Protein AF-A0A495AJ60-F1 (afdb_monomer)

Mean predicted aligned error: 15.11 Å

pLDDT: mean 73.79, std 16.96, range [29.31, 96.94]

Foldseek 3Di:
DLQVCCVVVDPAQFLVDARPWAEEEEEECQQQCDPPSLDDDQQVVQLLLLCFQADPVLSVLQLVLLCLCCVPVVDSHFGQQLLCQLLQPDDPQDPQPFPDRLLLLVCSQPPGAADQSLLLVLVLCVVPVHEYEYQDQHCHNCVSVVVCFWEWFQDQPVRDTDIGSDDPDPLGGYYHQQYYCVSPSSSGNSHCVSQLVEGDPVVLVSVVVNQVRTQEYEYDNDPQPSCRYPLVSLLVLQPPDANYEYEYEAEDQAWDSDDDDCDPSNLDPDNVSNQRNHPGYDYTYYHRSVSS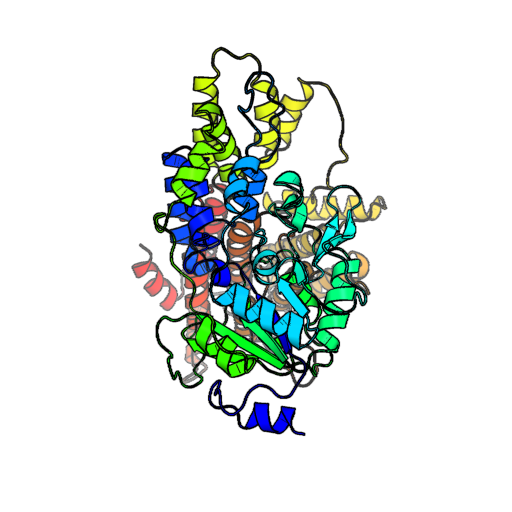CSNSSGDTDDDDGDPADSPNSSVVSCVSGRDDPLSNLSSSLSSCLQQLLLVSNVVSVVVSCVVCVPPPRCLLVQLVSCVSNVVNVRNVVSVVVPDDDDDDDDDDLVLQVCVLVVNLVVSLVVLVVCVVVVNDDDLVNLLSNLVSLLSVLLVVLLDVVCLDLVNLVVSLVVSVCSCVPVHDPPDDPDDLLSVLSVLLSVLLNCLSRPDCVVPNLLNSVVSLVQLLDADDDCDPPDDDDGSCNQSVNDSDGNNVRLVVLLVSLLSSLVSSLSSLCSQCVPAVVSVVVVPVVDPPDDDPVLVSLVSNLVSLVVSCSSCVSSVNVSSVVSSVVSVVSCCVRHVNPPSNVVVVVVVD

Sequence (644 aa):
MEMDDWWFDWRGFAPDRPCPGNVVLMVGAGISIEAPSRLPGGYALTEALLDHLLDGNAACEIKNVFGKCESWMGRSLPRLEHVLDKAFEPSVIEGVERSGAAREVLRIFSRRPPNANHHLIADYLIQRRAWCITTNFDNCIEQAGQHQIPVHVIDPETKTLDILHREYGEDWGIIKVHGTIEHGCVGLGATLADLEHGLPEVFKTLLEQVTQQADLMVVAGYSGTDHFDINHWIRGRWNGKRDTRLAWIDHHHDVVEETWKLSLQANREPRVYWQGAFGGMKVEYGPTSMLLAALLGIPRRTVTDTKEGADWWRAAIAEYYTPTEKEKYLTGTRLAASIGLGQLAEEQLRYLKRLMEKDDLLAPFEAEIYYSRGFIAGALWVQNALKIPREKAKKVNRTGLIRARGKPAKALFFYLTQFFSRRRPSPDEQIDALACVLDIAERWQRWRLWQSKPLRRLGEGISGCFYKYFMRLEGEKQPLYLQGRLTMQAIRRATLFCDDEALSLGEIWNLLYHESSPPSFFTPVGPAIPGFYLIERSTAREEDRIADLVLANVNYVDILLSALRRRWPEGSRSVFKERQRRQGYFDSGEYIVTYIVRLLTESSQIVSALNEPHLQILIARAWLRADSILGGIEYWKQQRLYLA

Structure (mmCIF, N/CA/C/O backbone):
data_AF-A0A495AJ60-F1
#
_entry.id   AF-A0A495AJ60-F1
#
loop_
_atom_site.group_PDB
_atom_site.id
_atom_site.type_symbol
_atom_site.label_atom_id
_atom_site.label_alt_id
_atom_site.label_comp_id
_atom_site.label_asym_id
_atom_site.label_entity_id
_atom_site.label_seq_id
_atom_site.pdbx_PDB_ins_code
_atom_site.Cartn_x
_atom_site.Cartn_y
_atom_site.Cartn_z
_atom_site.occupancy
_atom_site.B_iso_or_equiv
_atom_site.auth_seq_id
_atom_site.auth_comp_id
_atom_site.auth_asym_id
_atom_site.auth_atom_id
_atom_site.pdbx_PDB_model_num
ATOM 1 N N . MET A 1 1 ? 12.480 -2.358 35.835 1.00 59.72 1 MET A N 1
ATOM 2 C CA . MET A 1 1 ? 12.626 -3.597 36.634 1.00 59.72 1 MET A CA 1
ATOM 3 C C . MET A 1 1 ? 11.431 -4.511 36.410 1.00 59.72 1 MET A C 1
ATOM 5 O O . MET A 1 1 ? 11.574 -5.391 35.584 1.00 59.72 1 MET A O 1
ATOM 9 N N . GLU A 1 2 ? 10.234 -4.247 36.951 1.00 80.44 2 GLU A N 1
ATOM 10 C CA . GLU A 1 2 ? 9.077 -5.159 36.777 1.00 80.44 2 GLU A CA 1
ATOM 11 C C . GLU A 1 2 ? 8.671 -5.396 35.305 1.00 80.44 2 GLU A C 1
ATOM 13 O O . GLU A 1 2 ? 8.446 -6.533 34.895 1.00 80.44 2 GLU A O 1
ATOM 18 N N . MET A 1 3 ? 8.664 -4.346 34.474 1.00 83.38 3 MET A N 1
ATOM 19 C CA . MET A 1 3 ? 8.401 -4.473 33.033 1.00 83.38 3 MET A CA 1
ATOM 20 C C . MET A 1 3 ? 9.539 -5.180 32.277 1.00 83.38 3 MET A C 1
ATOM 22 O O . MET A 1 3 ? 9.301 -5.880 31.293 1.00 83.38 3 MET A O 1
ATOM 26 N N . ASP A 1 4 ? 10.792 -5.004 32.704 1.00 82.88 4 ASP A N 1
ATOM 27 C CA . ASP A 1 4 ? 11.944 -5.693 32.110 1.00 82.88 4 ASP A CA 1
ATOM 28 C C . ASP A 1 4 ? 11.869 -7.187 32.383 1.00 82.88 4 ASP A C 1
ATOM 30 O O . ASP A 1 4 ? 11.935 -7.972 31.440 1.00 82.88 4 ASP A O 1
ATOM 34 N N . ASP A 1 5 ? 11.623 -7.549 33.638 1.00 82.44 5 ASP A N 1
ATOM 35 C CA . ASP A 1 5 ? 11.464 -8.930 34.074 1.00 82.44 5 ASP A CA 1
ATOM 36 C C . ASP A 1 5 ? 10.271 -9.579 33.362 1.00 82.44 5 ASP A C 1
ATOM 38 O O . ASP A 1 5 ? 10.408 -10.658 32.792 1.00 82.44 5 ASP A O 1
ATOM 42 N N . TRP A 1 6 ? 9.123 -8.888 33.277 1.00 85.69 6 TRP A N 1
ATOM 43 C CA . TRP A 1 6 ? 7.968 -9.363 32.506 1.00 85.69 6 TRP A CA 1
ATOM 44 C C . TRP A 1 6 ? 8.333 -9.645 31.044 1.00 85.69 6 TRP A C 1
ATOM 46 O O . TRP A 1 6 ? 8.032 -10.717 30.529 1.00 85.69 6 TRP A O 1
ATOM 56 N N . TRP A 1 7 ? 9.029 -8.724 30.375 1.00 83.31 7 TRP A N 1
ATOM 57 C CA . TRP A 1 7 ? 9.386 -8.873 28.964 1.00 83.31 7 TRP A CA 1
ATOM 58 C C . TRP A 1 7 ? 10.417 -9.970 28.702 1.00 83.31 7 TRP A C 1
ATOM 60 O O . TRP A 1 7 ? 10.289 -10.690 27.709 1.00 83.31 7 TRP A O 1
ATOM 70 N N . PHE A 1 8 ? 11.448 -10.098 29.539 1.00 82.00 8 PHE A N 1
ATOM 71 C CA . PHE A 1 8 ? 12.492 -11.107 29.349 1.00 82.00 8 PHE A CA 1
ATOM 72 C C . PHE A 1 8 ? 12.030 -12.508 29.771 1.00 82.00 8 PHE A C 1
ATOM 74 O O . PHE A 1 8 ? 12.412 -13.477 29.116 1.00 82.00 8 PHE A O 1
ATOM 81 N N . ASP A 1 9 ? 11.130 -12.614 30.752 1.00 81.75 9 ASP A N 1
ATOM 82 C CA . ASP A 1 9 ? 10.508 -13.881 31.161 1.00 81.75 9 ASP A CA 1
ATOM 83 C C . ASP A 1 9 ? 9.314 -14.294 30.289 1.00 81.75 9 ASP A C 1
ATOM 85 O O . ASP A 1 9 ? 8.761 -15.381 30.474 1.00 81.75 9 ASP A O 1
ATOM 89 N N . TRP A 1 10 ? 8.860 -13.433 29.376 1.00 76.44 10 TRP A N 1
ATOM 90 C CA . TRP A 1 10 ? 7.630 -13.659 28.621 1.00 76.44 10 TRP A CA 1
ATOM 91 C C . TRP A 1 10 ? 7.732 -14.889 27.696 1.00 76.44 10 TRP A C 1
ATOM 93 O O . TRP A 1 10 ? 8.556 -14.915 26.774 1.00 76.44 10 TRP A O 1
ATOM 103 N N . ARG A 1 11 ? 6.855 -15.878 27.948 1.00 74.50 11 ARG A N 1
ATOM 104 C CA . ARG A 1 11 ? 6.693 -17.162 27.226 1.00 74.50 11 ARG A CA 1
ATOM 105 C C . ARG A 1 11 ? 5.350 -17.312 26.482 1.00 74.50 11 ARG A C 1
ATOM 107 O O . ARG A 1 11 ? 4.995 -18.419 26.103 1.00 74.50 11 ARG A O 1
ATOM 114 N N . GLY A 1 12 ? 4.579 -16.240 26.365 1.00 74.25 12 GLY A N 1
ATOM 115 C CA . GLY A 1 12 ? 3.148 -16.278 26.042 1.00 74.25 12 GLY A CA 1
ATOM 116 C C . GLY A 1 12 ? 2.350 -15.305 26.909 1.00 74.25 12 GLY A C 1
ATOM 117 O O . GLY A 1 12 ? 2.741 -15.025 28.046 1.00 74.25 12 GLY A O 1
ATOM 118 N N . PHE A 1 13 ? 1.242 -14.768 26.394 1.00 79.25 13 PHE A N 1
ATOM 119 C CA . PHE A 1 13 ? 0.315 -14.008 27.238 1.00 79.25 13 PHE A CA 1
ATOM 120 C C . PHE A 1 13 ? -0.430 -14.954 28.175 1.00 79.25 13 PHE A C 1
ATOM 122 O O . PHE A 1 13 ? -1.070 -15.903 27.726 1.00 79.25 13 PHE A O 1
ATOM 129 N N . ALA A 1 14 ? -0.360 -14.676 29.475 1.00 76.38 14 ALA A N 1
ATOM 130 C CA . ALA A 1 14 ? -0.922 -15.532 30.507 1.00 76.38 14 ALA A CA 1
ATOM 131 C C . ALA A 1 14 ? -1.865 -14.714 31.412 1.00 76.38 14 ALA A C 1
ATOM 133 O O . ALA A 1 14 ? -1.460 -13.648 31.884 1.00 76.38 14 ALA A O 1
ATOM 134 N N . PRO A 1 15 ? -3.114 -15.165 31.659 1.00 74.69 15 PRO A N 1
ATOM 135 C CA . PRO A 1 15 ? -4.089 -14.406 32.452 1.00 74.69 15 PRO A CA 1
ATOM 136 C C . PRO A 1 15 ? -3.650 -14.122 33.895 1.00 74.69 15 PRO A C 1
ATOM 138 O O . PRO A 1 15 ? -4.101 -13.155 34.500 1.00 74.69 15 PRO A O 1
ATOM 141 N N . ASP A 1 16 ? -2.791 -14.972 34.454 1.00 78.75 16 ASP A N 1
ATOM 142 C CA . ASP A 1 16 ? -2.223 -14.865 35.798 1.00 78.75 16 ASP A CA 1
ATOM 143 C C . ASP A 1 16 ? -1.075 -13.846 35.896 1.00 78.75 16 ASP A C 1
ATOM 145 O O . ASP A 1 16 ? -0.698 -13.458 37.002 1.00 78.75 16 ASP A O 1
ATOM 149 N N . ARG A 1 17 ? -0.544 -13.370 34.760 1.00 81.44 17 ARG A N 1
ATOM 150 C CA . ARG A 1 17 ? 0.546 -12.384 34.701 1.00 81.44 17 ARG A CA 1
ATOM 151 C C . ARG A 1 17 ? 0.303 -11.332 33.596 1.00 81.44 17 ARG A C 1
ATOM 153 O O . ARG A 1 17 ? 1.044 -11.312 32.605 1.00 81.44 17 ARG A O 1
ATOM 160 N N . PRO A 1 18 ? -0.702 -10.442 33.752 1.00 85.50 18 PRO A N 1
ATOM 161 C CA . PRO A 1 18 ? -0.952 -9.359 32.799 1.00 85.50 18 PRO A CA 1
ATOM 162 C C . PRO A 1 18 ? 0.238 -8.388 32.717 1.00 85.50 18 PRO A C 1
ATOM 164 O O . PRO A 1 18 ? 1.114 -8.379 33.585 1.00 85.50 18 PRO A O 1
ATOM 167 N N . CYS A 1 19 ? 0.279 -7.566 31.667 1.00 86.75 19 CYS A N 1
ATOM 168 C CA . CYS A 1 19 ? 1.343 -6.579 31.485 1.00 86.75 19 CYS A CA 1
ATOM 169 C C . CYS A 1 19 ? 1.301 -5.518 32.609 1.00 86.75 19 CYS A C 1
ATOM 171 O O . CYS A 1 19 ? 0.253 -4.900 32.807 1.00 86.75 19 CYS A O 1
ATOM 173 N N . PRO A 1 20 ? 2.414 -5.273 33.331 1.00 85.38 20 PRO A N 1
ATOM 174 C CA . PRO A 1 20 ? 2.433 -4.357 34.475 1.00 85.38 20 PRO A CA 1
ATOM 175 C C . PRO A 1 20 ? 2.556 -2.872 34.085 1.00 85.38 20 PRO A C 1
ATOM 177 O O . PRO A 1 20 ? 2.272 -2.007 34.910 1.00 85.38 20 PRO A O 1
ATOM 180 N N . GLY A 1 21 ? 2.999 -2.567 32.859 1.00 87.06 21 GLY A N 1
ATOM 181 C CA . GLY A 1 21 ? 3.264 -1.201 32.388 1.00 87.06 21 GLY A CA 1
ATOM 182 C C . GLY A 1 21 ? 2.109 -0.528 31.636 1.00 87.06 21 GLY A C 1
ATOM 183 O O . GLY A 1 21 ? 1.046 -1.113 31.418 1.00 87.06 21 GLY A O 1
ATOM 184 N N . ASN A 1 22 ? 2.354 0.702 31.184 1.00 91.06 22 ASN A N 1
ATOM 185 C CA . ASN A 1 22 ? 1.455 1.471 30.329 1.00 91.06 22 ASN A CA 1
ATOM 186 C C . ASN A 1 22 ? 1.377 0.839 28.934 1.00 91.06 22 ASN A C 1
ATOM 188 O O . ASN A 1 22 ? 2.358 0.844 28.181 1.00 91.06 22 ASN A O 1
ATOM 192 N N . VAL A 1 23 ? 0.199 0.315 28.587 1.00 94.88 23 VAL A N 1
ATOM 193 C CA . VAL A 1 23 ? -0.053 -0.318 27.290 1.00 94.88 23 VAL A CA 1
ATOM 194 C C . VAL A 1 23 ? -0.805 0.640 26.371 1.00 94.88 23 VAL A C 1
ATOM 196 O O . VAL A 1 23 ? -1.855 1.171 26.722 1.00 94.88 23 VAL A O 1
ATOM 199 N N . VAL A 1 24 ? -0.282 0.821 25.162 1.00 96.12 24 VAL A N 1
ATOM 200 C CA . VAL A 1 24 ? -0.969 1.513 24.067 1.00 96.12 24 VAL A CA 1
ATOM 201 C C . VAL A 1 24 ? -1.395 0.489 23.031 1.00 96.12 24 VAL A C 1
ATOM 203 O O . VAL A 1 24 ? -0.597 -0.344 22.598 1.00 96.12 24 VAL A O 1
ATOM 206 N N . LEU A 1 25 ? -2.655 0.550 22.615 1.00 96.88 25 LEU A N 1
ATOM 207 C CA . LEU A 1 25 ? -3.198 -0.351 21.604 1.00 96.88 25 LEU A CA 1
ATOM 208 C C . LEU A 1 25 ? -3.086 0.271 20.208 1.00 96.88 25 LEU A C 1
ATOM 210 O O . LEU A 1 25 ? -3.293 1.467 20.041 1.00 96.88 25 LEU A O 1
ATOM 214 N N . MET A 1 26 ? -2.796 -0.550 19.204 1.00 95.12 26 MET A N 1
ATOM 215 C CA . MET A 1 26 ? -2.923 -0.235 17.783 1.00 95.12 26 MET A CA 1
ATOM 216 C C . MET A 1 26 ? -3.792 -1.302 17.137 1.00 95.12 26 MET A C 1
ATOM 218 O O . MET A 1 26 ? -3.387 -2.463 17.040 1.00 95.12 26 MET A O 1
ATOM 222 N N . VAL A 1 27 ? -4.984 -0.916 16.696 1.00 95.19 27 VAL A N 1
ATOM 223 C CA . VAL A 1 27 ? -5.978 -1.863 16.194 1.00 95.19 27 VAL A CA 1
ATOM 224 C C . VAL A 1 27 ? -6.441 -1.534 14.784 1.00 95.19 27 VAL A C 1
ATOM 226 O O . VAL A 1 27 ? -6.680 -0.376 14.449 1.00 95.19 27 VAL A O 1
ATOM 229 N N . GLY A 1 28 ? -6.565 -2.568 13.954 1.00 92.88 28 GLY A N 1
ATOM 230 C CA . GLY A 1 28 ? -7.036 -2.455 12.571 1.00 92.88 28 GLY A CA 1
ATOM 231 C C . GLY A 1 28 ? -8.294 -3.277 12.304 1.00 92.88 28 GLY A C 1
ATOM 232 O O . GLY A 1 28 ? -8.903 -3.828 13.223 1.00 92.88 28 GLY A O 1
ATOM 233 N N . ALA A 1 29 ? -8.669 -3.397 11.027 1.00 90.62 29 ALA A N 1
ATOM 234 C CA . ALA A 1 29 ? -9.966 -3.946 10.617 1.00 90.62 29 ALA A CA 1
ATOM 235 C C . ALA A 1 29 ? -10.239 -5.369 11.134 1.00 90.62 29 ALA A C 1
ATOM 237 O O . ALA A 1 29 ? -11.392 -5.759 11.295 1.00 90.62 29 ALA A O 1
ATOM 238 N N . GLY A 1 30 ? -9.192 -6.139 11.446 1.00 90.88 30 GLY A N 1
ATOM 239 C CA . GLY A 1 30 ? -9.291 -7.491 11.987 1.00 90.88 30 GLY A CA 1
ATOM 240 C C . GLY A 1 30 ? -10.058 -7.588 13.306 1.00 90.88 30 GLY A C 1
ATOM 241 O O . GLY A 1 30 ? -10.712 -8.603 13.534 1.00 90.88 30 GLY A O 1
ATOM 242 N N . ILE A 1 31 ? -10.065 -6.541 14.144 1.00 94.00 31 ILE A N 1
ATOM 243 C CA . ILE A 1 31 ? -10.877 -6.562 15.374 1.00 94.00 31 ILE A CA 1
ATOM 244 C C . ILE A 1 31 ? -12.381 -6.482 15.081 1.00 94.00 31 ILE A C 1
ATOM 246 O O . ILE A 1 31 ? -13.175 -6.908 15.918 1.00 94.00 31 ILE A O 1
ATOM 250 N N . SER A 1 32 ? -12.767 -6.003 13.893 1.00 93.94 32 SER A N 1
ATOM 251 C CA . SER A 1 32 ? -14.155 -5.769 13.480 1.00 93.94 32 SER A CA 1
ATOM 252 C C . SER A 1 32 ? -14.775 -6.927 12.680 1.00 93.94 32 SER A C 1
ATOM 254 O O . SER A 1 32 ? -15.968 -6.889 12.371 1.00 93.94 32 SER A O 1
ATOM 256 N N . ILE A 1 33 ? -13.998 -7.973 12.368 1.00 91.25 33 ILE A N 1
ATOM 257 C CA . ILE A 1 33 ? -14.438 -9.112 11.538 1.00 91.25 33 ILE A CA 1
ATOM 258 C C . ILE A 1 33 ? -15.364 -10.060 12.309 1.00 91.25 33 ILE A C 1
ATOM 260 O O . ILE A 1 33 ? -16.329 -10.582 11.753 1.00 91.25 33 ILE A O 1
ATOM 264 N N . GLU A 1 34 ? -15.091 -10.298 13.593 1.00 89.44 34 GLU A N 1
ATOM 265 C CA . GLU A 1 34 ? -15.881 -11.239 14.389 1.00 89.44 34 GLU A CA 1
ATOM 266 C C . GLU A 1 34 ? -17.320 -10.744 14.612 1.00 89.44 34 GLU A C 1
ATOM 268 O O . GLU A 1 34 ? -17.612 -9.540 14.651 1.00 89.44 34 GLU A O 1
ATOM 273 N N . ALA A 1 35 ? -18.227 -11.703 14.794 1.00 89.00 35 ALA A N 1
ATOM 274 C CA . ALA A 1 35 ? -19.614 -11.452 15.148 1.00 89.00 35 ALA A CA 1
ATOM 275 C C . ALA A 1 35 ? -19.752 -10.651 16.459 1.00 89.00 35 ALA A C 1
ATOM 277 O O . ALA A 1 35 ? -18.988 -10.889 17.397 1.00 89.00 35 ALA A O 1
ATOM 278 N N . PRO A 1 36 ? -20.736 -9.735 16.564 1.00 92.19 36 PRO A N 1
ATOM 279 C CA . PRO A 1 36 ? -21.791 -9.434 15.594 1.00 92.19 36 PRO A CA 1
ATOM 280 C C . PRO A 1 36 ? -21.441 -8.326 14.581 1.00 92.19 36 PRO A C 1
ATOM 282 O O . PRO A 1 36 ? -22.241 -8.064 13.683 1.00 92.19 36 PRO A O 1
ATOM 285 N N . SER A 1 37 ? -20.276 -7.675 14.697 1.00 91.75 37 SER A N 1
ATOM 286 C CA . SER A 1 37 ? -19.891 -6.553 13.825 1.00 91.75 37 SER A CA 1
ATOM 287 C C . SER A 1 37 ? -19.813 -6.983 12.358 1.00 91.75 37 SER A C 1
ATOM 289 O O . SER A 1 37 ? -20.467 -6.364 11.511 1.00 91.75 37 SER A O 1
ATOM 291 N N . ARG A 1 38 ? -19.093 -8.088 12.093 1.00 91.69 38 ARG A N 1
ATOM 292 C CA . ARG A 1 38 ? -18.957 -8.734 10.773 1.00 91.69 38 ARG A CA 1
ATOM 293 C C . ARG A 1 38 ? -18.622 -7.746 9.659 1.00 91.69 38 ARG A C 1
ATOM 295 O O . ARG A 1 38 ? -19.249 -7.751 8.598 1.00 91.69 38 ARG A O 1
ATOM 302 N N . LEU A 1 39 ? -17.686 -6.845 9.942 1.00 92.56 39 LEU A N 1
ATOM 303 C CA . LEU A 1 39 ? -17.185 -5.890 8.964 1.00 92.56 39 LEU A CA 1
ATOM 304 C C . LEU A 1 39 ? -16.097 -6.536 8.101 1.00 92.56 39 LEU A C 1
ATOM 306 O O . LEU A 1 39 ? -15.387 -7.428 8.575 1.00 92.56 39 LEU A O 1
ATOM 310 N N . PRO A 1 40 ? -15.955 -6.121 6.832 1.00 91.44 40 PRO A N 1
ATOM 311 C CA . PRO A 1 40 ? -14.953 -6.704 5.960 1.00 91.44 40 PRO A CA 1
ATOM 312 C C . PRO A 1 40 ? -13.543 -6.276 6.373 1.00 91.44 40 PRO A C 1
ATOM 314 O O . PRO A 1 40 ? -13.296 -5.120 6.714 1.00 91.44 40 PRO A O 1
ATOM 317 N N . GLY A 1 41 ? -12.586 -7.195 6.244 1.00 87.50 41 GLY A N 1
ATOM 318 C CA . GLY A 1 41 ? -11.175 -6.822 6.174 1.00 87.50 41 GLY A CA 1
ATOM 319 C C . GLY A 1 41 ? -10.857 -6.088 4.864 1.00 87.50 41 GLY A C 1
ATOM 320 O O . GLY A 1 41 ? -11.575 -6.231 3.871 1.00 87.50 41 GLY A O 1
ATOM 321 N N . GLY A 1 42 ? -9.741 -5.352 4.827 1.00 84.56 42 GLY A N 1
ATOM 322 C CA . GLY A 1 42 ? -9.356 -4.544 3.660 1.00 84.56 42 GLY A CA 1
ATOM 323 C C . GLY A 1 42 ? -9.275 -5.332 2.345 1.00 84.56 42 GLY A C 1
ATOM 324 O O . GLY A 1 42 ? -9.720 -4.840 1.310 1.00 84.56 42 GLY A O 1
ATOM 325 N N . TYR A 1 43 ? -8.796 -6.581 2.380 1.00 85.44 43 TYR A N 1
ATOM 326 C CA . TYR A 1 43 ? -8.746 -7.459 1.202 1.00 85.44 43 TYR A CA 1
ATOM 327 C C . TYR A 1 43 ? -10.145 -7.776 0.651 1.00 85.44 43 TYR A C 1
ATOM 329 O O . TYR A 1 43 ? -10.421 -7.524 -0.520 1.00 85.44 43 TYR A O 1
ATOM 337 N N . ALA A 1 44 ? -11.040 -8.278 1.511 1.00 89.94 44 ALA A N 1
ATOM 338 C CA . ALA A 1 44 ? -12.399 -8.660 1.128 1.00 89.94 44 ALA A CA 1
ATOM 339 C C . ALA A 1 44 ? -13.204 -7.456 0.618 1.00 89.94 44 ALA A C 1
ATOM 341 O O . ALA A 1 44 ? -13.941 -7.573 -0.361 1.00 89.94 44 ALA A O 1
ATOM 342 N N . LEU A 1 45 ? -13.023 -6.287 1.244 1.00 91.50 45 LEU A N 1
ATOM 343 C CA . LEU A 1 45 ? -13.647 -5.048 0.792 1.00 91.50 45 LEU A CA 1
ATOM 344 C C . LEU A 1 45 ? -13.121 -4.616 -0.581 1.00 91.50 45 LEU A C 1
ATOM 346 O O . LEU A 1 45 ? -13.913 -4.280 -1.457 1.00 91.50 45 LEU A O 1
ATOM 350 N N . THR A 1 46 ? -11.802 -4.655 -0.788 1.00 90.69 46 THR A N 1
ATOM 351 C CA . THR A 1 46 ? -11.187 -4.298 -2.076 1.00 90.69 46 THR A CA 1
ATOM 352 C C . THR A 1 46 ? -11.719 -5.178 -3.199 1.00 90.69 46 THR A C 1
ATOM 354 O O . THR A 1 46 ? -12.142 -4.666 -4.231 1.00 90.69 46 THR A O 1
ATOM 357 N N . GLU A 1 47 ? -11.739 -6.496 -2.993 1.00 93.56 47 GLU A N 1
ATOM 358 C CA . GLU A 1 47 ? -12.260 -7.448 -3.973 1.00 93.56 47 GLU A CA 1
ATOM 359 C C . GLU A 1 47 ? -13.718 -7.142 -4.337 1.00 93.56 47 GLU A C 1
ATOM 361 O O . GLU A 1 47 ? -14.049 -7.005 -5.515 1.00 93.56 47 GLU A O 1
ATOM 366 N N . ALA A 1 48 ? -14.578 -6.973 -3.330 1.00 93.88 48 ALA A N 1
ATOM 367 C CA . ALA A 1 48 ? -15.990 -6.684 -3.547 1.00 93.88 48 ALA A CA 1
ATOM 368 C C . ALA A 1 48 ? -16.212 -5.362 -4.292 1.00 93.88 48 ALA A C 1
ATOM 370 O O . ALA A 1 48 ? -17.094 -5.275 -5.143 1.00 93.88 48 ALA A O 1
ATOM 371 N N . LEU A 1 49 ? -15.413 -4.335 -3.994 1.00 93.56 49 LEU A N 1
ATOM 372 C CA . LEU A 1 49 ? -15.502 -3.045 -4.671 1.00 93.56 49 LEU A CA 1
ATOM 373 C C . LEU A 1 49 ? -15.017 -3.118 -6.117 1.00 93.56 49 LEU A C 1
ATOM 375 O O . LEU A 1 49 ? -15.631 -2.484 -6.969 1.00 93.56 49 LEU A O 1
ATOM 379 N N . LEU A 1 50 ? -13.975 -3.898 -6.423 1.00 94.75 50 LEU A N 1
ATOM 380 C CA . LEU A 1 50 ? -13.571 -4.142 -7.811 1.00 94.75 50 LEU A CA 1
ATOM 381 C C . LEU A 1 50 ? -14.711 -4.796 -8.596 1.00 94.75 50 LEU A C 1
ATOM 383 O O . LEU A 1 50 ? -15.052 -4.326 -9.677 1.00 94.75 50 LEU A O 1
ATOM 387 N N . ASP A 1 51 ? -15.336 -5.831 -8.036 1.00 94.69 51 ASP A N 1
ATOM 388 C CA . ASP A 1 51 ? -16.429 -6.551 -8.698 1.00 94.69 51 ASP A CA 1
ATOM 389 C C . ASP A 1 51 ? -17.692 -5.693 -8.859 1.00 94.69 51 ASP A C 1
ATOM 391 O O . ASP A 1 51 ? -18.430 -5.818 -9.840 1.00 94.69 51 ASP A O 1
ATOM 395 N N . HIS A 1 52 ? -17.936 -4.787 -7.912 1.00 93.75 52 HIS A N 1
ATOM 396 C CA . HIS A 1 52 ? -19.099 -3.910 -7.932 1.00 93.75 52 HIS A CA 1
ATOM 397 C C . HIS A 1 52 ? -18.926 -2.694 -8.851 1.00 93.75 52 HIS A C 1
ATOM 399 O O . HIS A 1 52 ? -19.820 -2.379 -9.641 1.00 93.75 52 HIS A O 1
ATOM 405 N N . LEU A 1 53 ? -17.778 -2.015 -8.765 1.00 91.69 53 LEU A N 1
ATOM 406 C CA . LEU A 1 53 ? -17.524 -0.713 -9.394 1.00 91.69 53 LEU A CA 1
ATOM 407 C C . LEU A 1 53 ? -16.975 -0.801 -10.821 1.00 91.69 53 LEU A C 1
ATOM 409 O O . LEU A 1 53 ? -16.930 0.215 -11.512 1.00 91.69 53 LEU A O 1
ATOM 413 N N . LEU A 1 54 ? -16.550 -1.981 -11.269 1.00 93.25 54 LEU A N 1
ATOM 414 C CA . LEU A 1 54 ? -15.963 -2.188 -12.591 1.00 93.25 54 LEU A CA 1
ATOM 415 C C . LEU A 1 54 ? -16.849 -3.067 -13.476 1.00 93.25 54 LEU A C 1
ATOM 417 O O . LEU A 1 54 ? -17.771 -3.749 -13.019 1.00 93.25 54 LEU A O 1
ATOM 421 N N . ASP A 1 55 ? -16.543 -3.050 -14.773 1.00 93.12 55 ASP A N 1
ATOM 422 C CA . ASP A 1 55 ? -16.986 -4.091 -15.698 1.00 93.12 55 ASP A CA 1
ATOM 423 C C . ASP A 1 55 ? -16.319 -5.433 -15.347 1.00 93.12 55 ASP A C 1
ATOM 425 O O . ASP A 1 55 ? -15.166 -5.470 -14.907 1.00 93.12 55 ASP A O 1
ATOM 429 N N . GLY A 1 56 ? -17.021 -6.544 -15.586 1.00 91.81 56 GLY A N 1
ATOM 430 C CA . GLY A 1 56 ? -16.561 -7.881 -15.201 1.00 91.81 56 GLY A CA 1
ATOM 431 C C . GLY A 1 56 ? -15.223 -8.265 -15.838 1.00 91.81 56 GLY A C 1
ATOM 432 O O . GLY A 1 56 ? -14.374 -8.864 -15.174 1.00 91.81 56 GLY A O 1
ATOM 433 N N . ASN A 1 57 ? -14.986 -7.858 -17.092 1.00 91.62 57 ASN A N 1
ATOM 434 C CA . ASN A 1 57 ? -13.710 -8.114 -17.761 1.00 91.62 57 ASN A CA 1
ATOM 435 C C . ASN A 1 57 ? -12.572 -7.309 -17.125 1.00 91.62 57 ASN A C 1
ATOM 437 O O . ASN A 1 57 ? -11.493 -7.851 -16.895 1.00 91.62 57 ASN A O 1
ATOM 441 N N . ALA A 1 58 ? -12.814 -6.034 -16.802 1.00 90.38 58 ALA A N 1
ATOM 442 C CA . ALA A 1 58 ? -11.817 -5.192 -16.147 1.00 90.38 58 ALA A CA 1
ATOM 443 C C . ALA A 1 58 ? -11.480 -5.700 -14.742 1.00 90.38 58 ALA A C 1
ATOM 445 O O . ALA A 1 58 ? -10.302 -5.839 -14.420 1.00 90.38 58 ALA A O 1
ATOM 446 N N . ALA A 1 59 ? -12.488 -6.033 -13.930 1.00 94.56 59 ALA A N 1
ATOM 447 C CA . ALA A 1 59 ? -12.276 -6.605 -12.602 1.00 94.56 59 ALA A CA 1
ATOM 448 C C . ALA A 1 59 ? -11.458 -7.902 -12.675 1.00 94.56 59 ALA A C 1
ATOM 450 O O . ALA A 1 59 ? -10.479 -8.063 -11.945 1.00 94.56 59 ALA A O 1
ATOM 451 N N . CYS A 1 60 ? -11.821 -8.817 -13.581 1.00 93.88 60 CYS A N 1
ATOM 452 C CA . CYS A 1 60 ? -11.123 -10.089 -13.743 1.00 93.88 60 CYS A CA 1
ATOM 453 C C . CYS A 1 60 ? -9.666 -9.897 -14.182 1.00 93.88 60 CYS A C 1
ATOM 455 O O . CYS A 1 60 ? -8.771 -10.515 -13.606 1.00 93.88 60 CYS A O 1
ATOM 457 N N . GLU A 1 61 ? -9.412 -9.032 -15.166 1.00 89.19 61 GLU A N 1
ATOM 458 C CA . GLU A 1 61 ? -8.059 -8.807 -15.673 1.00 89.19 61 GLU A CA 1
ATOM 459 C C . GLU A 1 61 ? -7.168 -8.121 -14.629 1.00 89.19 61 GLU A C 1
ATOM 461 O O . GLU A 1 61 ? -6.035 -8.547 -14.412 1.00 89.19 61 GLU A O 1
ATOM 466 N N . ILE A 1 62 ? -7.692 -7.134 -13.895 1.00 87.50 62 ILE A N 1
ATOM 467 C CA . ILE A 1 62 ? -6.961 -6.483 -12.799 1.00 87.50 62 ILE A CA 1
ATOM 468 C C . ILE A 1 62 ? -6.590 -7.501 -11.714 1.00 87.50 62 ILE A C 1
ATOM 470 O O . ILE A 1 62 ? -5.425 -7.576 -11.319 1.00 87.50 62 ILE A O 1
ATOM 474 N N . LYS A 1 63 ? -7.547 -8.326 -11.267 1.00 92.50 63 LYS A N 1
ATOM 475 C CA . LYS A 1 63 ? -7.293 -9.384 -10.274 1.00 92.50 63 LYS A CA 1
ATOM 476 C C . LYS A 1 63 ? -6.268 -10.404 -10.780 1.00 92.50 63 LYS A C 1
ATOM 478 O O . LYS A 1 63 ? -5.373 -10.795 -10.038 1.00 92.50 63 LYS A O 1
ATOM 483 N N . ASN A 1 64 ? -6.348 -10.793 -12.052 1.00 88.88 64 ASN A N 1
ATOM 484 C CA . ASN A 1 64 ? -5.406 -11.718 -12.685 1.00 88.88 64 ASN A CA 1
ATOM 485 C C . ASN A 1 64 ? -3.975 -11.159 -12.713 1.00 88.88 64 ASN A C 1
ATOM 487 O O . ASN A 1 64 ? -3.031 -11.860 -12.347 1.00 88.88 64 ASN A O 1
ATOM 491 N N . VAL A 1 65 ? -3.800 -9.897 -13.114 1.00 79.00 65 VAL A N 1
ATOM 492 C CA . VAL A 1 65 ? -2.479 -9.255 -13.138 1.00 79.00 65 VAL A CA 1
ATOM 493 C C . VAL A 1 65 ? -1.911 -9.134 -11.730 1.00 79.00 65 VAL A C 1
ATOM 495 O O . VAL A 1 65 ? -0.764 -9.515 -11.502 1.00 79.00 65 VAL A O 1
ATOM 498 N N . PHE A 1 66 ? -2.703 -8.655 -10.769 1.00 78.69 66 PHE A N 1
ATOM 499 C CA . PHE A 1 66 ? -2.229 -8.521 -9.396 1.00 78.69 66 PHE A CA 1
ATOM 500 C C . PHE A 1 66 ? -1.927 -9.877 -8.746 1.00 78.69 66 PHE A C 1
ATOM 502 O O . PHE A 1 66 ? -0.913 -9.995 -8.064 1.00 78.69 66 PHE A O 1
ATOM 509 N N . GLY A 1 67 ? -2.723 -10.913 -9.025 1.00 78.00 67 GLY A N 1
ATOM 510 C CA . GLY A 1 67 ? -2.451 -12.285 -8.594 1.00 78.00 67 GLY A CA 1
ATOM 511 C C . GLY A 1 67 ? -1.146 -12.834 -9.173 1.00 78.00 67 GLY A C 1
ATOM 512 O O . GLY A 1 67 ? -0.312 -13.353 -8.434 1.00 78.00 67 GLY A O 1
ATOM 513 N N . LYS A 1 68 ? -0.895 -12.639 -10.476 1.00 75.88 68 LYS A N 1
ATOM 514 C CA . LYS A 1 68 ? 0.395 -12.990 -11.100 1.00 75.88 68 LYS A CA 1
ATOM 515 C C . LYS A 1 68 ? 1.560 -12.224 -10.479 1.00 75.88 68 LYS A C 1
ATOM 517 O O . LYS A 1 68 ? 2.661 -12.764 -10.422 1.00 75.88 68 LYS A O 1
ATOM 522 N N . CYS A 1 69 ? 1.316 -10.999 -10.011 1.00 64.12 69 CYS A N 1
ATOM 523 C CA . CYS A 1 69 ? 2.329 -10.119 -9.445 1.00 64.12 69 CYS A CA 1
ATOM 524 C C . CYS A 1 69 ? 2.489 -10.191 -7.912 1.00 64.12 69 CYS A C 1
ATOM 526 O O . CYS A 1 69 ? 3.292 -9.443 -7.343 1.00 64.12 69 CYS A O 1
ATOM 528 N N . GLU A 1 70 ? 1.774 -11.089 -7.229 1.00 68.75 70 GLU A N 1
ATOM 529 C CA . GLU A 1 70 ? 1.727 -11.164 -5.763 1.00 68.75 70 GLU A CA 1
ATOM 530 C C . GLU A 1 70 ? 3.093 -11.431 -5.122 1.00 68.75 70 GLU A C 1
ATOM 532 O O . GLU A 1 70 ? 3.420 -10.874 -4.070 1.00 68.75 70 GLU A O 1
ATOM 537 N N . SER A 1 71 ? 3.932 -12.243 -5.766 1.00 60.06 71 SER A N 1
ATOM 538 C CA . SER A 1 71 ? 5.270 -12.569 -5.269 1.00 60.06 71 SER A CA 1
ATOM 539 C C . SER A 1 71 ? 6.163 -11.329 -5.137 1.00 60.06 71 SER A C 1
ATOM 541 O O . SER A 1 71 ? 6.939 -11.262 -4.180 1.00 60.06 71 SER A O 1
ATOM 543 N N . TRP A 1 72 ? 6.010 -10.346 -6.033 1.00 56.09 72 TRP A N 1
ATOM 544 C CA . TRP A 1 72 ? 6.778 -9.096 -6.055 1.00 56.09 72 TRP A CA 1
ATOM 545 C C . TRP A 1 72 ? 6.117 -7.979 -5.250 1.00 56.09 72 TRP A C 1
ATOM 547 O O . TRP A 1 72 ? 6.814 -7.184 -4.625 1.00 56.09 72 TRP A O 1
ATOM 557 N N . MET A 1 73 ? 4.783 -7.915 -5.246 1.00 57.28 73 MET A N 1
ATOM 558 C CA . MET A 1 73 ? 4.047 -6.851 -4.554 1.00 57.28 73 MET A CA 1
ATOM 559 C C . MET A 1 73 ? 3.712 -7.172 -3.097 1.00 57.28 73 MET A C 1
ATOM 561 O O . MET A 1 73 ? 3.365 -6.270 -2.340 1.00 57.28 73 MET A O 1
ATOM 565 N N . GLY A 1 74 ? 3.768 -8.446 -2.706 1.00 61.06 74 GLY A N 1
ATOM 566 C CA . GLY A 1 74 ? 3.323 -8.904 -1.391 1.00 61.06 74 GLY A CA 1
ATOM 567 C C . GLY A 1 74 ? 1.804 -8.891 -1.199 1.00 61.06 74 GLY A C 1
ATOM 568 O O . GLY A 1 74 ? 1.352 -8.984 -0.063 1.00 61.06 74 GLY A O 1
ATOM 569 N N . ARG A 1 75 ? 1.027 -8.755 -2.281 1.00 69.69 75 ARG A N 1
ATOM 570 C CA . ARG A 1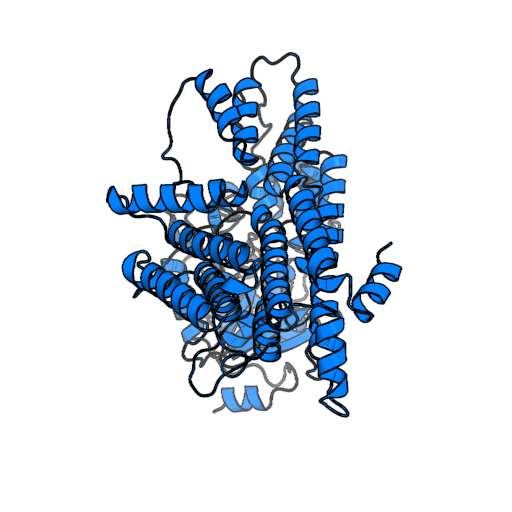 75 ? -0.444 -8.731 -2.287 1.00 69.69 75 ARG A CA 1
ATOM 571 C C . ARG A 1 75 ? -0.988 -9.110 -3.666 1.00 69.69 75 ARG A C 1
ATOM 573 O O . ARG A 1 75 ? -0.356 -8.799 -4.675 1.00 69.69 75 ARG A O 1
ATOM 580 N N . SER A 1 76 ? -2.183 -9.682 -3.701 1.00 79.00 76 SER A N 1
ATOM 581 C CA . SER A 1 76 ? -2.874 -10.131 -4.920 1.00 79.00 76 SER A CA 1
ATOM 582 C C . SER A 1 76 ? -3.967 -9.180 -5.423 1.00 79.00 76 SER A C 1
ATOM 584 O O . SER A 1 76 ? -4.627 -9.492 -6.410 1.00 79.00 76 SER A O 1
ATOM 586 N N . LEU A 1 77 ? -4.139 -8.007 -4.800 1.00 83.00 77 LEU A N 1
ATOM 587 C CA . LEU A 1 77 ? -5.096 -6.968 -5.204 1.00 83.00 77 LEU A CA 1
ATOM 588 C C . LEU A 1 77 ? -4.465 -5.560 -5.143 1.00 83.00 77 LEU A C 1
ATOM 590 O O . LEU A 1 77 ? -3.484 -5.371 -4.411 1.00 83.00 77 LEU A O 1
ATOM 594 N N . PRO A 1 78 ? -5.009 -4.570 -5.882 1.00 79.94 78 PRO A N 1
ATOM 595 C CA . PRO A 1 78 ? -4.702 -3.151 -5.681 1.00 79.94 78 PRO A CA 1
ATOM 596 C C . PRO A 1 78 ? -4.974 -2.705 -4.241 1.00 79.94 78 PRO A C 1
ATOM 598 O O . PRO A 1 78 ? -5.707 -3.369 -3.511 1.00 79.94 78 PRO A O 1
ATOM 601 N N . ARG A 1 79 ? -4.417 -1.570 -3.807 1.00 77.25 79 ARG A N 1
ATOM 602 C CA . ARG A 1 79 ? -4.842 -0.973 -2.527 1.00 77.25 79 ARG A CA 1
ATOM 603 C C . ARG A 1 79 ? -6.287 -0.507 -2.584 1.00 77.25 79 ARG A C 1
ATOM 605 O O . ARG A 1 79 ? -6.712 0.075 -3.585 1.00 77.25 79 ARG A O 1
ATOM 612 N N . LEU A 1 80 ? -6.985 -0.669 -1.461 1.00 83.31 80 LEU A N 1
ATOM 613 C CA . LEU A 1 80 ? -8.330 -0.143 -1.272 1.00 83.31 80 LEU A CA 1
ATOM 614 C C . LEU A 1 80 ? -8.360 1.358 -1.575 1.00 83.31 80 LEU A C 1
ATOM 616 O O . LEU A 1 80 ? -9.174 1.805 -2.378 1.00 83.31 80 LEU A O 1
ATOM 620 N N . GLU A 1 81 ? -7.411 2.113 -1.020 1.00 79.44 81 GLU A N 1
ATOM 621 C CA . GLU A 1 81 ? -7.364 3.573 -1.162 1.00 79.44 81 GLU A CA 1
ATOM 622 C C . GLU A 1 81 ? -7.249 4.039 -2.618 1.00 79.44 81 GLU A C 1
ATOM 624 O O . GLU A 1 81 ? -7.768 5.095 -2.982 1.00 79.44 81 GLU A O 1
ATOM 629 N N . HIS A 1 82 ? -6.595 3.244 -3.471 1.00 78.00 82 HIS A N 1
ATOM 630 C CA . HIS A 1 82 ? -6.435 3.535 -4.897 1.00 78.00 82 HIS A CA 1
ATOM 631 C C . HIS A 1 82 ? -7.713 3.236 -5.687 1.00 78.00 82 HIS A C 1
ATOM 633 O O . HIS A 1 82 ? -8.103 4.018 -6.556 1.00 78.00 82 HIS A O 1
ATOM 639 N N . VAL A 1 83 ? -8.397 2.134 -5.358 1.00 85.31 83 VAL A N 1
ATOM 640 C CA . VAL A 1 83 ? -9.718 1.810 -5.923 1.00 85.31 83 VAL A CA 1
ATOM 641 C C . VAL A 1 83 ? -10.725 2.900 -5.553 1.00 85.31 83 VAL A C 1
ATOM 643 O O . VAL A 1 83 ? -11.427 3.409 -6.427 1.00 85.31 83 VAL A O 1
ATOM 646 N N . LEU A 1 84 ? -10.748 3.307 -4.281 1.00 84.12 84 LEU A N 1
ATOM 647 C CA . LEU A 1 84 ? -11.636 4.353 -3.778 1.00 84.12 84 LEU A CA 1
ATOM 648 C C . LEU A 1 84 ? -11.327 5.721 -4.397 1.00 84.12 84 LEU A C 1
ATOM 650 O O . LEU A 1 84 ? -12.253 6.399 -4.827 1.00 84.12 84 LEU A O 1
ATOM 654 N N . ASP A 1 85 ? -10.053 6.108 -4.524 1.00 79.25 85 ASP A N 1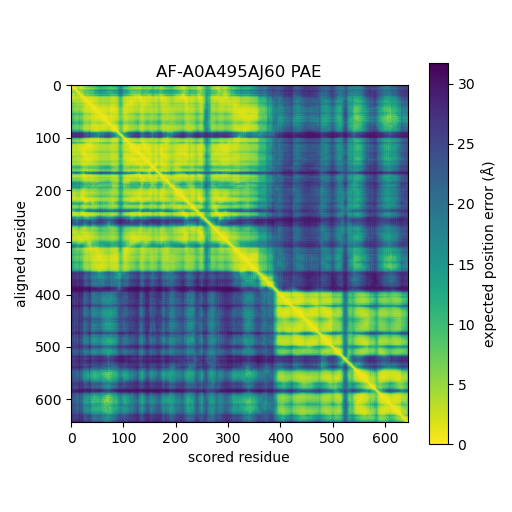
ATOM 655 C CA . ASP A 1 85 ? -9.649 7.363 -5.178 1.00 79.25 85 ASP A CA 1
ATOM 656 C C . ASP A 1 85 ? -10.226 7.473 -6.599 1.00 79.25 85 ASP A C 1
ATOM 658 O O . ASP A 1 85 ? -10.875 8.457 -6.952 1.00 79.25 85 ASP A O 1
ATOM 662 N N . LYS A 1 86 ? -10.068 6.415 -7.401 1.00 80.06 86 LYS A N 1
ATOM 663 C CA . LYS A 1 86 ? -10.524 6.382 -8.800 1.00 80.06 86 LYS A CA 1
ATOM 664 C C . LYS A 1 86 ? -12.043 6.287 -8.923 1.00 80.06 86 LYS A C 1
ATOM 666 O O . LYS A 1 86 ? -12.624 6.886 -9.831 1.00 80.06 86 LYS A O 1
ATOM 671 N N . ALA A 1 87 ? -12.688 5.575 -8.005 1.00 78.94 87 ALA A N 1
ATOM 672 C CA . ALA A 1 87 ? -14.140 5.499 -7.940 1.00 78.94 87 ALA A CA 1
ATOM 673 C C . ALA A 1 87 ? -14.763 6.835 -7.509 1.00 78.94 87 ALA A C 1
ATOM 675 O O . ALA A 1 87 ? -15.782 7.252 -8.056 1.00 78.94 87 ALA A O 1
ATOM 676 N N . PHE A 1 88 ? -14.158 7.544 -6.556 1.00 78.38 88 PHE A N 1
ATOM 677 C CA . PHE A 1 88 ? -14.728 8.755 -5.962 1.00 78.38 88 PHE A CA 1
ATOM 678 C C . PHE A 1 88 ? -14.389 10.036 -6.722 1.00 78.38 88 PHE A C 1
ATOM 680 O O . PHE A 1 88 ? -15.053 11.046 -6.501 1.00 78.38 88 PHE A O 1
ATOM 687 N N . GLU A 1 89 ? -13.423 9.986 -7.639 1.00 71.56 89 GLU A N 1
ATOM 688 C CA . GLU A 1 89 ? -13.032 11.099 -8.502 1.00 71.56 89 GLU A CA 1
ATOM 689 C C . GLU A 1 89 ? -14.256 11.704 -9.225 1.00 71.56 89 GLU A C 1
ATOM 691 O O . GLU A 1 89 ? -14.906 10.997 -10.013 1.00 71.56 89 GLU A O 1
ATOM 696 N N . PRO A 1 90 ? -14.602 12.987 -8.967 1.00 61.34 90 PRO A N 1
ATOM 697 C CA . PRO A 1 90 ? -15.762 13.634 -9.570 1.00 61.34 90 PRO A CA 1
ATOM 698 C C . PRO A 1 90 ? -15.719 13.519 -11.096 1.00 61.34 90 PRO A C 1
ATOM 700 O O . PRO A 1 90 ? -14.695 13.780 -11.730 1.00 61.34 90 PRO A O 1
ATOM 703 N N . SER A 1 91 ? -16.822 13.113 -11.719 1.00 54.59 91 SER A N 1
ATOM 704 C CA . SER A 1 91 ? -16.951 13.173 -13.173 1.00 54.59 91 SER A CA 1
ATOM 705 C C . SER A 1 91 ? -17.516 14.537 -13.559 1.00 54.59 91 SER A C 1
ATOM 707 O O . SER A 1 91 ? -18.694 14.796 -13.352 1.00 54.59 91 SER A O 1
ATOM 709 N N . VAL A 1 92 ? -16.694 15.399 -14.165 1.00 46.03 92 VAL A N 1
ATOM 710 C CA . VAL A 1 92 ? -17.139 16.657 -14.813 1.00 46.03 92 VAL A CA 1
ATOM 711 C C . VAL A 1 92 ? -17.757 16.375 -16.196 1.00 46.03 92 VAL A C 1
ATOM 713 O O . VAL A 1 92 ? -17.882 17.253 -17.040 1.00 46.03 92 VAL A O 1
ATOM 716 N N . ILE A 1 93 ? -18.109 15.117 -16.470 1.00 47.50 93 ILE A N 1
ATOM 717 C CA . ILE A 1 93 ? -18.732 14.725 -17.727 1.00 47.50 93 ILE A CA 1
ATOM 718 C C . ILE A 1 93 ? -20.200 15.137 -17.627 1.00 47.50 93 ILE A C 1
ATOM 720 O O . ILE A 1 93 ? -21.003 14.431 -17.015 1.00 47.50 93 ILE A O 1
ATOM 724 N N . GLU A 1 94 ? -20.538 16.292 -18.206 1.00 39.72 94 GLU A N 1
ATOM 725 C CA . GLU A 1 94 ? -21.927 16.632 -18.522 1.00 39.72 94 GLU A CA 1
ATOM 726 C C . GLU A 1 94 ? -22.541 15.411 -19.238 1.00 39.72 94 GLU A C 1
ATOM 728 O O . GLU A 1 94 ? -21.945 14.886 -20.175 1.00 39.72 94 GLU A O 1
ATOM 733 N N . GLY A 1 95 ? -23.651 14.866 -18.728 1.00 42.97 95 GLY A N 1
ATOM 734 C CA . GLY A 1 95 ? -24.338 13.699 -19.311 1.00 42.97 95 GLY A CA 1
ATOM 735 C C . GLY A 1 95 ? -24.078 12.326 -18.663 1.00 42.97 95 GLY A C 1
ATOM 736 O O . GLY A 1 95 ? -24.816 11.383 -18.951 1.00 42.97 95 GLY A O 1
ATOM 737 N N . VAL A 1 96 ? -23.107 12.187 -17.749 1.00 45.16 96 VAL A N 1
ATOM 738 C CA . VAL A 1 96 ? -23.039 11.036 -16.819 1.00 45.16 96 VAL A CA 1
ATOM 739 C C . VAL A 1 96 ? -23.399 11.546 -15.427 1.00 45.16 96 VAL A C 1
ATOM 741 O O . VAL A 1 96 ? -22.532 11.814 -14.595 1.00 45.16 96 VAL A O 1
ATOM 744 N N . GLU A 1 97 ? -24.696 11.746 -15.188 1.00 43.62 97 GLU A N 1
ATOM 745 C CA . GLU A 1 97 ? -25.194 12.021 -13.841 1.00 43.62 97 GLU A CA 1
ATOM 746 C C . GLU A 1 97 ? -24.929 10.788 -12.973 1.00 43.62 97 GLU A C 1
ATOM 748 O O . GLU A 1 97 ? -25.516 9.727 -13.193 1.00 43.62 97 GLU A O 1
ATOM 753 N N . ARG A 1 98 ? -24.024 10.909 -11.993 1.00 51.59 98 ARG A N 1
ATOM 754 C CA . ARG A 1 98 ? -23.877 9.865 -10.979 1.00 51.59 98 ARG A CA 1
ATOM 755 C C . ARG A 1 98 ? -25.166 9.803 -10.172 1.00 51.59 98 ARG A C 1
ATOM 757 O O . ARG A 1 98 ? -25.540 10.786 -9.528 1.00 51.59 98 ARG A O 1
ATOM 764 N N . SER A 1 99 ? -25.831 8.652 -10.166 1.00 41.06 99 SER A N 1
ATOM 765 C CA . SER A 1 99 ? -26.946 8.402 -9.256 1.00 41.06 99 SER A CA 1
ATOM 766 C C . SER A 1 99 ? -26.393 8.215 -7.838 1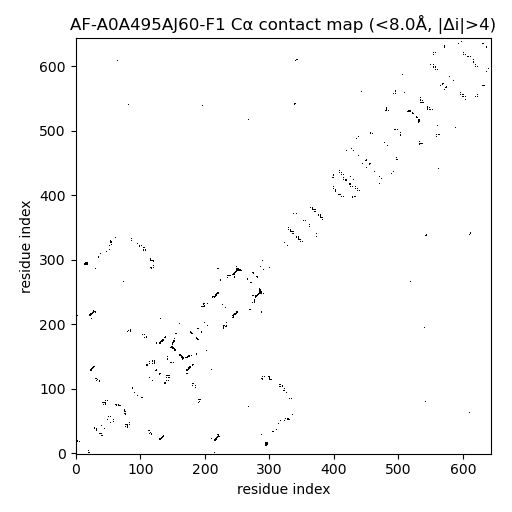.00 41.06 99 SER A C 1
ATOM 768 O O . SER A 1 99 ? -26.137 7.099 -7.395 1.00 41.06 99 SER A O 1
ATOM 770 N N . GLY A 1 100 ? -26.145 9.323 -7.139 1.00 53.41 100 GLY A N 1
ATOM 771 C CA . GLY A 1 100 ? -25.587 9.335 -5.785 1.00 53.41 100 GLY A CA 1
ATOM 772 C C . GLY A 1 100 ? -24.061 9.468 -5.725 1.00 53.41 100 GLY A C 1
ATOM 773 O O . GLY A 1 100 ? -23.341 9.317 -6.713 1.00 53.41 100 GLY A O 1
ATOM 774 N N . ALA A 1 101 ? -23.546 9.796 -4.539 1.00 71.81 101 ALA A N 1
ATOM 775 C CA . ALA A 1 101 ? -22.111 9.872 -4.310 1.00 71.81 101 ALA A CA 1
ATOM 776 C C . ALA A 1 101 ? -21.560 8.446 -4.164 1.00 71.81 101 ALA A C 1
ATOM 778 O O . ALA A 1 101 ? -21.893 7.767 -3.206 1.00 71.81 101 ALA A O 1
ATOM 779 N N . ALA A 1 102 ? -20.676 7.986 -5.057 1.00 77.00 102 ALA A N 1
ATOM 780 C CA . ALA A 1 102 ? -20.036 6.662 -4.950 1.00 77.00 102 ALA A CA 1
ATOM 781 C C . ALA A 1 102 ? -19.427 6.379 -3.554 1.00 77.00 102 ALA A C 1
ATOM 783 O O . ALA A 1 102 ? -19.305 5.228 -3.151 1.00 77.00 102 ALA A O 1
ATOM 784 N N . ARG A 1 103 ? -19.106 7.433 -2.785 1.00 83.06 103 ARG A N 1
ATOM 785 C CA . ARG A 1 103 ? -18.683 7.385 -1.375 1.00 83.06 103 ARG A CA 1
ATOM 786 C C . ARG A 1 103 ? -19.690 6.726 -0.429 1.00 83.06 103 ARG A C 1
ATOM 788 O O . ARG A 1 103 ? -19.278 6.215 0.608 1.00 83.06 103 ARG A O 1
ATOM 795 N N . GLU A 1 104 ? -20.974 6.693 -0.775 1.00 86.44 104 GLU A N 1
ATOM 796 C CA . GLU A 1 104 ? -22.025 6.088 0.048 1.00 86.44 104 GLU A CA 1
ATOM 797 C C . GLU A 1 104 ? -21.832 4.577 0.251 1.00 86.44 104 GLU A C 1
ATOM 799 O O . GLU A 1 104 ? -22.327 4.038 1.236 1.00 86.44 104 GLU A O 1
ATOM 804 N N . VAL A 1 105 ? -21.034 3.889 -0.581 1.00 88.62 105 VAL A N 1
ATOM 805 C CA . VAL A 1 105 ? -20.649 2.484 -0.324 1.00 88.62 105 VAL A CA 1
ATOM 806 C C . VAL A 1 105 ? -19.949 2.304 1.028 1.00 88.62 105 VAL A C 1
ATOM 808 O O . VAL A 1 105 ? -20.025 1.230 1.618 1.00 88.62 105 VAL A O 1
ATOM 811 N N . LEU A 1 106 ? -19.311 3.352 1.564 1.00 90.31 106 LEU A N 1
ATOM 812 C CA . LEU A 1 106 ? -18.664 3.326 2.879 1.00 90.31 106 LEU A CA 1
ATOM 813 C C . LEU A 1 106 ? -19.669 3.395 4.041 1.00 90.31 106 LEU A C 1
ATOM 815 O O . LEU A 1 106 ? -19.277 3.235 5.197 1.00 90.31 106 LEU A O 1
ATOM 819 N N . ARG A 1 107 ? -20.975 3.556 3.777 1.00 90.94 107 ARG A N 1
ATOM 820 C CA . ARG A 1 107 ? -22.014 3.448 4.816 1.00 90.94 107 ARG A CA 1
ATOM 821 C C . ARG A 1 107 ? -22.074 2.081 5.480 1.00 90.94 107 ARG A C 1
ATOM 823 O O . ARG A 1 107 ? -22.634 1.992 6.568 1.00 90.94 107 ARG A O 1
ATOM 830 N N . ILE A 1 108 ? -21.451 1.051 4.903 1.00 92.00 108 ILE A N 1
ATOM 831 C CA . ILE A 1 108 ? -21.301 -0.261 5.548 1.00 92.00 108 ILE A CA 1
ATOM 832 C C . ILE A 1 108 ? -20.653 -0.175 6.943 1.00 92.00 108 ILE A C 1
ATOM 834 O O . ILE A 1 108 ? -20.903 -1.032 7.783 1.00 92.00 108 ILE A O 1
ATOM 838 N N . PHE A 1 109 ? -19.865 0.869 7.223 1.00 93.00 109 PHE A N 1
ATOM 839 C CA . PHE A 1 109 ? -19.247 1.086 8.535 1.00 93.00 109 PHE A CA 1
ATOM 840 C C . PHE A 1 109 ? -20.176 1.766 9.552 1.00 93.00 109 PHE A C 1
ATOM 842 O O . PHE A 1 109 ? -19.829 1.885 10.725 1.00 93.00 109 PHE A O 1
ATOM 849 N N . SER A 1 110 ? -21.355 2.230 9.130 1.00 90.00 110 SER A N 1
ATOM 850 C CA . SER A 1 110 ? -22.265 2.995 9.980 1.00 90.00 110 SER A CA 1
ATOM 851 C C . SER A 1 110 ? -23.101 2.085 10.881 1.00 90.00 110 SER A C 1
ATOM 853 O O . SER A 1 110 ? -23.704 1.120 10.416 1.00 90.00 110 SER A O 1
ATOM 855 N N . ARG A 1 111 ? -23.193 2.444 12.172 1.00 78.88 111 ARG A N 1
ATOM 856 C CA . ARG A 1 111 ? -24.140 1.871 13.153 1.00 78.88 111 ARG A CA 1
ATOM 857 C C . ARG A 1 111 ? -24.085 0.342 13.254 1.00 78.88 111 ARG A C 1
ATOM 859 O O . ARG A 1 111 ? -25.118 -0.327 13.305 1.00 78.88 111 ARG A O 1
ATOM 866 N N . ARG A 1 112 ? -22.873 -0.216 13.288 1.00 90.69 112 ARG A N 1
ATOM 867 C CA . ARG A 1 112 ? -22.662 -1.655 13.483 1.00 90.69 112 ARG A CA 1
ATOM 868 C C . ARG A 1 112 ? -22.595 -2.015 14.964 1.00 90.69 112 ARG A C 1
ATOM 870 O O . ARG A 1 112 ? -22.031 -1.242 15.738 1.00 90.69 112 ARG A O 1
ATOM 877 N N . PRO A 1 113 ? -23.149 -3.173 15.365 1.00 92.94 113 PRO A N 1
ATOM 878 C CA . PRO A 1 113 ? -23.075 -3.611 16.747 1.00 92.94 113 PRO A CA 1
ATOM 879 C C . PRO A 1 113 ? -21.634 -4.018 17.095 1.00 92.94 113 PRO A C 1
ATOM 881 O O . PRO A 1 113 ? -21.001 -4.731 16.308 1.00 92.94 113 PRO A O 1
ATOM 884 N N . PRO A 1 114 ? -21.107 -3.615 18.262 1.00 95.06 114 PRO A N 1
ATOM 885 C CA . PRO A 1 114 ? -19.776 -4.013 18.699 1.00 95.06 114 PRO A CA 1
ATOM 886 C C . PRO A 1 114 ? -19.684 -5.508 19.024 1.00 95.06 114 PRO A C 1
ATOM 888 O O . PRO A 1 114 ? -20.614 -6.115 19.550 1.00 95.06 114 PRO A O 1
ATOM 891 N N . ASN A 1 115 ? -18.526 -6.097 18.729 1.00 94.25 115 ASN A N 1
ATOM 892 C CA . ASN A 1 115 ? -18.146 -7.455 19.133 1.00 94.25 115 ASN A CA 1
ATOM 893 C C . ASN A 1 115 ? -17.316 -7.513 20.425 1.00 94.25 115 ASN A C 1
ATOM 895 O O . ASN A 1 115 ? -17.035 -6.497 21.063 1.00 94.25 115 ASN A O 1
ATOM 899 N N . ALA A 1 116 ? -16.930 -8.731 20.815 1.00 93.56 116 ALA A N 1
ATOM 900 C CA . ALA A 1 116 ? -16.188 -8.989 22.046 1.00 93.56 116 ALA A CA 1
ATOM 901 C C . ALA A 1 116 ? -14.854 -8.224 22.123 1.00 93.56 116 ALA A C 1
ATOM 903 O O . ALA A 1 116 ? -14.496 -7.766 23.208 1.00 93.56 116 ALA A O 1
ATOM 904 N N . ASN A 1 117 ? -14.150 -8.043 20.998 1.00 95.12 117 ASN A N 1
ATOM 905 C CA . ASN A 1 117 ? -12.898 -7.282 20.957 1.00 95.12 117 ASN A CA 1
ATOM 906 C C . ASN A 1 117 ? -13.144 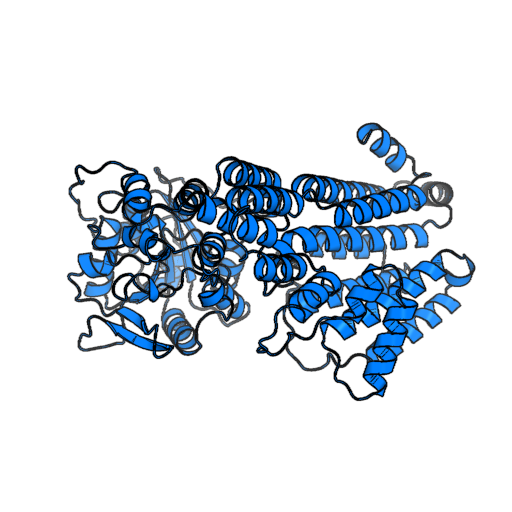-5.806 21.277 1.00 95.12 117 ASN A C 1
ATOM 908 O O . ASN A 1 117 ? -12.450 -5.244 22.119 1.00 95.12 117 ASN A O 1
ATOM 912 N N . HIS A 1 118 ? -14.167 -5.194 20.673 1.00 96.94 118 HIS A N 1
ATOM 913 C CA . HIS A 1 118 ? -14.509 -3.792 20.935 1.00 96.94 118 HIS A CA 1
ATOM 914 C C . HIS A 1 118 ? -14.860 -3.551 22.403 1.00 96.94 118 HIS A C 1
ATOM 916 O O . HIS A 1 118 ? -14.376 -2.590 22.991 1.00 96.94 118 HIS A O 1
ATOM 922 N N . HIS A 1 119 ? -15.652 -4.439 23.014 1.00 96.06 119 HIS A N 1
ATOM 923 C CA . HIS A 1 119 ? -15.979 -4.338 24.438 1.00 96.06 119 HIS A CA 1
ATOM 924 C C . HIS A 1 119 ? -14.759 -4.484 25.339 1.00 96.06 119 HIS A C 1
ATOM 926 O O . HIS A 1 119 ? -14.614 -3.719 26.284 1.00 96.06 119 HIS A O 1
ATOM 932 N N . LEU A 1 120 ? -13.875 -5.433 25.038 1.00 95.75 120 LEU A N 1
ATOM 933 C CA . LEU A 1 120 ? -12.647 -5.637 25.797 1.00 95.75 120 LEU A CA 1
ATOM 934 C C . LEU A 1 120 ? -11.737 -4.404 25.729 1.00 95.75 120 LEU A C 1
ATOM 936 O O . LEU A 1 120 ? -11.229 -3.953 26.754 1.00 95.75 120 LEU A O 1
ATOM 940 N N . ILE A 1 121 ? -11.571 -3.835 24.532 1.00 96.88 121 ILE A N 1
ATOM 941 C CA . ILE A 1 121 ? -10.787 -2.615 24.317 1.00 96.88 121 ILE A CA 1
ATOM 942 C C . ILE A 1 121 ? -11.433 -1.433 25.045 1.00 96.88 121 ILE A C 1
ATOM 944 O O . ILE A 1 121 ? -10.744 -0.722 25.769 1.00 96.88 121 ILE A O 1
ATOM 948 N N . ALA A 1 122 ? -12.744 -1.237 24.907 1.00 96.62 122 ALA A N 1
ATOM 949 C CA . ALA A 1 122 ? -13.456 -0.154 25.578 1.00 96.62 122 ALA A CA 1
ATOM 950 C C . ALA A 1 122 ? -13.342 -0.250 27.109 1.00 96.62 122 ALA A C 1
ATOM 952 O O . ALA A 1 122 ? -13.020 0.742 27.763 1.00 96.62 122 ALA A O 1
ATOM 953 N N . ASP A 1 123 ? -13.525 -1.448 27.673 1.00 95.56 123 ASP A N 1
ATOM 954 C CA . ASP A 1 123 ? -13.378 -1.703 29.108 1.00 95.56 123 ASP A CA 1
ATOM 955 C C . ASP A 1 123 ? -11.960 -1.375 29.592 1.00 95.56 123 ASP A C 1
ATOM 957 O O . ASP A 1 123 ? -11.797 -0.723 30.625 1.00 95.56 123 ASP A O 1
ATOM 961 N N . TYR A 1 124 ? -10.936 -1.773 28.830 1.00 95.69 124 TYR A N 1
ATOM 962 C CA . TYR A 1 124 ? -9.546 -1.436 29.126 1.00 95.69 124 TYR A CA 1
ATOM 963 C C . TYR A 1 124 ? -9.311 0.081 29.139 1.00 95.69 124 TYR A C 1
ATOM 965 O O . TYR A 1 124 ? -8.766 0.610 30.112 1.00 95.69 124 TYR A O 1
ATOM 973 N N . LEU A 1 125 ? -9.744 0.784 28.086 1.00 95.06 125 LEU A N 1
ATOM 974 C CA . LEU A 1 125 ? -9.536 2.226 27.948 1.00 95.06 125 LEU A CA 1
ATOM 975 C C . LEU A 1 125 ? -10.202 2.997 29.088 1.00 95.06 125 LEU A C 1
ATOM 977 O O . LEU A 1 125 ? -9.561 3.858 29.683 1.00 95.06 125 LEU A O 1
ATOM 981 N N . ILE A 1 126 ? -11.439 2.643 29.445 1.00 93.31 126 ILE A N 1
ATOM 982 C CA . ILE A 1 126 ? -12.187 3.294 30.530 1.00 93.31 126 ILE A CA 1
ATOM 983 C C . ILE A 1 126 ? -11.529 3.031 31.892 1.00 93.31 126 ILE A C 1
ATOM 985 O O . ILE A 1 126 ? -11.359 3.958 32.685 1.00 93.31 126 ILE A O 1
ATOM 989 N N . GLN A 1 127 ? -11.139 1.783 32.178 1.00 92.44 127 GLN A N 1
ATOM 990 C CA . GLN A 1 127 ? -10.568 1.413 33.480 1.00 92.44 127 GLN A CA 1
ATOM 991 C C . GLN A 1 127 ? -9.168 1.984 33.703 1.00 92.44 127 GLN A C 1
ATOM 993 O O . GLN A 1 127 ? -8.810 2.312 34.834 1.00 92.44 127 GLN A O 1
ATOM 998 N N . ARG A 1 128 ? -8.355 2.061 32.645 1.00 91.81 128 ARG A N 1
ATOM 999 C CA . ARG A 1 128 ? -6.946 2.460 32.739 1.00 91.81 128 ARG A CA 1
ATOM 1000 C C . ARG A 1 128 ? -6.674 3.884 32.285 1.00 91.81 128 ARG A C 1
ATOM 1002 O O . ARG A 1 128 ? -5.549 4.331 32.473 1.00 91.81 128 ARG A O 1
ATOM 1009 N N . ARG A 1 129 ? -7.669 4.577 31.715 1.00 92.62 129 ARG A N 1
ATOM 1010 C CA . ARG A 1 129 ? -7.492 5.881 31.055 1.00 92.62 129 ARG A CA 1
ATOM 1011 C C . ARG A 1 129 ? -6.309 5.816 30.075 1.00 92.62 129 ARG A C 1
ATOM 1013 O O . ARG A 1 129 ? -5.357 6.579 30.167 1.00 92.62 129 ARG A O 1
ATOM 1020 N N . ALA A 1 130 ? -6.348 4.822 29.185 1.00 93.50 130 ALA A N 1
ATOM 1021 C CA . ALA A 1 130 ? -5.259 4.486 28.263 1.00 93.50 130 ALA A CA 1
ATOM 1022 C C . ALA A 1 130 ? -5.530 4.969 26.824 1.00 93.50 130 ALA A C 1
ATOM 1024 O O . ALA A 1 130 ? -6.590 5.524 26.530 1.00 93.50 130 ALA A O 1
ATOM 1025 N N . TRP A 1 131 ? -4.570 4.736 25.923 1.00 96.38 131 TRP A N 1
ATOM 1026 C CA . TRP A 1 131 ? -4.655 5.125 24.513 1.00 96.38 131 TRP A CA 1
ATOM 1027 C C . TRP A 1 131 ? -4.869 3.934 23.574 1.00 96.38 131 TRP A C 1
ATOM 1029 O O . TRP A 1 131 ? -4.236 2.883 23.709 1.00 96.38 131 TRP A O 1
ATOM 1039 N N . CYS A 1 132 ? -5.712 4.138 22.563 1.00 96.75 132 CYS A N 1
ATOM 1040 C CA . CYS A 1 132 ? -5.892 3.235 21.431 1.00 96.75 132 CYS A CA 1
ATOM 1041 C C . CYS A 1 132 ? -5.763 4.009 20.119 1.00 96.75 132 CYS A C 1
ATOM 1043 O O . CYS A 1 132 ? -6.455 4.995 19.904 1.00 96.75 132 CYS A O 1
ATOM 1045 N N . ILE A 1 133 ? -4.900 3.555 19.221 1.00 95.56 133 ILE A N 1
ATOM 1046 C CA . ILE A 1 133 ? -4.753 4.079 17.866 1.00 95.56 133 ILE A CA 1
ATOM 1047 C C . ILE A 1 133 ? -5.484 3.123 16.928 1.00 95.56 133 ILE A C 1
ATOM 1049 O O . ILE A 1 133 ? -5.304 1.908 17.016 1.00 95.56 133 ILE A O 1
ATOM 1053 N N . THR A 1 134 ? -6.308 3.641 16.021 1.00 94.12 134 THR A N 1
ATOM 1054 C CA . THR A 1 134 ? -7.005 2.802 15.046 1.00 94.12 134 THR A CA 1
ATOM 1055 C C . THR A 1 134 ? -7.089 3.423 13.659 1.00 94.12 134 THR A C 1
ATOM 1057 O O . THR A 1 134 ? -7.182 4.643 13.498 1.00 94.12 134 THR A O 1
ATOM 1060 N N . THR A 1 135 ? -7.057 2.550 12.652 1.00 90.38 135 THR A N 1
ATOM 1061 C CA . THR A 1 135 ? -7.322 2.872 11.243 1.00 90.38 135 THR A CA 1
ATOM 1062 C C . THR A 1 135 ? -8.752 2.513 10.823 1.00 90.38 135 THR A C 1
ATOM 1064 O O . THR A 1 135 ? -9.137 2.708 9.676 1.00 90.38 135 THR A O 1
ATOM 1067 N N . ASN A 1 136 ? -9.580 2.023 11.751 1.00 92.81 136 ASN A N 1
ATOM 1068 C CA . ASN A 1 136 ? -10.955 1.639 11.451 1.00 92.81 136 ASN A CA 1
ATOM 1069 C C . ASN A 1 136 ? -11.865 2.862 11.291 1.00 92.81 136 ASN A C 1
ATOM 1071 O O . ASN A 1 136 ? -11.841 3.787 12.104 1.00 92.81 136 ASN A O 1
ATOM 1075 N N . PHE A 1 137 ? -12.730 2.818 10.275 1.00 91.94 137 PHE A N 1
ATOM 1076 C CA . PHE A 1 137 ? -13.745 3.846 10.034 1.00 91.94 137 PHE A CA 1
ATOM 1077 C C . PHE A 1 137 ? -14.972 3.709 10.946 1.00 91.94 137 PHE A C 1
ATOM 1079 O O . PHE A 1 137 ? -15.634 4.705 11.241 1.00 91.94 137 PHE A O 1
ATOM 1086 N N . ASP A 1 138 ? -15.304 2.478 11.350 1.00 94.38 138 ASP A N 1
ATOM 1087 C CA . ASP A 1 138 ? -16.473 2.163 12.174 1.00 94.38 138 ASP A CA 1
ATOM 1088 C C . ASP A 1 138 ? -16.355 2.747 13.585 1.00 94.38 138 ASP A C 1
ATOM 1090 O O . ASP A 1 138 ? -15.251 2.987 14.061 1.00 94.38 138 ASP A O 1
ATOM 1094 N N . ASN A 1 139 ? -17.480 2.975 14.263 1.00 94.25 139 ASN A N 1
ATOM 1095 C CA . ASN A 1 139 ? -17.516 3.509 15.627 1.00 94.25 139 ASN A CA 1
ATOM 1096 C C . ASN A 1 139 ? -17.848 2.444 16.694 1.00 94.25 139 ASN A C 1
ATOM 1098 O O . ASN A 1 139 ? -18.565 2.713 17.661 1.00 94.25 139 ASN A O 1
ATOM 1102 N N . CYS A 1 140 ? -17.409 1.194 16.503 1.00 96.31 140 CYS A N 1
ATOM 1103 C CA . CYS A 1 140 ? -17.789 0.101 17.400 1.00 96.31 140 CYS A CA 1
ATOM 1104 C C . CYS A 1 140 ? -17.130 0.201 18.787 1.00 96.31 140 CYS A C 1
ATOM 1106 O O . CYS A 1 140 ? -17.767 -0.166 19.773 1.00 96.31 140 CYS A O 1
ATOM 1108 N N . ILE A 1 141 ? -15.889 0.694 18.908 1.00 96.25 141 ILE A N 1
ATOM 1109 C CA . ILE A 1 141 ? -15.224 0.844 20.222 1.00 96.25 141 ILE A CA 1
ATOM 1110 C C . ILE A 1 141 ? -15.952 1.907 21.053 1.00 96.25 141 ILE A C 1
ATOM 1112 O O . ILE A 1 141 ? -16.234 1.708 22.234 1.00 96.25 141 ILE A O 1
ATOM 1116 N N . GLU A 1 142 ? -16.315 3.008 20.408 1.00 95.19 142 GLU A N 1
ATOM 1117 C CA . GLU A 1 142 ? -17.067 4.121 20.970 1.00 95.19 142 GLU A CA 1
ATOM 1118 C C . GLU A 1 142 ? -18.425 3.644 21.478 1.00 95.19 142 GLU A C 1
ATOM 1120 O O . GLU A 1 142 ? -18.759 3.847 22.646 1.00 95.19 142 GLU A O 1
ATOM 1125 N N . GLN A 1 143 ? -19.176 2.923 20.639 1.00 94.75 143 GLN A N 1
ATOM 1126 C CA . GLN A 1 143 ? -20.451 2.322 21.028 1.00 94.75 143 GLN A CA 1
ATOM 1127 C C . GLN A 1 143 ? -20.291 1.336 22.195 1.00 94.75 143 GLN A C 1
ATOM 1129 O O . GLN A 1 143 ? -21.102 1.339 23.124 1.00 94.75 143 GLN A O 1
ATOM 1134 N N . ALA A 1 144 ? -19.241 0.508 22.181 1.00 95.06 144 ALA A N 1
ATOM 1135 C CA . ALA A 1 144 ? -18.959 -0.456 23.241 1.00 95.06 144 ALA A CA 1
ATOM 1136 C C . ALA A 1 144 ? -18.666 0.219 24.591 1.00 95.06 144 ALA A C 1
ATOM 1138 O O . ALA A 1 144 ? -19.080 -0.302 25.630 1.00 95.06 144 ALA A O 1
ATOM 1139 N N . GLY A 1 145 ? -18.006 1.379 24.560 1.00 93.25 145 GLY A N 1
ATOM 1140 C CA . GLY A 1 145 ? -17.756 2.256 25.705 1.00 93.25 145 GLY A CA 1
ATOM 1141 C C . GLY A 1 145 ? -18.887 3.242 26.002 1.00 93.25 145 GLY A C 1
ATOM 1142 O O . GLY A 1 145 ? -18.683 4.174 26.774 1.00 93.25 145 GLY A O 1
ATOM 1143 N N . GLN A 1 146 ? -20.063 3.082 25.383 1.00 93.06 146 GLN A N 1
ATOM 1144 C CA . GLN A 1 146 ? -21.222 3.971 25.547 1.00 93.06 146 GLN A CA 1
ATOM 1145 C C . GLN A 1 146 ? -20.911 5.452 25.268 1.00 93.06 146 GLN A C 1
ATOM 1147 O O . GLN A 1 146 ? -21.523 6.336 25.863 1.00 93.06 146 GLN A O 1
ATOM 1152 N N . HIS A 1 147 ? -19.973 5.717 24.357 1.00 92.00 147 HIS A N 1
ATOM 1153 C CA . HIS A 1 147 ? -19.476 7.050 24.012 1.00 92.00 147 HIS A CA 1
ATOM 1154 C C . HIS A 1 147 ? -18.922 7.827 25.222 1.00 92.00 147 HIS A C 1
ATOM 1156 O O . HIS A 1 147 ? -19.024 9.047 25.280 1.00 92.00 147 HIS A O 1
ATOM 1162 N N . GLN A 1 148 ? -18.345 7.119 26.200 1.00 91.38 148 GLN A N 1
ATOM 1163 C CA . GLN A 1 148 ? -17.616 7.712 27.333 1.00 91.38 148 GLN A CA 1
ATOM 1164 C C . GLN A 1 148 ? -16.118 7.882 27.045 1.00 91.38 148 GLN A C 1
ATOM 1166 O O . GLN A 1 148 ? -15.378 8.395 27.877 1.00 91.38 148 GLN A O 1
ATOM 1171 N N . ILE A 1 149 ? -15.652 7.405 25.890 1.00 93.69 149 ILE A N 1
ATOM 1172 C CA . ILE A 1 149 ? -14.244 7.440 25.505 1.00 93.69 149 ILE A CA 1
ATOM 1173 C C . ILE A 1 149 ? -14.051 8.625 24.552 1.00 93.69 149 ILE A C 1
ATOM 1175 O O . ILE A 1 149 ? -14.719 8.647 23.515 1.00 93.69 149 ILE A O 1
ATOM 1179 N N . PRO A 1 150 ? -13.159 9.584 24.857 1.00 94.56 150 PRO A N 1
ATOM 1180 C CA . PRO A 1 150 ? -12.866 10.685 23.948 1.00 94.56 150 PRO A CA 1
ATOM 1181 C C . PRO A 1 150 ? -12.199 10.166 22.666 1.00 94.56 150 PRO A C 1
ATOM 1183 O O . PRO A 1 150 ? -11.357 9.261 22.699 1.00 94.56 150 PRO A O 1
ATOM 1186 N N . VAL A 1 151 ? -12.583 10.738 21.522 1.00 94.12 151 VAL A N 1
ATOM 1187 C CA . VAL A 1 151 ? -12.105 10.312 20.197 1.00 94.12 151 VAL A CA 1
ATOM 1188 C C . VAL A 1 151 ? -11.440 11.473 19.482 1.00 94.12 151 VAL A C 1
ATOM 1190 O O . VAL A 1 151 ? -12.088 12.431 19.077 1.00 94.12 151 VAL A O 1
ATOM 1193 N N . HIS A 1 152 ? -10.137 11.347 19.289 1.00 93.38 152 HIS A N 1
ATOM 1194 C CA . HIS A 1 152 ? -9.270 12.295 18.616 1.00 93.38 152 HIS A CA 1
ATOM 1195 C C . HIS A 1 152 ? -9.262 12.001 17.116 1.00 93.38 152 HIS A C 1
ATOM 1197 O O . HIS A 1 152 ? -8.791 10.949 16.669 1.00 93.38 152 HIS A O 1
ATOM 1203 N N . VAL A 1 153 ? -9.776 12.943 16.333 1.00 91.12 153 VAL A N 1
ATOM 1204 C CA . VAL A 1 153 ? -9.950 12.825 14.884 1.00 91.12 153 VAL A CA 1
ATOM 1205 C C . VAL A 1 153 ? -9.569 14.137 14.203 1.00 91.12 153 VAL A C 1
ATOM 1207 O O . VAL A 1 153 ? -9.531 15.186 14.835 1.00 91.12 153 VAL A O 1
ATOM 1210 N N . ILE A 1 154 ? -9.258 14.108 12.909 1.00 85.44 154 ILE A N 1
ATOM 1211 C CA . ILE A 1 154 ? -9.080 15.342 12.136 1.00 85.44 154 ILE A CA 1
ATOM 1212 C C . ILE A 1 154 ? -10.424 15.747 11.556 1.00 85.44 154 ILE A C 1
ATOM 1214 O O . ILE A 1 154 ? -11.061 14.974 10.838 1.00 85.44 154 ILE A O 1
ATOM 1218 N N . ASP A 1 155 ? -10.832 16.974 11.848 1.00 81.12 155 ASP A N 1
ATOM 1219 C CA . ASP A 1 155 ? -12.009 17.565 11.241 1.00 81.12 155 ASP A CA 1
ATOM 1220 C C . ASP A 1 155 ? -11.778 17.698 9.718 1.00 81.12 155 ASP A C 1
ATOM 1222 O O . ASP A 1 155 ? -10.766 18.266 9.277 1.00 81.12 155 ASP A O 1
ATOM 1226 N N . PRO A 1 156 ? -12.678 17.150 8.884 1.00 73.00 156 PRO A N 1
ATOM 1227 C CA . PRO A 1 156 ? -12.468 17.089 7.445 1.00 73.00 156 PRO A CA 1
ATOM 1228 C C . PRO A 1 156 ? -12.541 18.458 6.757 1.00 73.00 156 PRO A C 1
ATOM 1230 O O . PRO A 1 156 ? -11.948 18.597 5.682 1.00 73.00 156 PRO A O 1
ATOM 1233 N N . GLU A 1 157 ? -13.214 19.449 7.344 1.00 74.44 157 GLU A N 1
ATOM 1234 C CA . GLU A 1 157 ? -13.386 20.796 6.790 1.00 74.44 157 GLU A CA 1
ATOM 1235 C C . GLU A 1 157 ? -12.242 21.724 7.205 1.00 74.44 157 GLU A C 1
ATOM 1237 O O . GLU A 1 157 ? -11.595 22.348 6.363 1.00 74.44 157 GLU A O 1
ATOM 1242 N N . THR A 1 158 ? -11.960 21.793 8.503 1.00 78.19 158 THR A N 1
ATOM 1243 C CA . THR A 1 158 ? -10.960 22.695 9.084 1.00 78.19 158 THR A CA 1
ATOM 1244 C C . THR A 1 158 ? -9.545 22.127 9.021 1.00 78.19 158 THR A C 1
ATOM 1246 O O . THR A 1 158 ? -8.581 22.886 9.126 1.00 78.19 158 THR A O 1
ATOM 1249 N N . LYS A 1 159 ? -9.401 20.805 8.839 1.00 76.38 159 LYS A N 1
ATOM 1250 C CA . LYS A 1 159 ? -8.126 20.066 8.905 1.00 76.38 159 LYS A CA 1
ATOM 1251 C C . LYS A 1 159 ? -7.400 20.233 10.246 1.00 76.38 159 LYS A C 1
ATOM 1253 O O . LYS A 1 159 ? -6.176 20.109 10.312 1.00 76.38 159 LYS A O 1
ATOM 1258 N N . THR A 1 160 ? -8.149 20.511 11.311 1.00 82.88 160 THR A N 1
ATOM 1259 C CA . THR A 1 160 ? -7.629 20.640 12.678 1.00 82.88 160 THR A CA 1
ATOM 1260 C C . THR A 1 160 ? -8.017 19.436 13.530 1.00 82.88 160 THR A C 1
ATOM 1262 O O . THR A 1 160 ? -8.891 18.660 13.148 1.00 82.88 160 THR A O 1
ATOM 1265 N N . LEU A 1 161 ? -7.318 19.239 14.651 1.00 86.06 161 LEU A N 1
ATOM 1266 C CA . LEU A 1 161 ? -7.645 18.175 15.597 1.00 86.06 161 LEU A CA 1
ATOM 1267 C C . LEU A 1 161 ? -8.970 18.512 16.287 1.00 86.06 161 LEU A C 1
ATOM 1269 O O . LEU A 1 161 ? -9.072 19.546 16.945 1.00 86.06 161 LEU A O 1
ATOM 1273 N N . ASP A 1 162 ? -9.936 17.614 16.164 1.00 88.88 162 ASP A N 1
ATOM 1274 C CA . ASP A 1 162 ? -11.188 17.629 16.903 1.00 88.88 162 ASP A CA 1
ATOM 1275 C C . ASP A 1 162 ? -11.252 16.439 17.869 1.00 88.88 162 ASP A C 1
ATOM 1277 O O . ASP A 1 162 ? -10.592 15.411 17.681 1.00 88.88 162 ASP A O 1
ATOM 1281 N N . ILE A 1 163 ? -12.025 16.608 18.938 1.00 90.12 163 ILE A N 1
ATOM 1282 C CA . ILE A 1 163 ? -12.238 15.599 19.970 1.00 90.12 163 ILE A CA 1
ATOM 1283 C C . ILE A 1 163 ? -13.740 15.392 20.115 1.00 90.12 163 ILE A C 1
ATOM 1285 O O . ILE A 1 163 ? -14.447 16.255 20.648 1.00 90.12 163 ILE A O 1
ATOM 1289 N N . LEU A 1 164 ? -14.211 14.231 19.666 1.00 89.56 164 LEU A N 1
ATOM 1290 C CA . LEU A 1 164 ? -15.584 13.781 19.861 1.00 89.56 164 LEU A CA 1
ATOM 1291 C C . LEU A 1 164 ? -15.744 13.167 21.255 1.00 89.56 164 LEU A C 1
ATOM 1293 O O . LEU A 1 164 ? -14.779 12.695 21.856 1.00 89.56 164 LEU A O 1
ATOM 1297 N N . HIS A 1 165 ? -16.980 13.176 21.759 1.00 88.44 165 HIS A N 1
ATOM 1298 C CA . HIS A 1 165 ? -17.350 12.608 23.065 1.00 88.44 165 HIS A CA 1
ATOM 1299 C C . HIS A 1 165 ? -16.495 13.121 24.233 1.00 88.44 165 HIS A C 1
ATOM 1301 O O . HIS A 1 165 ? -16.051 12.351 25.082 1.00 88.44 165 HIS A O 1
ATOM 1307 N N . ARG A 1 166 ? -16.240 14.435 24.261 1.00 81.56 166 ARG A N 1
ATOM 1308 C CA . ARG A 1 166 ? -15.389 15.064 25.278 1.00 81.56 166 ARG A CA 1
ATOM 1309 C C . ARG A 1 166 ? -15.844 14.714 26.694 1.00 81.56 166 ARG A C 1
ATOM 1311 O O . ARG A 1 166 ? -16.988 14.972 27.069 1.00 81.56 166 ARG A O 1
ATOM 1318 N N . GLU A 1 167 ? -14.905 14.212 27.484 1.00 69.19 167 GLU A N 1
ATOM 1319 C CA . GLU A 1 167 ? -15.021 14.031 28.930 1.00 69.19 167 GLU A CA 1
ATOM 1320 C C . GLU A 1 167 ? -13.974 14.921 29.635 1.00 69.19 167 GLU A C 1
ATOM 1322 O O . GLU A 1 167 ? -13.055 15.440 28.999 1.00 69.19 167 GLU A O 1
ATOM 1327 N N . TYR A 1 168 ? -14.095 15.137 30.948 1.00 56.66 168 TYR A N 1
ATOM 1328 C CA . TYR A 1 168 ? -13.068 15.854 31.713 1.00 56.66 168 TYR A CA 1
ATOM 1329 C C . TYR A 1 168 ? -11.757 15.042 31.735 1.00 56.66 168 TYR A C 1
ATOM 1331 O O . TYR A 1 168 ? -11.725 13.949 32.295 1.00 56.66 168 TYR A O 1
ATOM 1339 N N . GLY A 1 169 ? -10.683 15.604 31.168 1.00 59.69 169 GLY A N 1
ATOM 1340 C CA . GLY A 1 169 ? -9.385 14.935 30.986 1.00 59.69 169 GLY A CA 1
ATOM 1341 C C . GLY A 1 169 ? -9.237 14.392 29.561 1.00 59.69 169 GLY A C 1
ATOM 1342 O O . GLY A 1 169 ? -9.752 13.323 29.250 1.00 59.69 169 GLY A O 1
ATOM 1343 N N . GLU A 1 170 ? -8.561 15.158 28.696 1.00 73.06 170 GLU A N 1
ATOM 1344 C CA . GLU A 1 170 ? -8.370 14.890 27.254 1.00 73.06 170 GLU A CA 1
ATOM 1345 C C . GLU A 1 170 ? -7.003 14.217 26.952 1.00 73.06 170 GLU A C 1
ATOM 1347 O O . GLU A 1 170 ? -6.454 14.357 25.860 1.00 73.06 170 GLU A O 1
ATOM 1352 N N . ASP A 1 171 ? -6.406 13.535 27.935 1.00 85.25 171 ASP A N 1
ATOM 1353 C CA . ASP A 1 171 ? -5.070 12.915 27.880 1.00 85.25 171 ASP A CA 1
ATOM 1354 C C . ASP A 1 171 ? -5.091 11.379 27.745 1.00 85.25 171 ASP A C 1
ATOM 1356 O O . ASP A 1 171 ? -4.086 10.711 27.997 1.00 85.25 171 ASP A O 1
ATOM 1360 N N . TRP A 1 172 ? -6.218 10.827 27.296 1.00 92.62 172 TRP A N 1
ATOM 1361 C CA . TRP A 1 172 ? -6.437 9.408 27.006 1.00 92.62 172 TRP A CA 1
ATOM 1362 C C . TRP A 1 172 ? -7.505 9.262 25.911 1.00 92.62 172 TRP A C 1
ATOM 1364 O O . TRP A 1 172 ? -8.135 10.251 25.549 1.00 92.62 172 TRP A O 1
ATOM 1374 N N . GLY A 1 173 ? -7.749 8.048 25.405 1.00 94.62 173 GLY A N 1
ATOM 1375 C CA . GLY A 1 173 ? -8.856 7.778 24.479 1.00 94.62 173 GLY A CA 1
ATOM 1376 C C . GLY A 1 173 ? -8.447 7.120 23.165 1.00 94.62 173 GLY A C 1
ATOM 1377 O O . GLY A 1 173 ? -7.491 6.342 23.105 1.00 94.62 173 GLY A O 1
ATOM 1378 N N . ILE A 1 174 ? -9.215 7.388 22.107 1.00 96.00 174 ILE A N 1
ATOM 1379 C CA . ILE A 1 174 ? -9.041 6.770 20.785 1.00 96.00 174 ILE A CA 1
ATOM 1380 C C . ILE A 1 174 ? -8.478 7.793 19.800 1.00 96.00 174 ILE A C 1
ATOM 1382 O O . ILE A 1 174 ? -8.987 8.900 19.697 1.00 96.00 174 ILE A O 1
ATOM 1386 N N . ILE A 1 175 ? -7.465 7.411 19.029 1.00 94.69 175 ILE A N 1
ATOM 1387 C CA . ILE A 1 175 ? -6.892 8.190 17.931 1.00 94.69 175 ILE A CA 1
ATOM 1388 C C . ILE A 1 175 ? -7.313 7.534 16.617 1.00 94.69 175 ILE A C 1
ATOM 1390 O O . ILE A 1 175 ? -6.849 6.438 16.298 1.00 94.69 175 ILE A O 1
ATOM 1394 N N . LYS A 1 176 ? -8.173 8.206 15.845 1.00 93.00 176 LYS A N 1
ATOM 1395 C CA . LYS A 1 176 ? -8.675 7.714 14.555 1.00 93.00 176 LYS A CA 1
ATOM 1396 C C . LYS A 1 176 ? -7.937 8.335 13.384 1.00 93.00 176 LYS A C 1
ATOM 1398 O O . LYS A 1 176 ? -8.228 9.449 12.949 1.00 93.00 176 LYS A O 1
ATOM 1403 N N . VAL A 1 177 ? -6.986 7.574 12.858 1.00 88.00 177 VAL A N 1
ATOM 1404 C CA . VAL A 1 177 ? -6.020 8.049 11.864 1.00 88.00 177 VAL A CA 1
ATOM 1405 C C . VAL A 1 177 ? -6.674 8.298 10.501 1.00 88.00 177 VAL A C 1
ATOM 1407 O O . VAL A 1 177 ? -6.342 9.276 9.836 1.00 88.00 177 VAL A O 1
ATOM 1410 N N . HIS A 1 178 ? -7.642 7.465 10.103 1.00 86.25 178 HIS A N 1
ATOM 1411 C CA . HIS A 1 178 ? -8.345 7.585 8.815 1.00 86.25 178 HIS A CA 1
ATOM 1412 C C . HIS A 1 178 ? -9.717 8.267 8.919 1.00 86.25 178 HIS A C 1
ATOM 1414 O O . HIS A 1 178 ? -10.554 8.138 8.027 1.00 86.25 178 HIS A O 1
ATOM 1420 N N . GLY A 1 179 ? -9.976 9.001 10.001 1.00 88.31 179 GLY A N 1
ATOM 1421 C CA . GLY A 1 179 ? -11.288 9.600 10.240 1.00 88.31 179 GLY A CA 1
ATOM 1422 C C . GLY A 1 179 ? -12.301 8.621 10.840 1.00 88.31 179 GLY A C 1
ATOM 1423 O O . GLY A 1 179 ? -11.969 7.504 11.231 1.00 88.31 179 GLY A O 1
ATOM 1424 N N . THR A 1 180 ? -13.553 9.063 10.944 1.00 90.25 180 THR A N 1
ATOM 1425 C CA . THR A 1 180 ? -14.654 8.291 11.539 1.00 90.25 180 THR A CA 1
ATOM 1426 C C . THR A 1 180 ? -15.915 8.411 10.695 1.00 90.25 180 THR A C 1
ATOM 1428 O O . THR A 1 180 ? -16.204 9.479 10.150 1.00 90.25 180 THR A O 1
ATOM 1431 N N . ILE A 1 181 ? -16.701 7.333 10.616 1.00 90.38 181 ILE A N 1
ATOM 1432 C CA . ILE A 1 181 ? -17.990 7.319 9.907 1.00 90.38 181 ILE A CA 1
ATOM 1433 C C . ILE A 1 181 ? -19.004 8.300 10.514 1.00 90.38 181 ILE A C 1
ATOM 1435 O O . ILE A 1 181 ? -19.975 8.672 9.858 1.00 90.38 181 ILE A O 1
ATOM 1439 N N . GLU A 1 182 ? -18.776 8.759 11.745 1.00 87.31 182 GLU A N 1
ATOM 1440 C CA . GLU A 1 182 ? -19.608 9.765 12.416 1.00 87.31 182 GLU A CA 1
ATOM 1441 C C . GLU A 1 182 ? -19.541 11.145 11.749 1.00 87.31 182 GLU A C 1
ATOM 1443 O O . GLU A 1 182 ? -20.526 11.876 11.775 1.00 87.31 182 GLU A O 1
ATOM 1448 N N . HIS A 1 183 ? -18.444 11.464 11.052 1.00 85.62 183 HIS A N 1
ATOM 1449 C CA . HIS A 1 183 ? -18.337 12.647 10.185 1.00 85.62 183 HIS A CA 1
ATOM 1450 C C . HIS A 1 183 ? -18.927 12.411 8.780 1.00 85.62 183 HIS A C 1
ATOM 1452 O O . HIS A 1 183 ? -18.764 13.227 7.871 1.00 85.62 183 HIS A O 1
ATOM 1458 N N . GLY A 1 184 ? -19.615 11.284 8.582 1.00 84.00 184 GLY A N 1
ATOM 1459 C CA . GLY A 1 184 ? -20.142 10.847 7.297 1.00 84.00 184 GLY A CA 1
ATOM 1460 C C . GLY A 1 184 ? -19.065 10.308 6.354 1.00 84.00 184 GLY A C 1
ATOM 1461 O O . GLY A 1 184 ? -17.865 10.355 6.617 1.00 84.00 184 GLY A O 1
ATOM 1462 N N . CYS A 1 185 ? -19.497 9.802 5.197 1.00 82.06 185 CYS A N 1
ATOM 1463 C CA . CYS A 1 185 ? -18.604 9.170 4.219 1.00 82.06 185 CYS A CA 1
ATOM 1464 C C . CYS A 1 185 ? -17.614 10.148 3.563 1.00 82.06 185 CYS A C 1
ATOM 1466 O O . CYS A 1 185 ? -16.622 9.721 2.976 1.00 82.06 185 CYS A O 1
ATOM 1468 N N . VAL A 1 186 ? -17.877 11.458 3.626 1.00 73.12 186 VAL A N 1
ATOM 1469 C CA . VAL A 1 186 ? -16.997 12.485 3.048 1.00 73.12 186 VAL A CA 1
ATOM 1470 C C . VAL A 1 186 ? -15.747 12.703 3.900 1.00 73.12 186 VAL A C 1
ATOM 1472 O O . VAL A 1 186 ? -14.694 12.991 3.335 1.00 73.12 186 VAL A O 1
ATOM 1475 N N . GLY A 1 187 ? -15.858 12.540 5.222 1.00 66.44 187 GLY A N 1
ATOM 1476 C CA . GLY A 1 187 ? -14.773 12.761 6.178 1.00 66.44 187 GLY A CA 1
ATOM 1477 C C . GLY A 1 187 ? -13.850 11.564 6.408 1.00 66.44 187 GLY A C 1
ATOM 1478 O O . GLY A 1 187 ? -12.954 11.651 7.243 1.00 66.44 187 GLY A O 1
ATOM 1479 N N . LEU A 1 188 ? -14.057 10.453 5.695 1.00 78.38 188 LEU A N 1
ATOM 1480 C CA . LEU A 1 188 ? -13.197 9.276 5.779 1.00 78.38 188 LEU A CA 1
ATOM 1481 C C . LEU A 1 188 ? -11.936 9.493 4.939 1.00 78.38 188 LEU A C 1
ATOM 1483 O O . LEU A 1 188 ? -12.029 9.666 3.724 1.00 78.38 188 LEU A O 1
ATOM 1487 N N . GLY A 1 189 ? -10.768 9.433 5.578 1.00 67.88 189 GLY A N 1
ATOM 1488 C CA . GLY A 1 189 ? -9.446 9.447 4.945 1.00 67.88 189 GLY A CA 1
ATOM 1489 C C . GLY A 1 189 ? -9.142 8.119 4.258 1.00 67.88 189 GLY A C 1
ATOM 1490 O O . GLY A 1 189 ? -8.185 7.440 4.604 1.00 67.88 189 GLY A O 1
ATOM 1491 N N . ALA A 1 190 ? -10.012 7.727 3.331 1.00 64.88 190 ALA A N 1
ATOM 1492 C CA . ALA A 1 190 ? -10.006 6.425 2.680 1.00 64.88 190 ALA A CA 1
ATOM 1493 C C . ALA A 1 190 ? -9.392 6.467 1.274 1.00 64.8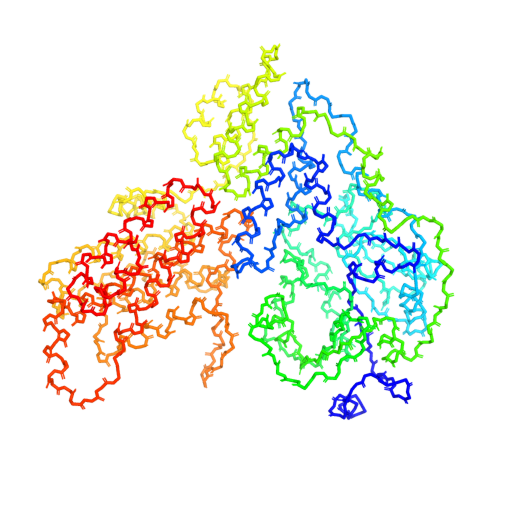8 190 ALA A C 1
ATOM 1495 O O . ALA A 1 190 ? -9.280 5.423 0.641 1.00 64.88 190 ALA A O 1
ATOM 1496 N N . THR A 1 191 ? -9.048 7.648 0.745 1.00 58.22 191 THR A N 1
ATOM 1497 C CA . THR A 1 191 ? -8.488 7.790 -0.607 1.00 58.22 191 THR A CA 1
ATOM 1498 C C . THR A 1 191 ? -7.003 8.119 -0.583 1.00 58.22 191 THR A C 1
ATOM 1500 O O . THR A 1 191 ? -6.485 8.692 0.374 1.00 58.22 191 THR A O 1
ATOM 1503 N N . LEU A 1 192 ? -6.305 7.807 -1.678 1.00 58.91 192 LEU A N 1
ATOM 1504 C CA . LEU A 1 192 ? -4.916 8.229 -1.862 1.00 58.91 192 LEU A CA 1
ATOM 1505 C C . LEU A 1 192 ? -4.741 9.743 -1.741 1.00 58.91 192 LEU A C 1
ATOM 1507 O O . LEU A 1 192 ? -3.771 10.174 -1.129 1.00 58.91 192 LEU A O 1
ATOM 1511 N N . ALA A 1 193 ? -5.661 10.543 -2.286 1.00 60.91 193 ALA A N 1
ATOM 1512 C CA . ALA A 1 193 ? -5.583 12.000 -2.198 1.00 60.91 193 ALA A CA 1
ATOM 1513 C C . ALA A 1 193 ? -5.589 12.509 -0.744 1.00 60.91 193 ALA A C 1
ATOM 1515 O O . ALA A 1 193 ? -4.941 13.511 -0.443 1.00 60.91 193 ALA A O 1
ATOM 1516 N N . ASP A 1 194 ? -6.270 11.799 0.160 1.00 63.16 194 ASP A N 1
ATOM 1517 C CA . ASP A 1 194 ? -6.302 12.137 1.585 1.00 63.16 194 ASP A CA 1
ATOM 1518 C C . ASP A 1 194 ? -4.994 11.752 2.302 1.00 63.16 194 ASP A C 1
ATOM 1520 O O . ASP A 1 194 ? -4.615 12.394 3.282 1.00 63.16 194 ASP A O 1
ATOM 1524 N N . LEU A 1 195 ? -4.294 10.723 1.808 1.00 65.69 195 LEU A N 1
ATOM 1525 C CA . LEU A 1 195 ? -3.148 10.096 2.476 1.00 65.69 195 LEU A CA 1
ATOM 1526 C C . LEU A 1 195 ? -1.783 10.416 1.831 1.00 65.69 195 LEU A C 1
ATOM 1528 O O . LEU A 1 195 ? -0.757 10.225 2.477 1.00 65.69 195 LEU A O 1
ATOM 1532 N N . GLU A 1 196 ? -1.726 10.926 0.590 1.00 61.69 196 GLU A N 1
ATOM 1533 C CA . GLU A 1 196 ? -0.477 11.179 -0.170 1.00 61.69 196 GLU A CA 1
ATOM 1534 C C . GLU A 1 196 ? 0.473 12.148 0.559 1.00 61.69 196 GLU A C 1
ATOM 1536 O O . GLU A 1 196 ? 1.694 12.071 0.414 1.00 61.69 196 GLU A O 1
ATOM 1541 N N . HIS A 1 197 ? -0.069 13.053 1.376 1.00 63.00 197 HIS A N 1
ATOM 1542 C CA . HIS A 1 197 ? 0.711 14.014 2.162 1.00 63.00 197 HIS A CA 1
ATOM 1543 C C . HIS A 1 197 ? 1.157 13.481 3.535 1.00 63.00 197 HIS A C 1
ATOM 1545 O O . HIS A 1 197 ? 1.819 14.200 4.291 1.00 63.00 197 HIS A O 1
ATOM 1551 N N . GLY A 1 198 ? 0.846 12.218 3.837 1.00 66.50 198 GLY A N 1
ATOM 1552 C CA . GLY A 1 198 ? 1.078 11.591 5.129 1.00 66.50 198 GLY A CA 1
ATOM 1553 C C . GLY A 1 198 ? 0.199 12.173 6.236 1.00 66.50 198 GLY A C 1
ATOM 1554 O O . GLY A 1 198 ? -0.719 12.958 6.000 1.00 66.50 198 GLY A O 1
ATOM 1555 N N . LEU A 1 199 ? 0.498 11.791 7.478 1.00 76.19 199 LEU A N 1
ATOM 1556 C CA . LEU A 1 199 ? -0.263 12.262 8.634 1.00 76.19 199 LEU A CA 1
ATOM 1557 C C . LEU A 1 199 ? -0.064 13.769 8.885 1.00 76.19 199 LEU A C 1
ATOM 1559 O O . LEU A 1 199 ? 1.077 14.247 8.822 1.00 76.19 199 LEU A O 1
ATOM 1563 N N . PRO A 1 200 ? -1.131 14.511 9.243 1.00 81.19 200 PRO A N 1
ATOM 1564 C CA . PRO A 1 200 ? -1.021 15.877 9.743 1.00 81.19 200 PRO A CA 1
ATOM 1565 C C . PRO A 1 200 ? -0.045 15.977 10.920 1.00 81.19 200 PRO A C 1
ATOM 1567 O O . PRO A 1 200 ? 0.029 15.082 11.762 1.00 81.19 200 PRO A O 1
ATOM 1570 N N . GLU A 1 201 ? 0.688 17.086 11.012 1.00 82.50 201 GLU A N 1
ATOM 1571 C CA . GLU A 1 201 ? 1.759 17.236 12.009 1.00 82.50 201 GLU A CA 1
ATOM 1572 C C . GLU A 1 201 ? 1.252 17.156 13.454 1.00 82.50 201 GLU A C 1
ATOM 1574 O O . GLU A 1 201 ? 1.902 16.564 14.315 1.00 82.50 201 GLU A O 1
ATOM 1579 N N . VAL A 1 202 ? 0.040 17.665 13.697 1.00 83.94 202 VAL A N 1
ATOM 1580 C CA . VAL A 1 202 ? -0.644 17.540 14.989 1.00 83.94 202 VAL A CA 1
ATOM 1581 C C . VAL A 1 202 ? -0.847 16.074 15.386 1.00 83.94 202 VAL A C 1
ATOM 1583 O O . VAL A 1 202 ? -0.605 15.717 16.537 1.00 83.94 202 VAL A O 1
ATOM 1586 N N . PHE A 1 203 ? -1.190 15.200 14.431 1.00 86.38 203 PHE A N 1
ATOM 1587 C CA . PHE A 1 203 ? -1.314 13.768 14.693 1.00 86.38 203 PHE A CA 1
ATOM 1588 C C . PHE A 1 203 ? 0.042 13.120 14.925 1.00 86.38 203 PHE A C 1
ATOM 1590 O O . PHE A 1 203 ? 0.157 12.302 15.828 1.00 86.38 203 PHE A O 1
ATOM 1597 N N . LYS A 1 204 ? 1.081 13.494 14.169 1.00 86.50 204 LYS A N 1
ATOM 1598 C CA . LYS A 1 204 ? 2.430 12.961 14.418 1.00 86.50 204 LYS A CA 1
ATOM 1599 C C . LYS A 1 204 ? 2.906 13.292 15.826 1.00 86.50 204 LYS A C 1
ATOM 1601 O O . LYS A 1 204 ? 3.404 12.403 16.504 1.00 86.50 204 LYS A O 1
ATOM 1606 N N . THR A 1 205 ? 2.696 14.531 16.274 1.00 87.75 205 THR A N 1
ATOM 1607 C CA . THR A 1 205 ? 3.060 14.967 17.630 1.00 87.75 205 THR A CA 1
ATOM 1608 C C . THR A 1 205 ? 2.278 14.187 18.688 1.00 87.75 205 THR A C 1
ATOM 1610 O O . THR A 1 205 ? 2.875 13.684 19.636 1.00 87.75 205 THR A O 1
ATOM 1613 N N . LEU A 1 206 ? 0.963 14.016 18.502 1.00 89.19 206 LEU A N 1
ATOM 1614 C CA . LEU A 1 206 ? 0.132 13.231 19.417 1.00 89.19 206 LEU A CA 1
ATOM 1615 C C . LEU A 1 206 ? 0.572 11.759 19.468 1.00 89.19 206 LEU A C 1
ATOM 1617 O O . LEU A 1 206 ? 0.784 11.213 20.546 1.00 89.19 206 LEU A O 1
ATOM 1621 N N . LEU A 1 207 ? 0.777 11.128 18.311 1.00 90.06 207 LEU A N 1
ATOM 1622 C CA . LEU A 1 207 ? 1.259 9.749 18.217 1.00 90.06 207 LEU A CA 1
ATOM 1623 C C . LEU A 1 207 ? 2.644 9.593 18.856 1.00 90.06 207 LEU A C 1
ATOM 1625 O O . LEU A 1 207 ? 2.904 8.600 19.535 1.00 90.06 207 LEU A O 1
ATOM 1629 N N . GLU A 1 208 ? 3.541 10.562 18.669 1.00 89.19 208 GLU A N 1
ATOM 1630 C CA . GLU A 1 208 ? 4.855 10.570 19.310 1.00 89.19 208 GLU A CA 1
ATOM 1631 C C . GLU A 1 208 ? 4.750 10.652 20.829 1.00 89.19 208 GLU A C 1
ATOM 1633 O O . GLU A 1 208 ? 5.398 9.847 21.499 1.00 89.19 208 GLU A O 1
ATOM 1638 N N . GLN A 1 209 ? 3.922 11.558 21.351 1.00 89.00 209 GLN A N 1
ATOM 1639 C CA . GLN A 1 209 ? 3.669 11.704 22.782 1.00 89.00 209 GLN A CA 1
ATOM 1640 C C . GLN A 1 209 ? 3.117 10.407 23.381 1.00 89.00 209 GLN A C 1
ATOM 1642 O O . GLN A 1 209 ? 3.690 9.880 24.333 1.00 89.00 209 GLN A O 1
ATOM 1647 N N . VAL A 1 210 ? 2.049 9.864 22.791 1.00 91.12 210 VAL A N 1
ATOM 1648 C CA . VAL A 1 210 ? 1.402 8.629 23.256 1.00 91.12 210 VAL A CA 1
ATOM 1649 C C . VAL A 1 210 ? 2.380 7.461 23.243 1.00 91.12 210 VAL A C 1
ATOM 1651 O O . VAL A 1 210 ? 2.478 6.710 24.209 1.00 91.12 210 VAL A O 1
ATOM 1654 N N . THR A 1 211 ? 3.164 7.330 22.173 1.00 88.12 211 THR A N 1
ATOM 1655 C CA . THR A 1 211 ? 4.118 6.224 22.056 1.00 88.12 211 THR A CA 1
ATOM 1656 C C . THR A 1 211 ? 5.280 6.372 23.034 1.00 88.12 211 THR A C 1
ATOM 1658 O O . THR A 1 211 ? 5.718 5.377 23.590 1.00 88.12 211 THR A O 1
ATOM 1661 N N . GLN A 1 212 ? 5.790 7.585 23.275 1.00 85.88 212 GLN A N 1
ATOM 1662 C CA . GLN A 1 212 ? 6.885 7.816 24.231 1.00 85.88 212 GLN A CA 1
ATOM 1663 C C . GLN A 1 212 ? 6.489 7.530 25.685 1.00 85.88 212 GLN A C 1
ATOM 1665 O O . GLN A 1 212 ? 7.355 7.210 26.493 1.00 85.88 212 GLN A O 1
ATOM 1670 N N . GLN A 1 213 ? 5.204 7.649 26.018 1.00 86.88 213 GLN A N 1
ATOM 1671 C CA . GLN A 1 213 ? 4.672 7.347 27.350 1.00 86.88 213 GLN A CA 1
ATOM 1672 C C . GLN A 1 213 ? 4.365 5.854 27.552 1.00 86.88 213 GLN A C 1
ATOM 1674 O O . GLN A 1 213 ? 4.066 5.433 28.672 1.00 86.88 213 GLN A O 1
ATOM 1679 N N . ALA A 1 214 ? 4.420 5.060 26.480 1.00 91.19 214 ALA A N 1
ATOM 1680 C CA . ALA A 1 214 ? 4.095 3.645 26.498 1.00 91.19 214 ALA A CA 1
ATOM 1681 C C . ALA A 1 214 ? 5.308 2.792 26.880 1.00 91.19 214 ALA A C 1
ATOM 1683 O O . ALA A 1 214 ? 6.378 2.900 26.271 1.00 91.19 214 ALA A O 1
ATOM 1684 N N . ASP A 1 215 ? 5.097 1.861 27.807 1.00 91.12 215 ASP A N 1
ATOM 1685 C CA . ASP A 1 215 ? 6.032 0.767 28.073 1.00 91.12 215 ASP A CA 1
ATOM 1686 C C . ASP A 1 215 ? 5.911 -0.319 26.992 1.00 91.12 215 ASP A C 1
ATOM 1688 O O . ASP A 1 215 ? 6.904 -0.910 26.549 1.00 91.12 215 ASP A O 1
ATOM 1692 N N . LEU A 1 216 ? 4.676 -0.564 26.536 1.00 92.06 216 LEU A N 1
ATOM 1693 C CA . LEU A 1 216 ? 4.340 -1.564 25.529 1.00 92.06 216 LEU A CA 1
ATOM 1694 C C . LEU A 1 216 ? 3.322 -1.019 24.528 1.00 92.06 216 LEU A C 1
ATOM 1696 O O . LEU A 1 216 ? 2.254 -0.545 24.903 1.00 92.06 216 LEU A O 1
ATOM 1700 N N . MET A 1 217 ? 3.615 -1.172 23.243 1.00 93.38 217 MET A N 1
ATOM 1701 C CA . MET A 1 217 ? 2.638 -1.027 22.172 1.00 93.38 217 MET A CA 1
ATOM 1702 C C . MET A 1 217 ? 2.155 -2.411 21.737 1.00 93.38 217 MET A C 1
ATOM 1704 O O . MET A 1 217 ? 2.972 -3.293 21.467 1.00 93.38 217 MET A O 1
ATOM 1708 N N . VAL A 1 218 ? 0.841 -2.610 21.666 1.00 94.62 218 VAL A N 1
ATOM 1709 C CA . VAL A 1 218 ? 0.223 -3.876 21.249 1.00 94.62 218 VAL A CA 1
ATOM 1710 C C . VAL A 1 218 ? -0.513 -3.672 19.939 1.00 94.62 218 VAL A C 1
ATOM 1712 O O . VAL A 1 218 ? -1.453 -2.886 19.871 1.00 94.62 218 VAL A O 1
ATOM 1715 N N . VAL A 1 219 ? -0.108 -4.403 18.906 1.00 93.44 219 VAL A N 1
ATOM 1716 C CA . VAL A 1 219 ? -0.758 -4.389 17.594 1.00 93.44 219 VAL A CA 1
ATOM 1717 C C . VAL A 1 219 ? -1.700 -5.582 17.480 1.00 93.44 219 VAL A C 1
ATOM 1719 O O . VAL A 1 219 ? -1.262 -6.718 17.652 1.00 93.44 219 VAL A O 1
ATOM 1722 N N . ALA A 1 220 ? -2.976 -5.345 17.174 1.00 93.25 220 ALA A N 1
ATOM 1723 C CA . ALA A 1 220 ? -3.988 -6.396 17.061 1.00 93.25 220 ALA A CA 1
ATOM 1724 C C . ALA A 1 220 ? -4.971 -6.134 15.913 1.00 93.25 220 ALA A C 1
ATOM 1726 O O . ALA A 1 220 ? -5.483 -5.032 15.750 1.00 93.25 220 ALA A O 1
ATOM 1727 N N . GLY A 1 221 ? -5.248 -7.144 15.085 1.00 87.81 221 GLY A N 1
ATOM 1728 C CA . GLY A 1 221 ? -6.171 -7.001 13.948 1.00 87.81 221 GLY A CA 1
ATOM 1729 C C . GLY A 1 221 ? -5.708 -6.014 12.864 1.00 87.81 221 GLY A C 1
ATOM 1730 O O . GLY A 1 221 ? -6.458 -5.719 11.938 1.00 87.81 221 GLY A O 1
ATOM 1731 N N . TYR A 1 222 ? -4.481 -5.502 12.953 1.00 87.56 222 TYR A N 1
ATOM 1732 C CA . TYR A 1 222 ? -3.871 -4.643 11.948 1.00 87.56 222 TYR A CA 1
ATOM 1733 C C . TYR A 1 222 ? -2.979 -5.487 11.035 1.00 87.56 222 TYR A C 1
ATOM 1735 O O . TYR A 1 222 ? -2.057 -6.156 11.497 1.00 87.56 222 TYR A O 1
ATOM 1743 N N . SER A 1 223 ? -3.262 -5.469 9.733 1.00 75.81 223 SER A N 1
ATOM 1744 C CA . SER A 1 223 ? -2.505 -6.216 8.717 1.00 75.81 223 SER A CA 1
ATOM 1745 C C . SER A 1 223 ? -1.150 -5.589 8.421 1.00 75.81 223 SER A C 1
ATOM 1747 O O . SER A 1 223 ? -0.249 -6.270 7.930 1.00 75.81 223 SER A O 1
ATOM 1749 N N . GLY A 1 224 ? -1.006 -4.285 8.679 1.00 73.19 224 GLY A N 1
ATOM 1750 C CA . GLY A 1 224 ? 0.188 -3.571 8.288 1.00 73.19 224 GLY A CA 1
ATOM 1751 C C . GLY A 1 224 ? 0.185 -2.970 6.885 1.00 73.19 224 GLY A C 1
ATOM 1752 O O . GLY A 1 224 ? 1.233 -2.530 6.414 1.00 73.19 224 GLY A O 1
ATOM 1753 N N . THR A 1 225 ? -0.952 -2.964 6.194 1.00 67.31 225 THR A N 1
ATOM 1754 C CA . THR A 1 225 ? -1.032 -2.582 4.775 1.00 67.31 225 THR A CA 1
ATOM 1755 C C . THR A 1 225 ? -1.133 -1.073 4.521 1.00 67.31 225 THR A C 1
ATOM 1757 O O . THR A 1 225 ? -0.957 -0.654 3.373 1.00 67.31 225 THR A O 1
ATOM 1760 N N . ASP A 1 226 ? -1.323 -0.266 5.570 1.00 66.12 226 ASP A N 1
ATOM 1761 C CA . ASP A 1 226 ? -1.583 1.181 5.492 1.00 66.12 226 ASP A CA 1
ATOM 1762 C C . ASP A 1 226 ? -0.264 1.947 5.300 1.00 66.12 226 ASP A C 1
ATOM 1764 O O . ASP A 1 226 ? 0.451 2.334 6.227 1.00 66.12 226 ASP A O 1
ATOM 1768 N N . HIS A 1 227 ? 0.185 1.990 4.047 1.00 59.88 227 HIS A N 1
ATOM 1769 C CA . HIS A 1 227 ? 1.555 2.364 3.687 1.00 59.88 227 HIS A CA 1
ATOM 1770 C C . HIS A 1 227 ? 1.794 3.878 3.627 1.00 59.88 227 HIS A C 1
ATOM 1772 O O . HIS A 1 227 ? 2.928 4.316 3.821 1.00 59.88 227 HIS A O 1
ATOM 1778 N N . PHE A 1 228 ? 0.765 4.663 3.305 1.00 58.66 228 PHE A N 1
ATOM 1779 C CA . PHE A 1 228 ? 0.909 6.094 3.011 1.00 58.66 228 PHE A CA 1
ATOM 1780 C C . PHE A 1 228 ? 0.848 6.988 4.258 1.00 58.66 228 PHE A C 1
ATOM 1782 O O . PHE A 1 228 ? 1.099 8.183 4.172 1.00 58.66 228 PHE A O 1
ATOM 1789 N N . ASP A 1 229 ? 0.587 6.410 5.427 1.00 72.25 229 ASP A N 1
ATOM 1790 C CA . ASP A 1 229 ? 0.227 7.142 6.635 1.00 72.25 229 ASP A CA 1
ATOM 1791 C C . ASP A 1 229 ? 0.947 6.583 7.885 1.00 72.25 229 ASP A C 1
ATOM 1793 O O . ASP A 1 229 ? 2.091 6.974 8.142 1.00 72.25 229 ASP A O 1
ATOM 1797 N N . ILE A 1 230 ? 0.359 5.659 8.658 1.00 76.94 230 ILE A N 1
ATOM 1798 C CA . ILE A 1 230 ? 0.920 5.159 9.916 1.00 76.94 230 ILE A CA 1
ATOM 1799 C C . ILE A 1 230 ? 2.266 4.463 9.703 1.00 76.94 230 ILE A C 1
ATOM 1801 O O . ILE A 1 230 ? 3.208 4.696 10.459 1.00 76.94 230 ILE A O 1
ATOM 1805 N N . ASN A 1 231 ? 2.420 3.680 8.630 1.00 73.69 231 ASN A N 1
ATOM 1806 C CA . ASN A 1 231 ? 3.699 3.044 8.322 1.00 73.69 231 ASN A CA 1
ATOM 1807 C C . ASN A 1 231 ? 4.770 4.069 7.928 1.00 73.69 231 ASN A C 1
ATOM 1809 O O . ASN A 1 231 ? 5.942 3.883 8.259 1.00 73.69 231 ASN A O 1
ATOM 1813 N N . HIS A 1 232 ? 4.391 5.159 7.255 1.00 73.00 232 HIS A N 1
ATOM 1814 C CA . HIS A 1 232 ? 5.317 6.243 6.935 1.00 73.00 232 HIS A CA 1
ATOM 1815 C C . HIS A 1 232 ? 5.791 6.957 8.213 1.00 73.00 232 HIS A C 1
ATOM 1817 O O . HIS A 1 232 ? 6.983 7.229 8.369 1.00 73.00 232 HIS A O 1
ATOM 1823 N N . TRP A 1 233 ? 4.889 7.198 9.169 1.00 78.25 233 TRP A N 1
ATOM 1824 C CA . TRP A 1 233 ? 5.251 7.732 10.486 1.00 78.25 233 TRP A CA 1
ATOM 1825 C C . TRP A 1 233 ? 6.163 6.775 11.280 1.00 78.25 233 TRP A C 1
ATOM 1827 O O . TRP A 1 233 ? 7.210 7.202 11.770 1.00 78.25 233 TRP A O 1
ATOM 1837 N N . ILE A 1 234 ? 5.851 5.473 11.325 1.00 77.69 234 ILE A N 1
ATOM 1838 C CA . ILE A 1 234 ? 6.686 4.447 11.980 1.00 77.69 234 ILE A CA 1
ATOM 1839 C C . ILE A 1 234 ? 8.105 4.414 11.395 1.00 77.69 234 ILE A C 1
ATOM 1841 O O . ILE A 1 234 ? 9.081 4.352 12.144 1.00 77.69 234 ILE A O 1
ATOM 1845 N N . ARG A 1 235 ? 8.250 4.525 10.067 1.00 70.94 235 ARG A N 1
ATOM 1846 C CA . ARG A 1 235 ? 9.565 4.609 9.405 1.00 70.94 235 ARG A CA 1
ATOM 1847 C C . ARG A 1 235 ? 10.376 5.818 9.852 1.00 70.94 235 ARG A C 1
ATOM 1849 O O . ARG A 1 235 ? 11.584 5.698 10.020 1.00 70.94 235 ARG A O 1
ATOM 1856 N N . GLY A 1 236 ? 9.737 6.965 10.076 1.00 67.69 236 GLY A N 1
ATOM 1857 C CA . GLY A 1 236 ? 10.414 8.170 10.565 1.00 67.69 236 GLY A CA 1
ATOM 1858 C C . GLY A 1 236 ? 11.076 7.987 11.938 1.00 67.69 236 GLY A C 1
ATOM 1859 O O . GLY A 1 236 ? 12.068 8.650 12.235 1.00 67.69 236 GLY A O 1
ATOM 1860 N N . ARG A 1 237 ? 10.576 7.046 12.750 1.00 70.19 237 ARG A N 1
ATOM 1861 C CA . ARG A 1 237 ? 11.118 6.699 14.077 1.00 70.19 237 ARG A CA 1
ATOM 1862 C C . ARG A 1 237 ? 12.296 5.726 14.018 1.00 70.19 237 ARG A C 1
ATOM 1864 O O . ARG A 1 237 ? 12.947 5.464 15.035 1.00 70.19 237 ARG A O 1
ATOM 1871 N N . TRP A 1 238 ? 12.600 5.199 12.835 1.00 60.03 238 TRP A N 1
ATOM 1872 C CA . TRP A 1 238 ? 13.739 4.322 12.613 1.00 60.03 238 TRP A CA 1
ATOM 1873 C C . TRP A 1 238 ? 15.036 5.047 13.013 1.00 60.03 238 TRP A C 1
ATOM 1875 O O . TRP A 1 238 ? 15.349 6.113 12.488 1.00 60.03 238 TRP A O 1
ATOM 1885 N N . ASN A 1 239 ? 15.795 4.460 13.948 1.00 50.47 239 ASN A N 1
ATOM 1886 C CA . ASN A 1 239 ? 17.020 5.012 14.578 1.00 50.47 239 ASN A CA 1
ATOM 1887 C C . ASN A 1 239 ? 16.844 5.997 15.761 1.00 50.47 239 ASN A C 1
ATOM 1889 O O . ASN A 1 239 ? 17.842 6.564 16.205 1.00 50.47 239 ASN A O 1
ATOM 1893 N N . GLY A 1 240 ? 15.641 6.177 16.321 1.00 56.84 240 GLY A N 1
ATOM 1894 C CA . GLY A 1 240 ? 15.456 6.899 17.597 1.00 56.84 240 GLY A CA 1
ATOM 1895 C C . GLY A 1 240 ? 15.933 6.111 18.833 1.00 56.84 240 GLY A C 1
ATOM 1896 O O . GLY A 1 240 ? 16.218 4.918 18.721 1.00 56.84 240 GLY A O 1
ATOM 1897 N N . LYS A 1 241 ? 16.002 6.756 20.015 1.00 57.09 241 LYS A N 1
ATOM 1898 C CA . LYS A 1 241 ? 16.072 6.051 21.320 1.00 57.09 241 LYS A CA 1
ATOM 1899 C C . LYS A 1 241 ? 14.771 5.267 21.529 1.00 57.09 241 LYS A C 1
ATOM 1901 O O . LYS A 1 241 ? 13.707 5.782 21.190 1.00 57.09 241 LYS A O 1
ATOM 1906 N N . ARG A 1 242 ? 14.860 4.030 22.029 1.00 69.62 242 ARG A N 1
ATOM 1907 C CA . ARG A 1 242 ? 13.750 3.065 21.985 1.00 69.62 242 ARG A CA 1
ATOM 1908 C C . ARG A 1 242 ? 13.532 2.402 23.338 1.00 69.62 242 ARG A C 1
ATOM 1910 O O . ARG A 1 242 ? 14.119 1.358 23.610 1.00 69.62 242 ARG A O 1
ATOM 1917 N N . ASP A 1 243 ? 12.668 3.005 24.139 1.00 77.12 243 ASP A N 1
ATOM 1918 C CA . ASP A 1 243 ? 12.307 2.459 25.450 1.00 77.12 243 ASP A CA 1
ATOM 1919 C C . ASP A 1 243 ? 11.011 1.627 25.356 1.00 77.12 243 ASP A C 1
ATOM 1921 O O . ASP A 1 243 ? 10.911 0.554 25.945 1.00 77.12 243 ASP A O 1
ATOM 1925 N N . THR A 1 244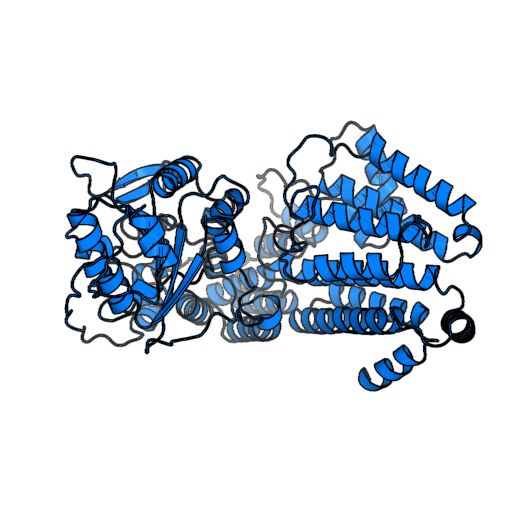 ? 10.069 2.040 24.500 1.00 86.38 244 THR A N 1
ATOM 1926 C CA . THR A 1 244 ? 8.823 1.311 24.215 1.00 86.38 244 THR A CA 1
ATOM 1927 C C . THR A 1 244 ? 9.075 0.007 23.468 1.00 86.38 244 THR A C 1
ATOM 1929 O O . THR A 1 244 ? 9.759 -0.018 22.438 1.00 86.38 244 THR A O 1
ATOM 1932 N N . ARG A 1 245 ? 8.459 -1.078 23.935 1.00 88.31 245 ARG A N 1
ATOM 1933 C CA . ARG A 1 245 ? 8.494 -2.400 23.293 1.00 88.31 245 ARG A CA 1
ATOM 1934 C C . ARG A 1 245 ? 7.243 -2.649 22.455 1.00 88.31 245 ARG A C 1
ATOM 1936 O O . ARG A 1 245 ? 6.235 -1.977 22.634 1.00 88.31 245 ARG A O 1
ATOM 1943 N N . LEU A 1 246 ? 7.300 -3.625 21.551 1.00 88.75 246 LEU A N 1
ATOM 1944 C CA . LEU A 1 246 ? 6.206 -3.967 20.643 1.00 88.75 246 LEU A CA 1
ATOM 1945 C C . LEU A 1 246 ? 5.778 -5.428 20.803 1.00 88.75 246 LEU A C 1
ATOM 1947 O O . LEU A 1 246 ? 6.577 -6.342 20.604 1.00 88.75 246 LEU A O 1
ATOM 1951 N N . ALA A 1 247 ? 4.499 -5.658 21.066 1.00 89.56 247 ALA A N 1
ATOM 1952 C CA . ALA A 1 247 ? 3.883 -6.969 20.939 1.00 89.56 247 ALA A CA 1
ATOM 1953 C C . ALA A 1 247 ? 2.906 -6.978 19.759 1.00 89.56 247 ALA A C 1
ATOM 1955 O O . ALA A 1 247 ? 2.099 -6.064 19.603 1.00 89.56 247 ALA A O 1
ATOM 1956 N N . TRP A 1 248 ? 2.974 -8.003 18.918 1.00 89.69 248 TRP A N 1
ATOM 1957 C CA . TRP A 1 248 ? 2.102 -8.151 17.755 1.00 89.69 248 TRP A CA 1
ATOM 1958 C C . TRP A 1 248 ? 1.261 -9.411 17.890 1.00 89.69 248 TRP A C 1
ATOM 1960 O O . TRP A 1 248 ? 1.803 -10.504 18.019 1.00 89.69 248 TRP A O 1
ATOM 1970 N N . ILE A 1 249 ? -0.057 -9.260 17.836 1.00 90.25 249 ILE A N 1
ATOM 1971 C CA . ILE A 1 249 ? -1.001 -10.373 17.829 1.00 90.25 249 ILE A CA 1
ATOM 1972 C C . ILE A 1 249 ? -1.301 -10.737 16.382 1.00 90.25 249 ILE A C 1
ATOM 1974 O O . ILE A 1 249 ? -1.926 -9.966 15.650 1.00 90.25 249 ILE A O 1
ATOM 1978 N N . ASP A 1 250 ? -0.852 -11.919 15.984 1.00 82.94 250 ASP A N 1
ATOM 1979 C CA . ASP A 1 250 ? -1.189 -12.530 14.710 1.00 82.94 250 ASP A CA 1
ATOM 1980 C C . ASP A 1 250 ? -2.417 -13.425 14.905 1.00 82.94 250 ASP A C 1
ATOM 1982 O O . ASP A 1 250 ? -2.405 -14.375 15.695 1.00 82.94 250 ASP A O 1
ATOM 1986 N N . HIS A 1 251 ? -3.522 -13.072 14.254 1.00 80.12 251 HIS A N 1
ATOM 1987 C CA . HIS A 1 251 ? -4.790 -13.743 14.504 1.00 80.12 251 HIS A CA 1
ATOM 1988 C C . HIS A 1 251 ? -4.792 -15.139 13.877 1.00 80.12 251 HIS A C 1
ATOM 1990 O O . HIS A 1 251 ? -4.746 -15.281 12.658 1.00 80.12 251 HIS A O 1
ATOM 1996 N N . HIS A 1 252 ? -4.930 -16.159 14.719 1.00 75.00 252 HIS A N 1
ATOM 1997 C CA . HIS A 1 252 ? -5.165 -17.544 14.318 1.00 75.00 252 HIS A CA 1
ATOM 1998 C C . HIS A 1 252 ? -6.337 -18.117 15.117 1.00 75.00 252 HIS A C 1
ATOM 2000 O O . HIS A 1 252 ? -6.574 -17.714 16.255 1.00 75.00 252 HIS A O 1
ATOM 2006 N N . HIS A 1 253 ? -7.066 -19.074 14.539 1.00 65.44 253 HIS A N 1
ATOM 2007 C CA . HIS A 1 253 ? -8.159 -19.749 15.249 1.00 65.44 253 HIS A CA 1
ATOM 2008 C C . HIS A 1 253 ? -7.669 -20.551 16.464 1.00 65.44 253 HIS A C 1
ATOM 2010 O O . HIS A 1 253 ? -8.392 -20.643 17.452 1.00 65.44 253 HIS A O 1
ATOM 2016 N N . ASP A 1 254 ? -6.428 -21.041 16.416 1.00 57.97 254 ASP A N 1
ATOM 2017 C CA . ASP A 1 254 ? -5.761 -21.747 17.506 1.00 57.97 254 ASP A CA 1
ATOM 2018 C C . ASP A 1 254 ? -4.487 -21.005 17.924 1.00 57.97 254 ASP A C 1
ATOM 2020 O O . ASP A 1 254 ? -3.842 -20.343 17.109 1.00 57.97 254 ASP A O 1
ATOM 2024 N N . VAL A 1 255 ? -4.115 -21.122 19.200 1.00 54.78 255 VAL A N 1
ATOM 2025 C CA . VAL A 1 255 ? -2.822 -20.629 19.691 1.00 54.78 255 VAL A CA 1
ATOM 2026 C C . VAL A 1 255 ? -1.729 -21.564 19.177 1.00 54.78 255 VAL A C 1
ATOM 2028 O O . VAL A 1 255 ? -1.750 -22.758 19.477 1.00 54.78 255 VAL A O 1
ATOM 2031 N N . VAL A 1 256 ? -0.786 -21.037 18.398 1.00 54.53 256 VAL A N 1
ATOM 2032 C CA . VAL A 1 256 ? 0.328 -21.817 17.838 1.00 54.53 256 VAL A CA 1
ATOM 2033 C C . VAL A 1 256 ? 1.606 -21.485 18.607 1.00 54.53 256 VAL A C 1
ATOM 2035 O O . VAL A 1 256 ? 2.083 -20.354 18.559 1.00 54.53 256 VAL A O 1
ATOM 2038 N N . GLU A 1 257 ? 2.195 -22.474 19.287 1.00 43.25 257 GLU A N 1
ATOM 2039 C CA . GLU A 1 257 ? 3.555 -22.368 19.837 1.00 43.25 257 GLU A CA 1
ATOM 2040 C C . GLU A 1 257 ? 4.584 -22.513 18.703 1.00 43.25 257 GLU A C 1
ATOM 2042 O O . GLU A 1 257 ? 5.170 -23.578 18.499 1.00 43.25 257 GLU A O 1
ATOM 2047 N N . GLU A 1 258 ? 4.818 -21.454 17.924 1.00 41.16 258 GLU A N 1
ATOM 2048 C CA . GLU A 1 258 ? 5.936 -21.442 16.978 1.00 41.16 258 GLU A CA 1
ATOM 2049 C C . GLU A 1 258 ? 7.207 -20.862 17.609 1.00 41.16 258 GLU A C 1
ATOM 2051 O O . GLU A 1 258 ? 7.284 -19.721 18.066 1.00 41.16 258 GLU A O 1
ATOM 2056 N N . THR A 1 259 ? 8.260 -21.675 17.600 1.00 34.38 259 THR A N 1
ATOM 2057 C CA . THR A 1 259 ? 9.598 -21.305 18.056 1.00 34.38 259 THR A CA 1
ATOM 2058 C C . THR A 1 259 ? 10.291 -20.424 17.016 1.00 34.38 259 THR A C 1
ATOM 2060 O O . THR A 1 259 ? 10.903 -20.941 16.091 1.00 34.38 259 THR A O 1
ATOM 2063 N N . TRP A 1 260 ? 10.213 -19.096 17.184 1.00 32.38 260 TRP A N 1
ATOM 2064 C CA . TRP A 1 260 ? 11.178 -18.044 16.778 1.00 32.38 260 TRP A CA 1
ATOM 2065 C C . TRP A 1 260 ? 11.993 -18.205 15.472 1.00 32.38 260 TRP A C 1
ATOM 2067 O O . TRP A 1 260 ? 13.081 -17.640 15.338 1.00 32.38 260 TRP A O 1
ATOM 2077 N N . LYS A 1 261 ? 11.496 -18.918 14.462 1.00 30.91 261 LYS A N 1
ATOM 2078 C CA . LYS A 1 261 ? 12.094 -18.958 13.127 1.00 30.91 261 LYS A CA 1
ATOM 2079 C C . LYS A 1 261 ? 11.253 -18.093 12.211 1.00 30.91 261 LYS A C 1
ATOM 2081 O O . LYS A 1 261 ? 10.256 -18.541 11.661 1.00 30.91 261 LYS A O 1
ATOM 2086 N N . LEU A 1 262 ? 11.695 -16.847 12.044 1.00 33.28 262 LEU A N 1
ATOM 2087 C CA . LEU A 1 262 ? 11.236 -15.962 10.976 1.00 33.28 262 LEU A CA 1
ATOM 2088 C C . LEU A 1 262 ? 11.323 -16.734 9.652 1.00 33.28 262 LEU A C 1
ATOM 2090 O O . LEU A 1 262 ? 12.417 -17.012 9.154 1.00 33.28 262 LEU A O 1
ATOM 2094 N N . SER A 1 263 ? 10.175 -17.131 9.105 1.00 35.50 263 SER A N 1
ATOM 2095 C CA . SER A 1 263 ? 10.106 -17.685 7.757 1.00 35.50 263 SER A CA 1
ATOM 2096 C C . SER A 1 263 ? 10.621 -16.633 6.765 1.00 35.50 263 SER A C 1
ATOM 2098 O O . SER A 1 263 ? 10.574 -15.432 7.031 1.00 35.50 263 SER A O 1
ATOM 2100 N N . LEU A 1 264 ? 11.093 -17.045 5.586 1.00 38.62 264 LEU A N 1
ATOM 2101 C CA . LEU A 1 264 ? 11.543 -16.122 4.526 1.00 38.62 264 LEU A CA 1
ATOM 2102 C C . LEU A 1 264 ? 10.471 -15.077 4.122 1.00 38.62 264 LEU A C 1
ATOM 2104 O O . LEU A 1 264 ? 10.807 -14.064 3.512 1.00 38.62 264 LEU A O 1
ATOM 2108 N N . GLN A 1 265 ? 9.198 -15.294 4.482 1.00 38.16 265 GLN A N 1
ATOM 2109 C CA . GLN A 1 265 ? 8.085 -14.359 4.285 1.00 38.16 265 GLN A CA 1
ATOM 2110 C C . GLN A 1 265 ? 7.984 -13.273 5.374 1.00 38.16 265 GLN A C 1
ATOM 2112 O O . GLN A 1 265 ? 7.424 -12.211 5.110 1.00 38.16 265 GLN A O 1
ATOM 2117 N N . ALA A 1 266 ? 8.574 -13.479 6.556 1.00 37.66 266 ALA A N 1
ATOM 2118 C CA . ALA A 1 266 ? 8.543 -12.535 7.678 1.00 37.66 266 ALA A CA 1
ATOM 2119 C C . ALA A 1 266 ? 9.421 -11.279 7.472 1.00 37.66 266 ALA A C 1
ATOM 2121 O O . ALA A 1 266 ? 9.319 -10.322 8.236 1.00 37.66 266 ALA A O 1
ATOM 2122 N N . ASN A 1 267 ? 10.230 -11.246 6.405 1.00 43.12 267 ASN A N 1
ATOM 2123 C CA . ASN A 1 267 ? 11.025 -10.084 5.979 1.00 43.12 267 ASN A CA 1
ATOM 2124 C C . ASN A 1 267 ? 10.248 -9.093 5.090 1.00 43.12 267 ASN A C 1
ATOM 2126 O O . ASN A 1 267 ? 10.853 -8.235 4.444 1.00 43.12 267 ASN A O 1
ATOM 2130 N N . ARG A 1 268 ? 8.920 -9.220 4.997 1.00 50.47 268 ARG A N 1
ATOM 2131 C CA . ARG A 1 268 ? 8.080 -8.326 4.191 1.00 50.47 268 ARG A CA 1
ATOM 2132 C C . ARG A 1 268 ? 7.565 -7.148 5.013 1.00 50.47 268 ARG A C 1
ATOM 2134 O O . ARG A 1 268 ? 7.444 -7.212 6.239 1.00 50.47 268 ARG A O 1
ATOM 2141 N N . GLU A 1 269 ? 7.284 -6.045 4.321 1.00 51.97 269 GLU A N 1
ATOM 2142 C CA . GLU A 1 269 ? 6.604 -4.914 4.939 1.00 51.97 269 GLU A CA 1
ATOM 2143 C C . GLU A 1 269 ? 5.272 -5.358 5.580 1.00 51.97 269 GLU A C 1
ATOM 2145 O O . GLU A 1 269 ? 4.592 -6.219 5.025 1.00 51.97 269 GLU A O 1
ATOM 2150 N N . PRO A 1 270 ? 4.885 -4.760 6.719 1.00 56.69 270 PRO A N 1
ATOM 2151 C CA . PRO A 1 270 ? 5.605 -3.696 7.419 1.00 56.69 270 PRO A CA 1
ATOM 2152 C C . PRO A 1 270 ? 6.407 -4.186 8.633 1.00 56.69 270 PRO A C 1
ATOM 2154 O O . PRO A 1 270 ? 7.061 -3.362 9.267 1.00 56.69 270 PRO A O 1
ATOM 2157 N N . ARG A 1 271 ? 6.371 -5.484 8.982 1.00 64.69 271 ARG A N 1
ATOM 2158 C CA . ARG A 1 271 ? 6.907 -6.004 10.261 1.00 64.69 271 ARG A CA 1
ATOM 2159 C C . ARG A 1 271 ? 8.372 -5.627 10.483 1.00 64.69 271 ARG A C 1
ATOM 2161 O O . ARG A 1 271 ? 8.746 -5.295 11.602 1.00 64.69 271 ARG A O 1
ATOM 2168 N N . VAL A 1 272 ? 9.156 -5.559 9.405 1.00 64.38 272 VAL A N 1
ATOM 2169 C CA . VAL A 1 272 ? 10.548 -5.084 9.431 1.00 64.38 272 VAL A CA 1
ATOM 2170 C C . VAL A 1 272 ? 10.652 -3.668 10.004 1.00 64.38 272 VAL A C 1
ATOM 2172 O O . VAL A 1 272 ? 11.437 -3.457 10.924 1.00 64.38 272 VAL A O 1
ATOM 2175 N N . TYR A 1 273 ? 9.844 -2.716 9.513 1.00 67.06 273 TYR A N 1
ATOM 2176 C CA . TYR A 1 273 ? 9.864 -1.318 9.970 1.00 67.06 273 TYR A CA 1
ATOM 2177 C C . TYR A 1 273 ? 9.423 -1.165 11.414 1.00 67.06 273 TYR A C 1
ATOM 2179 O O . TYR A 1 273 ? 10.018 -0.405 12.172 1.00 67.06 273 TYR A O 1
ATOM 2187 N N . TRP A 1 274 ? 8.398 -1.920 11.787 1.00 76.94 274 TRP A N 1
ATOM 2188 C CA . TRP A 1 274 ? 7.886 -1.924 13.143 1.00 76.94 274 TRP A CA 1
ATOM 2189 C C . TRP A 1 274 ? 8.936 -2.485 14.102 1.00 76.94 274 TRP A C 1
ATOM 2191 O O . TRP A 1 274 ? 9.294 -1.811 15.059 1.00 76.94 274 TRP A O 1
ATOM 2201 N N . GLN A 1 275 ? 9.561 -3.624 13.800 1.00 74.69 275 GLN A N 1
ATOM 2202 C CA . GLN A 1 275 ? 10.620 -4.182 14.644 1.00 74.69 275 GLN A CA 1
ATOM 2203 C C . GLN A 1 275 ? 11.760 -3.187 14.912 1.00 74.69 275 GLN A C 1
ATOM 2205 O O . GLN A 1 275 ? 12.237 -3.082 16.041 1.00 74.69 275 GLN A O 1
ATOM 2210 N N . GLY A 1 276 ? 12.193 -2.437 13.895 1.00 68.50 276 GLY A N 1
ATOM 2211 C CA . GLY A 1 276 ? 13.249 -1.435 14.053 1.00 68.50 276 GLY A CA 1
ATOM 2212 C C . GLY A 1 276 ? 12.785 -0.062 14.553 1.00 68.50 276 GLY A C 1
ATOM 2213 O O . GLY A 1 276 ? 13.636 0.799 14.760 1.00 68.50 276 GLY A O 1
ATOM 2214 N N . ALA A 1 277 ? 11.491 0.172 14.772 1.00 75.00 277 ALA A N 1
ATOM 2215 C CA . ALA A 1 277 ? 10.986 1.409 15.376 1.00 75.00 277 ALA A CA 1
ATOM 2216 C C . ALA A 1 277 ? 10.880 1.334 16.912 1.00 75.00 277 ALA A C 1
ATOM 2218 O O . ALA A 1 277 ? 10.839 2.373 17.571 1.00 75.00 277 ALA A O 1
ATOM 2219 N N . PHE A 1 278 ? 10.887 0.126 17.486 1.00 80.94 278 PHE A N 1
ATOM 2220 C CA . PHE A 1 278 ? 10.706 -0.126 18.922 1.00 80.94 278 PHE A CA 1
ATOM 2221 C C . PHE A 1 278 ? 11.945 -0.776 19.566 1.00 80.94 278 PHE A C 1
ATOM 2223 O O . PHE A 1 278 ? 12.887 -1.185 18.880 1.00 80.94 278 PHE A O 1
ATOM 2230 N N . GLY A 1 279 ? 11.966 -0.846 20.902 1.00 77.00 279 GLY A N 1
ATOM 2231 C CA . GLY A 1 279 ? 13.049 -1.425 21.716 1.00 77.00 279 GLY A CA 1
ATOM 2232 C C . GLY A 1 279 ? 13.133 -2.956 21.653 1.00 77.00 279 GLY A C 1
ATOM 2233 O O . GLY A 1 279 ? 14.019 -3.566 22.245 1.00 77.00 279 GLY A O 1
ATOM 2234 N N . GLY A 1 280 ? 12.215 -3.581 20.921 1.00 80.62 280 GLY A N 1
ATOM 2235 C CA . GLY A 1 280 ? 12.117 -5.016 20.696 1.00 80.62 280 GLY A CA 1
ATOM 2236 C C . GLY A 1 280 ? 10.715 -5.365 20.209 1.00 80.62 280 GLY A C 1
ATOM 2237 O O . GLY A 1 280 ? 9.760 -4.670 20.550 1.00 80.62 280 GLY A O 1
ATOM 2238 N N . MET A 1 281 ? 10.595 -6.429 19.416 1.00 83.88 281 MET A N 1
ATOM 2239 C CA . MET A 1 281 ? 9.314 -6.938 18.926 1.00 83.88 281 MET A CA 1
ATOM 2240 C C . MET A 1 281 ? 9.178 -8.418 19.259 1.00 83.88 281 MET A C 1
ATOM 2242 O O . MET A 1 281 ? 10.129 -9.180 19.085 1.00 83.88 281 MET A O 1
ATOM 2246 N N . LYS A 1 282 ? 7.989 -8.816 19.698 1.00 83.38 282 LYS A N 1
ATOM 2247 C CA . LYS A 1 282 ? 7.591 -10.211 19.895 1.00 83.38 282 LYS A CA 1
ATOM 2248 C C . LYS A 1 282 ? 6.207 -10.429 19.281 1.00 83.38 282 LYS A C 1
ATOM 2250 O O . LYS A 1 282 ? 5.401 -9.499 19.234 1.00 83.38 282 LYS A O 1
ATOM 2255 N N . VAL A 1 283 ? 5.964 -11.632 18.773 1.00 82.56 283 VAL A N 1
ATOM 2256 C CA . VAL A 1 283 ? 4.732 -11.996 18.060 1.00 82.56 283 VAL A CA 1
ATOM 2257 C C . VAL A 1 283 ? 4.063 -13.151 18.789 1.00 82.56 283 VAL A C 1
ATOM 2259 O O . VAL A 1 283 ? 4.747 -14.108 19.139 1.00 82.56 283 VAL A O 1
ATOM 2262 N N . GLU A 1 284 ? 2.753 -13.056 18.988 1.00 84.06 284 GLU A N 1
ATOM 2263 C CA . GLU A 1 284 ? 1.917 -14.126 19.540 1.00 84.06 284 GLU A CA 1
ATOM 2264 C C . GLU A 1 284 ? 0.850 -14.512 18.537 1.00 84.06 284 GLU A C 1
ATOM 2266 O O . GLU A 1 284 ? 0.221 -13.644 17.930 1.00 84.06 284 GLU A O 1
ATOM 2271 N N . TYR A 1 285 ? 0.626 -15.812 18.410 1.00 84.50 285 TYR A N 1
ATOM 2272 C CA . TYR A 1 285 ? -0.328 -16.379 17.472 1.00 84.50 285 TYR A CA 1
ATOM 2273 C C . TYR A 1 285 ? -1.539 -16.895 18.236 1.00 84.50 285 TYR A C 1
ATOM 2275 O O . TYR A 1 285 ? -1.387 -17.645 19.198 1.00 84.50 285 TYR A O 1
ATOM 2283 N N . GLY A 1 286 ? -2.744 -16.520 17.814 1.00 86.12 286 GLY A N 1
ATOM 2284 C CA . GLY A 1 286 ? -3.973 -17.075 18.380 1.00 86.12 286 GLY A CA 1
ATOM 2285 C C . GLY A 1 286 ? -5.171 -16.131 18.342 1.00 86.12 286 GLY A C 1
ATOM 2286 O O . GLY A 1 286 ? -5.104 -15.063 17.723 1.00 86.12 286 GLY A O 1
ATOM 2287 N N . PRO A 1 287 ? -6.282 -16.504 19.007 1.00 88.12 287 PRO A N 1
ATOM 2288 C CA . PRO A 1 287 ? -7.498 -15.707 18.981 1.00 88.12 287 PRO A CA 1
ATOM 2289 C C . PRO A 1 287 ? -7.269 -14.348 19.638 1.00 88.12 287 PRO A C 1
ATOM 2291 O O . PRO A 1 287 ? -6.955 -14.261 20.828 1.00 88.12 287 PRO A O 1
ATOM 2294 N N . THR A 1 288 ? -7.472 -13.274 18.873 1.00 90.50 288 THR A N 1
ATOM 2295 C CA . THR A 1 288 ? -7.195 -11.899 19.321 1.00 90.50 288 THR A CA 1
ATOM 2296 C C . THR A 1 288 ? -7.892 -11.560 20.634 1.00 90.50 288 THR A C 1
ATOM 2298 O O . THR A 1 288 ? -7.258 -11.008 21.531 1.00 90.50 288 THR A O 1
ATOM 2301 N N . SER A 1 289 ? -9.156 -11.962 20.792 1.00 89.31 289 SER A N 1
ATOM 2302 C CA . SER A 1 289 ? -9.918 -11.713 22.019 1.00 89.31 289 SER A CA 1
ATOM 2303 C C . SER A 1 289 ? -9.313 -12.387 23.254 1.00 89.31 289 SER A C 1
ATOM 2305 O O . SER A 1 289 ? -9.356 -11.819 24.343 1.00 89.31 289 SER A O 1
ATOM 2307 N N . MET A 1 290 ? -8.738 -13.584 23.107 1.00 89.94 290 MET A N 1
ATOM 2308 C CA . MET A 1 290 ? -8.115 -14.318 24.214 1.00 89.94 290 MET A CA 1
ATOM 2309 C C . MET A 1 290 ? -6.762 -13.720 24.587 1.00 89.94 290 MET A C 1
ATOM 2311 O O . MET A 1 290 ? -6.489 -13.497 25.765 1.00 89.94 290 MET A O 1
ATOM 2315 N N . LEU A 1 291 ? -5.941 -13.430 23.579 1.00 91.50 291 LEU A N 1
ATOM 2316 C CA . LEU A 1 291 ? -4.608 -12.865 23.762 1.00 91.50 291 LEU A CA 1
ATOM 2317 C C . LEU A 1 291 ? -4.669 -11.458 24.370 1.00 91.50 291 LEU A C 1
ATOM 2319 O O . LEU A 1 291 ? -3.944 -11.174 25.322 1.00 91.50 291 LEU A O 1
ATOM 2323 N N . LEU A 1 292 ? -5.587 -10.607 23.895 1.00 92.44 292 LEU A N 1
ATOM 2324 C CA . LEU A 1 292 ? -5.817 -9.288 24.490 1.00 92.44 292 LEU A CA 1
ATOM 2325 C C . LEU A 1 292 ? -6.347 -9.387 25.926 1.00 92.44 292 LEU A C 1
ATOM 2327 O O . LEU A 1 292 ? -5.891 -8.634 26.782 1.00 92.44 292 LEU A O 1
ATOM 2331 N N . ALA A 1 293 ? -7.267 -10.316 26.212 1.00 92.62 293 ALA A N 1
ATOM 2332 C CA . ALA A 1 293 ? -7.800 -10.503 27.565 1.00 92.62 293 ALA A CA 1
ATOM 2333 C C . ALA A 1 293 ? -6.695 -10.876 28.560 1.00 92.62 293 ALA A C 1
ATOM 2335 O O . ALA A 1 293 ? -6.601 -10.282 29.634 1.00 92.62 293 ALA A O 1
ATOM 2336 N N . ALA A 1 294 ? -5.840 -11.829 28.179 1.00 90.88 294 ALA A N 1
ATOM 2337 C CA . ALA A 1 294 ? -4.718 -12.274 28.996 1.00 90.88 294 ALA A CA 1
ATOM 2338 C C . ALA A 1 294 ? -3.688 -11.155 29.212 1.00 90.88 294 ALA A C 1
ATOM 2340 O O . ALA A 1 294 ? -3.275 -10.915 30.343 1.00 90.88 294 ALA A O 1
ATOM 2341 N N . LEU A 1 295 ? -3.313 -10.432 28.150 1.00 91.56 295 LEU A N 1
ATOM 2342 C CA . LEU A 1 295 ? -2.330 -9.351 28.239 1.00 91.56 295 LEU A CA 1
ATOM 2343 C C . LEU A 1 295 ? -2.824 -8.176 29.092 1.00 91.56 295 LEU A C 1
ATOM 2345 O O . LEU A 1 295 ? -2.057 -7.641 29.892 1.00 91.56 295 LEU A O 1
ATOM 2349 N N . LEU A 1 296 ? -4.082 -7.761 28.913 1.00 92.25 296 LEU A N 1
ATOM 2350 C CA . LEU A 1 296 ? -4.638 -6.567 29.561 1.00 92.25 296 LEU A CA 1
ATOM 2351 C C . LEU A 1 296 ? -5.216 -6.857 30.955 1.00 92.25 296 LEU A C 1
ATOM 2353 O O . LEU A 1 296 ? -5.508 -5.921 31.700 1.00 92.25 296 LEU A O 1
ATOM 2357 N N . GLY A 1 297 ? -5.402 -8.132 31.311 1.00 90.31 297 GLY A N 1
ATOM 2358 C CA . GLY A 1 297 ? -6.066 -8.534 32.552 1.00 90.31 297 GLY A CA 1
ATOM 2359 C C . GLY A 1 297 ? -7.553 -8.160 32.585 1.00 90.31 297 GLY A C 1
ATOM 2360 O O . GLY A 1 297 ? -8.110 -7.951 33.661 1.00 90.31 297 GLY A O 1
ATOM 2361 N N . ILE A 1 298 ? -8.189 -8.040 31.414 1.00 90.62 298 ILE A N 1
ATOM 2362 C CA . ILE A 1 298 ? -9.601 -7.662 31.262 1.00 90.62 298 ILE A CA 1
ATOM 2363 C C . ILE A 1 298 ? -10.408 -8.895 30.839 1.00 90.62 298 ILE A C 1
ATOM 2365 O O . ILE A 1 298 ? -10.053 -9.546 29.852 1.00 90.62 298 ILE A O 1
ATOM 2369 N N . PRO A 1 299 ? -11.500 -9.244 31.542 1.00 87.44 299 PRO A N 1
ATOM 2370 C CA . PRO A 1 299 ? -12.303 -10.406 31.190 1.00 87.44 299 PRO A CA 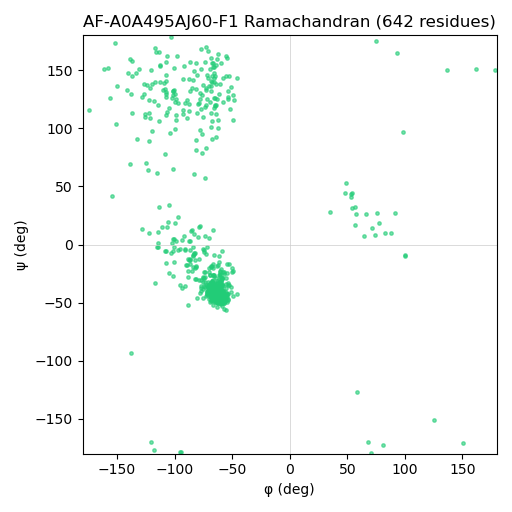1
ATOM 2371 C C . PRO A 1 299 ? -13.037 -10.198 29.861 1.00 87.44 299 PRO A C 1
ATOM 2373 O O . PRO A 1 299 ? -13.585 -9.133 29.579 1.00 87.44 299 PRO A O 1
ATOM 2376 N N . ARG A 1 300 ? -13.110 -11.257 29.049 1.00 86.62 300 ARG A N 1
ATOM 2377 C CA . ARG A 1 300 ? -13.849 -11.233 27.782 1.00 86.62 300 ARG A CA 1
ATOM 2378 C C . ARG A 1 300 ? -15.359 -11.236 28.029 1.00 86.62 300 ARG A C 1
ATOM 2380 O O . ARG A 1 300 ? -15.869 -12.073 28.775 1.00 86.62 300 ARG A O 1
ATOM 2387 N N . ARG A 1 301 ? -16.093 -10.373 27.322 1.00 85.88 301 ARG A N 1
ATOM 2388 C CA . ARG A 1 301 ? -17.563 -10.411 27.288 1.00 85.88 301 ARG A CA 1
ATOM 2389 C C . ARG A 1 301 ? -18.069 -11.408 26.249 1.00 85.88 301 ARG A C 1
ATOM 2391 O O . ARG A 1 301 ? -17.526 -11.503 25.151 1.00 85.88 301 ARG A O 1
ATOM 2398 N N . THR A 1 302 ? -19.142 -12.117 26.587 1.00 82.38 302 THR A N 1
ATOM 2399 C CA . THR A 1 302 ? -19.899 -12.910 25.608 1.00 82.38 302 THR A CA 1
ATOM 2400 C C . THR A 1 302 ? -20.942 -11.999 24.978 1.00 82.38 302 THR A C 1
ATOM 2402 O O . THR A 1 302 ? -21.763 -11.425 25.691 1.00 82.38 302 THR A O 1
ATOM 2405 N N . VAL A 1 303 ? -20.890 -11.844 23.657 1.00 86.44 303 VAL A N 1
ATOM 2406 C CA . VAL A 1 303 ? -21.812 -10.995 22.895 1.00 86.44 303 VAL A CA 1
ATOM 2407 C C . VAL A 1 303 ? -22.735 -11.896 22.086 1.00 86.44 303 VAL A C 1
ATOM 2409 O O . VAL A 1 303 ? -22.300 -12.912 21.545 1.00 86.44 303 VAL A O 1
ATOM 2412 N N . THR A 1 304 ? -24.017 -11.551 22.030 1.00 82.44 304 THR A N 1
ATOM 2413 C CA . THR A 1 304 ? -25.003 -12.283 21.235 1.00 82.44 304 THR A CA 1
ATOM 2414 C C . THR A 1 304 ? -24.793 -12.011 19.753 1.00 82.44 304 THR A C 1
ATOM 2416 O O . THR A 1 304 ? -24.684 -10.856 19.343 1.00 82.44 304 THR A O 1
ATOM 2419 N N . ASP A 1 305 ? -24.786 -13.073 18.957 1.00 81.12 305 ASP A N 1
ATOM 2420 C CA . ASP A 1 305 ? -24.680 -12.969 17.507 1.00 81.12 305 ASP A CA 1
ATOM 2421 C C . ASP A 1 305 ? -25.948 -12.357 16.884 1.00 81.12 305 ASP A C 1
ATOM 2423 O O . ASP A 1 305 ? -27.058 -12.489 17.413 1.00 81.12 305 ASP A O 1
ATOM 2427 N N . THR A 1 306 ? -25.787 -11.687 15.747 1.00 76.62 306 THR A N 1
ATOM 2428 C CA . THR A 1 306 ? -26.896 -11.154 14.953 1.00 76.62 306 THR A CA 1
ATOM 2429 C C . THR A 1 306 ? -27.415 -12.211 13.980 1.00 76.62 306 THR A C 1
ATOM 2431 O O . THR A 1 306 ? -26.716 -13.143 13.592 1.00 76.62 306 THR A O 1
ATOM 2434 N N . LYS A 1 307 ? -28.675 -12.065 13.550 1.00 75.75 307 LYS A N 1
ATOM 2435 C CA . LYS A 1 307 ? -29.282 -12.941 12.529 1.00 75.75 307 LYS A CA 1
ATOM 2436 C C . LYS A 1 307 ? -28.790 -12.657 11.103 1.00 75.75 307 LYS A C 1
ATOM 2438 O O . LYS A 1 307 ? -29.210 -13.343 10.176 1.00 75.75 307 LYS A O 1
ATOM 2443 N N . GLU A 1 308 ? -27.974 -11.623 10.913 1.00 75.50 308 GLU A N 1
ATOM 2444 C CA . GLU A 1 308 ? -27.448 -11.250 9.599 1.00 75.50 308 GLU A CA 1
ATOM 2445 C C . GLU A 1 308 ? -26.474 -12.319 9.083 1.00 75.50 308 GLU A C 1
ATOM 2447 O O . GLU A 1 308 ? -25.918 -13.092 9.859 1.00 75.50 308 GLU A O 1
ATOM 2452 N N . GLY A 1 309 ? -26.281 -12.401 7.765 1.00 77.44 309 GLY A N 1
ATOM 2453 C CA . GLY A 1 309 ? -25.290 -13.298 7.159 1.00 77.44 309 GLY A CA 1
ATOM 2454 C C . GLY A 1 309 ? -23.849 -12.834 7.411 1.00 77.44 309 GLY A C 1
ATOM 2455 O O . GLY A 1 309 ? -23.617 -11.706 7.846 1.00 77.44 309 GLY A O 1
ATOM 2456 N N . ALA A 1 310 ? -22.862 -13.696 7.152 1.00 76.06 310 ALA A N 1
ATOM 2457 C CA . ALA A 1 310 ? -21.441 -13.343 7.290 1.00 76.06 310 ALA A CA 1
ATOM 2458 C C . ALA A 1 310 ? -21.014 -12.212 6.327 1.00 76.06 310 ALA A C 1
ATOM 2460 O O . ALA A 1 310 ? -20.226 -11.352 6.706 1.00 76.06 310 ALA A O 1
ATOM 2461 N N . ASP A 1 311 ? -21.620 -12.157 5.135 1.00 83.12 311 ASP A N 1
ATOM 2462 C CA . ASP A 1 311 ? -21.284 -11.212 4.059 1.00 83.12 311 ASP A CA 1
ATOM 2463 C C . ASP A 1 311 ? -22.404 -10.203 3.754 1.00 83.12 311 ASP A C 1
ATOM 2465 O O . ASP A 1 311 ? -22.589 -9.782 2.611 1.00 83.12 311 ASP A O 1
ATOM 2469 N N . TRP A 1 312 ? -23.183 -9.807 4.767 1.00 89.19 312 TRP A N 1
ATOM 2470 C CA . TRP A 1 312 ? -24.295 -8.851 4.613 1.00 89.19 312 TRP A CA 1
ATOM 2471 C C . TRP A 1 312 ? -23.871 -7.562 3.876 1.00 89.19 312 TRP A C 1
ATOM 2473 O O . TRP A 1 312 ? -24.615 -7.025 3.055 1.00 89.19 312 TRP A O 1
ATOM 2483 N N . TRP A 1 313 ? -22.641 -7.106 4.123 1.00 90.94 313 TRP A N 1
ATOM 2484 C CA . TRP A 1 313 ? -22.072 -5.881 3.573 1.00 90.94 313 TRP A CA 1
ATOM 2485 C C . TRP A 1 313 ? -21.890 -5.949 2.048 1.00 90.94 313 TRP A C 1
ATOM 2487 O O . TRP A 1 313 ? -21.967 -4.912 1.396 1.00 90.94 313 TRP A O 1
ATOM 2497 N N . ARG A 1 314 ? -21.728 -7.142 1.447 1.00 90.94 314 ARG A N 1
ATOM 2498 C CA . ARG A 1 314 ? -21.657 -7.293 -0.021 1.00 90.94 314 ARG A CA 1
ATOM 2499 C C . ARG A 1 314 ? -22.979 -6.910 -0.686 1.00 90.94 314 ARG A C 1
ATOM 2501 O O . ARG A 1 314 ? -22.972 -6.248 -1.718 1.00 90.94 314 ARG A O 1
ATOM 2508 N N . ALA A 1 315 ? -24.105 -7.284 -0.076 1.00 89.88 315 ALA A N 1
ATOM 2509 C CA . ALA A 1 315 ? -25.426 -6.872 -0.546 1.00 89.88 315 ALA A CA 1
ATOM 2510 C C . ALA A 1 315 ? -25.675 -5.377 -0.279 1.00 89.88 315 ALA A C 1
ATOM 2512 O O . ALA A 1 315 ? -26.177 -4.673 -1.152 1.00 89.88 315 ALA A O 1
ATOM 2513 N N . ALA A 1 316 ? -25.251 -4.879 0.888 1.00 90.38 316 ALA A N 1
ATOM 2514 C CA . ALA A 1 316 ? -25.416 -3.475 1.262 1.00 90.38 316 ALA A CA 1
ATOM 2515 C C . ALA A 1 316 ? -24.644 -2.509 0.343 1.00 90.38 316 ALA A C 1
ATOM 2517 O O . ALA A 1 316 ? -25.156 -1.443 0.018 1.00 90.38 316 ALA A O 1
ATOM 2518 N N . ILE A 1 317 ? -23.445 -2.881 -0.131 1.00 91.19 317 ILE A N 1
ATOM 2519 C CA . ILE A 1 317 ? -22.689 -2.084 -1.116 1.00 91.19 317 ILE A CA 1
ATOM 2520 C C . ILE A 1 317 ? -23.546 -1.791 -2.358 1.00 91.19 317 ILE A C 1
ATOM 2522 O O . ILE A 1 317 ? -23.582 -0.649 -2.818 1.00 91.19 317 ILE A O 1
ATOM 2526 N N . ALA A 1 318 ? -24.256 -2.800 -2.873 1.00 87.44 318 ALA A N 1
ATOM 2527 C CA . ALA A 1 318 ? -25.122 -2.644 -4.038 1.00 87.44 318 ALA A CA 1
ATOM 2528 C C . ALA A 1 318 ? -26.375 -1.809 -3.738 1.00 87.44 318 ALA A C 1
ATOM 2530 O O . ALA A 1 318 ? -26.814 -1.038 -4.591 1.00 87.44 318 ALA A O 1
ATOM 2531 N N . GLU A 1 319 ? -26.918 -1.920 -2.524 1.00 88.62 319 GLU A N 1
ATOM 2532 C CA . GLU A 1 319 ? -28.050 -1.110 -2.065 1.00 88.62 319 GLU A CA 1
ATOM 2533 C C . GLU A 1 319 ? -27.682 0.377 -1.924 1.00 88.62 319 GLU A C 1
ATOM 2535 O O . GLU A 1 319 ? -28.454 1.244 -2.331 1.00 88.62 319 GLU A O 1
ATOM 2540 N N . TYR A 1 320 ? -26.500 0.690 -1.382 1.00 88.31 320 TYR A N 1
ATOM 2541 C CA . TYR A 1 320 ? -26.083 2.074 -1.139 1.00 88.31 320 TYR A CA 1
ATOM 2542 C C . TYR A 1 320 ? -25.698 2.834 -2.403 1.00 88.31 320 TYR A C 1
ATOM 2544 O O . TYR A 1 320 ? -25.882 4.050 -2.467 1.00 88.31 320 TYR A O 1
ATOM 2552 N N . TYR A 1 321 ? -25.153 2.145 -3.402 1.00 87.44 321 TYR A N 1
ATOM 2553 C CA . TYR A 1 321 ? -24.805 2.753 -4.677 1.00 87.44 321 TYR A CA 1
ATOM 2554 C C . TYR A 1 321 ? -24.775 1.686 -5.761 1.00 87.44 321 TYR A C 1
ATOM 2556 O O . TYR A 1 321 ? -24.059 0.700 -5.638 1.00 87.44 321 TYR A O 1
ATOM 2564 N N . THR A 1 322 ? -25.508 1.892 -6.852 1.00 87.56 322 THR A N 1
ATOM 2565 C CA . THR A 1 322 ? -25.454 1.021 -8.030 1.00 87.56 322 THR A CA 1
ATOM 2566 C C . THR A 1 322 ? -24.858 1.812 -9.195 1.00 87.56 322 THR A C 1
ATOM 2568 O O . THR A 1 322 ? -25.549 2.679 -9.730 1.00 87.56 322 THR A O 1
ATOM 2571 N N . PRO A 1 323 ? -23.599 1.552 -9.598 1.00 86.31 323 PRO A N 1
ATOM 2572 C CA . PRO A 1 323 ? -22.998 2.245 -10.729 1.00 86.31 323 PRO A CA 1
ATOM 2573 C C . PRO A 1 323 ? -23.686 1.835 -12.033 1.00 86.31 323 PRO A C 1
ATOM 2575 O O . PRO A 1 323 ? -23.918 0.652 -12.299 1.00 86.31 323 PRO A O 1
ATOM 2578 N N . THR A 1 324 ? -23.963 2.819 -12.879 1.00 84.19 324 THR A N 1
ATOM 2579 C CA . THR A 1 324 ? -24.381 2.609 -14.264 1.00 84.19 324 THR A CA 1
ATOM 2580 C C . THR A 1 324 ? -23.282 1.911 -15.065 1.00 84.19 324 THR A C 1
ATOM 2582 O O . THR A 1 324 ? -22.095 1.959 -14.736 1.00 84.19 324 THR A O 1
ATOM 2585 N N . GLU A 1 325 ? -23.659 1.299 -16.185 1.00 85.12 325 GLU A N 1
ATOM 2586 C CA . GLU A 1 325 ? -22.703 0.671 -17.101 1.00 85.12 325 GLU A CA 1
ATOM 2587 C C . GLU A 1 325 ? -21.634 1.670 -17.593 1.00 85.12 325 GLU A C 1
ATOM 2589 O O . GLU A 1 325 ? -20.444 1.355 -17.614 1.00 85.12 325 GLU A O 1
ATOM 2594 N N . LYS A 1 326 ? -22.032 2.920 -17.882 1.00 79.94 326 LYS A N 1
ATOM 2595 C CA . LYS A 1 326 ? -21.104 4.006 -18.243 1.00 79.94 326 LYS A CA 1
ATOM 2596 C C . LYS A 1 326 ? -20.097 4.287 -17.118 1.00 79.94 326 LYS A C 1
ATOM 2598 O O . LYS A 1 326 ? -18.901 4.406 -17.383 1.00 79.94 326 LYS A O 1
ATOM 2603 N N . GLU A 1 327 ? -20.551 4.360 -15.865 1.00 80.56 327 GLU A N 1
ATOM 2604 C CA . GLU A 1 327 ? -19.675 4.585 -14.705 1.00 80.56 327 GLU A CA 1
ATOM 2605 C C . GLU A 1 327 ? -18.699 3.429 -14.470 1.00 80.56 327 GLU A C 1
ATOM 2607 O O . GLU A 1 327 ? -17.548 3.677 -14.103 1.00 80.56 327 GLU A O 1
ATOM 2612 N N . LYS A 1 328 ? -19.115 2.185 -14.733 1.00 88.31 328 LYS A N 1
ATOM 2613 C CA . LYS A 1 328 ? -18.243 1.007 -14.639 1.00 88.31 328 LYS A CA 1
ATOM 2614 C C . LYS A 1 328 ? -17.089 1.062 -15.636 1.00 88.31 328 LYS A C 1
ATOM 2616 O O . LYS A 1 328 ? -15.932 0.927 -15.238 1.00 88.31 328 LYS A O 1
ATOM 2621 N N . TYR A 1 329 ? -17.376 1.332 -16.911 1.00 86.00 329 TYR A N 1
ATOM 2622 C CA . TYR A 1 329 ? -16.336 1.472 -17.939 1.00 86.00 329 TYR A CA 1
ATOM 2623 C C . TYR A 1 329 ? -15.447 2.701 -17.708 1.00 86.00 329 TYR A C 1
ATOM 2625 O O . TYR A 1 329 ? -14.238 2.646 -17.945 1.00 86.00 329 TYR A O 1
ATOM 2633 N N . LEU A 1 330 ? -16.010 3.804 -17.204 1.00 80.06 330 LEU A N 1
ATOM 2634 C CA . LEU A 1 330 ? -15.249 4.995 -16.820 1.00 80.06 330 LEU A CA 1
ATOM 2635 C C . LEU A 1 330 ? -14.271 4.694 -15.676 1.00 80.06 330 LEU A C 1
ATOM 2637 O O . LEU A 1 330 ? -13.079 4.991 -15.783 1.00 80.06 330 LEU A O 1
ATOM 2641 N N . THR A 1 331 ? -14.762 4.075 -14.603 1.00 83.00 331 THR A N 1
ATOM 2642 C CA . THR A 1 331 ? -13.951 3.703 -13.436 1.00 83.00 331 THR A CA 1
ATOM 2643 C C . THR A 1 331 ? -12.894 2.676 -13.828 1.00 83.00 331 THR A C 1
ATOM 2645 O O . THR A 1 331 ? -11.731 2.839 -13.469 1.00 83.00 331 THR A O 1
ATOM 2648 N N . GLY A 1 332 ? -13.249 1.687 -14.655 1.00 85.81 332 GLY A N 1
ATOM 2649 C CA . GLY A 1 332 ? -12.308 0.707 -15.198 1.00 85.81 332 GLY A CA 1
ATOM 2650 C C . GLY A 1 332 ? -11.241 1.319 -16.084 1.00 85.81 332 GLY A C 1
ATOM 2651 O O . GLY A 1 332 ? -10.073 0.973 -15.945 1.00 85.81 332 GLY A O 1
ATOM 2652 N N . THR A 1 333 ? -11.592 2.295 -16.919 1.00 77.19 333 THR A N 1
ATOM 2653 C CA . THR A 1 333 ? -10.611 3.038 -17.717 1.00 77.19 333 THR A CA 1
ATOM 2654 C C . THR A 1 333 ? -9.632 3.795 -16.823 1.00 77.19 333 THR A C 1
ATOM 2656 O O . THR A 1 333 ? -8.421 3.680 -17.012 1.00 77.19 333 THR A O 1
ATOM 2659 N N . ARG A 1 334 ? -10.142 4.548 -15.838 1.00 76.06 334 ARG A N 1
ATOM 2660 C CA . ARG A 1 334 ? -9.326 5.335 -14.902 1.00 76.06 334 ARG A CA 1
ATOM 2661 C C . ARG A 1 334 ? -8.412 4.446 -14.071 1.00 76.06 334 ARG A C 1
ATOM 2663 O O . ARG A 1 334 ? -7.227 4.744 -13.971 1.00 76.06 334 ARG A O 1
ATOM 2670 N N . LEU A 1 335 ? -8.956 3.367 -13.510 1.00 79.94 335 LEU A N 1
ATOM 2671 C CA . LEU A 1 335 ? -8.220 2.434 -12.668 1.00 79.94 335 LEU A CA 1
ATOM 2672 C C . LEU A 1 335 ? -7.176 1.650 -13.466 1.00 79.94 335 LEU A C 1
ATOM 2674 O O . LEU A 1 335 ? -6.033 1.576 -13.042 1.00 79.94 335 LEU A O 1
ATOM 2678 N N . ALA A 1 336 ? -7.534 1.103 -14.632 1.00 74.62 336 ALA A N 1
ATOM 2679 C CA . ALA A 1 336 ? -6.593 0.376 -15.484 1.00 74.62 336 ALA A CA 1
ATOM 2680 C C . ALA A 1 336 ? -5.464 1.289 -15.984 1.00 74.62 336 ALA A C 1
ATOM 2682 O O . ALA A 1 336 ? -4.299 0.891 -15.983 1.00 74.62 336 ALA A O 1
ATOM 2683 N N . ALA A 1 337 ? -5.789 2.533 -16.358 1.00 65.62 337 ALA A N 1
ATOM 2684 C CA . ALA A 1 337 ? -4.778 3.521 -16.714 1.00 65.62 337 ALA A CA 1
ATOM 2685 C C . ALA A 1 337 ? -3.865 3.808 -15.518 1.00 65.62 337 ALA A C 1
ATOM 2687 O O . ALA A 1 337 ? -2.651 3.837 -15.684 1.00 65.62 337 ALA A O 1
ATOM 2688 N N . SER A 1 338 ? -4.446 3.931 -14.321 1.00 63.53 338 SER A N 1
ATOM 2689 C CA . SER A 1 338 ? -3.718 4.239 -13.094 1.00 63.53 338 SER A CA 1
ATOM 2690 C C . SER A 1 338 ? -2.999 3.053 -12.437 1.00 63.53 338 SER A C 1
ATOM 2692 O O . SER A 1 338 ? -2.498 3.160 -11.322 1.00 63.53 338 SER A O 1
ATOM 2694 N N . ILE A 1 339 ? -2.956 1.883 -13.063 1.00 64.38 339 ILE A N 1
ATOM 2695 C CA . ILE A 1 339 ? -2.167 0.734 -12.575 1.00 64.38 339 ILE A CA 1
ATOM 2696 C C . ILE A 1 339 ? -1.269 0.161 -13.677 1.00 64.38 339 ILE A C 1
ATOM 2698 O O . ILE A 1 339 ? -0.721 -0.926 -13.522 1.00 64.38 339 ILE A O 1
ATOM 2702 N N . GLY A 1 340 ? -1.097 0.895 -14.785 1.00 59.34 340 GLY A N 1
ATOM 2703 C CA . GLY A 1 340 ? -0.204 0.505 -15.878 1.00 59.34 340 GLY A CA 1
ATOM 2704 C C . GLY A 1 340 ? -0.750 -0.609 -16.771 1.00 59.34 340 GLY A C 1
ATOM 2705 O O . GLY A 1 340 ? 0.030 -1.353 -17.354 1.00 59.34 340 GLY A O 1
ATOM 2706 N N . LEU A 1 341 ? -2.076 -0.741 -16.876 1.00 66.12 341 LEU A N 1
ATOM 2707 C CA . LEU A 1 341 ? -2.740 -1.656 -17.806 1.00 66.12 341 LEU A CA 1
ATOM 2708 C C . LEU A 1 341 ? -3.244 -0.884 -19.023 1.00 66.12 341 LEU A C 1
ATOM 2710 O O . L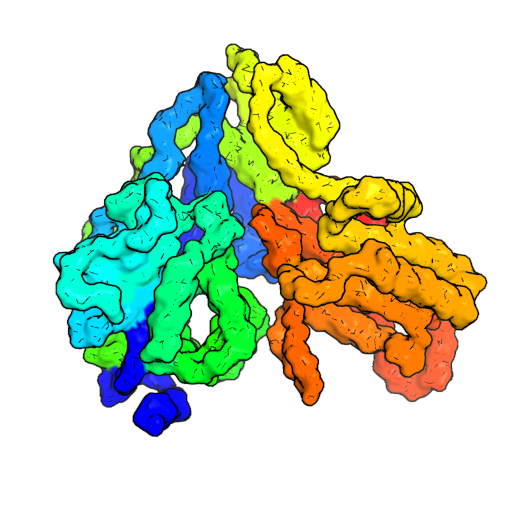EU A 1 341 ? -4.450 -0.773 -19.268 1.00 66.12 341 LEU A O 1
ATOM 2714 N N . GLY A 1 342 ? -2.304 -0.326 -19.794 1.00 61.59 342 GLY A N 1
ATOM 2715 C CA . GLY A 1 342 ? -2.596 0.551 -20.924 1.00 61.59 342 GLY A CA 1
ATOM 2716 C C . GLY A 1 342 ? -3.528 -0.083 -21.957 1.00 61.59 342 GLY A C 1
ATOM 2717 O O . GLY A 1 342 ? -4.474 0.567 -22.402 1.00 61.59 342 GLY A O 1
ATOM 2718 N N . GLN A 1 343 ? -3.337 -1.360 -22.303 1.00 66.19 343 GLN A N 1
ATOM 2719 C CA . GLN A 1 343 ? -4.230 -2.038 -23.248 1.00 66.19 343 GLN A CA 1
ATOM 2720 C C . GLN A 1 343 ? -5.661 -2.157 -22.700 1.00 66.19 343 GLN A C 1
ATOM 2722 O O . GLN A 1 343 ? -6.605 -1.754 -23.381 1.00 66.19 343 GLN A O 1
ATOM 2727 N N . LEU A 1 344 ? -5.823 -2.627 -21.459 1.00 75.00 344 LEU A N 1
ATOM 2728 C CA . LEU A 1 344 ? -7.135 -2.770 -20.821 1.00 75.00 344 LEU A CA 1
ATOM 2729 C C . LEU A 1 344 ? -7.855 -1.422 -20.731 1.00 75.00 344 LEU A C 1
ATOM 2731 O O . LEU A 1 344 ? -9.020 -1.307 -21.103 1.00 75.00 344 LEU A O 1
ATOM 2735 N N . ALA A 1 345 ? -7.147 -0.372 -20.313 1.00 68.25 345 ALA A N 1
ATOM 2736 C CA . ALA A 1 345 ? -7.703 0.974 -20.266 1.00 68.25 345 ALA A CA 1
ATOM 2737 C C . ALA A 1 345 ? -8.182 1.453 -21.647 1.00 68.25 345 ALA A C 1
ATOM 2739 O O . ALA A 1 345 ? -9.095 2.264 -21.745 1.00 68.25 345 ALA A O 1
ATOM 2740 N N . GLU A 1 346 ? -7.557 0.983 -22.727 1.00 65.81 346 GLU A N 1
ATOM 2741 C CA . GLU A 1 346 ? -7.871 1.402 -24.094 1.00 65.81 346 GLU A CA 1
ATOM 2742 C C . GLU A 1 346 ? -9.133 0.703 -24.576 1.00 65.81 346 GLU A C 1
ATOM 2744 O O . GLU A 1 346 ? -9.993 1.317 -25.202 1.00 65.81 346 GLU A O 1
ATOM 2749 N N . GLU A 1 347 ? -9.246 -0.582 -24.254 1.00 78.44 347 GLU A N 1
ATOM 2750 C CA . GLU A 1 347 ? -10.422 -1.396 -24.516 1.00 78.44 347 GLU A CA 1
ATOM 2751 C C . GLU A 1 347 ? -11.639 -0.851 -23.766 1.00 78.44 347 GLU A C 1
ATOM 2753 O O . GLU A 1 347 ? -12.661 -0.582 -24.396 1.00 78.44 347 GLU A O 1
ATOM 2758 N N . GLN A 1 348 ? -11.513 -0.592 -22.461 1.00 81.19 348 GLN A N 1
ATOM 2759 C CA . GLN A 1 348 ? -12.580 -0.015 -21.635 1.00 81.19 348 GLN A CA 1
ATOM 2760 C C . GLN A 1 348 ? -13.031 1.357 -22.165 1.00 81.19 348 GLN A C 1
ATOM 2762 O O . GLN A 1 348 ? -14.229 1.598 -22.317 1.00 81.19 348 GLN A O 1
ATOM 2767 N N . LEU A 1 349 ? -12.086 2.214 -22.567 1.00 74.56 349 LEU A N 1
ATOM 2768 C CA . LEU A 1 349 ? -12.379 3.492 -23.221 1.00 74.56 349 LEU A CA 1
ATOM 2769 C C . LEU A 1 349 ? -13.119 3.300 -24.559 1.00 74.56 349 LEU A C 1
ATOM 2771 O O . LEU A 1 349 ? -14.081 4.014 -24.842 1.00 74.56 349 LEU A O 1
ATOM 2775 N N . ARG A 1 350 ? -12.718 2.336 -25.396 1.00 76.75 350 ARG A N 1
ATOM 2776 C CA . ARG A 1 350 ? -13.434 2.046 -26.653 1.00 76.75 350 ARG A CA 1
ATOM 2777 C C . ARG A 1 350 ? -14.879 1.605 -26.397 1.00 76.75 350 ARG A C 1
ATOM 2779 O O . ARG A 1 350 ? -15.760 2.025 -27.144 1.00 76.75 350 ARG A O 1
ATOM 2786 N N . TYR A 1 351 ? -15.136 0.798 -25.367 1.00 81.81 351 TYR A N 1
ATOM 2787 C CA . TYR A 1 351 ? -16.499 0.405 -24.992 1.00 81.81 351 TYR A CA 1
ATOM 2788 C C . TYR A 1 351 ? -17.314 1.583 -24.458 1.00 81.81 351 TYR A C 1
ATOM 2790 O O . TYR A 1 351 ? -18.429 1.800 -24.930 1.00 81.81 351 TYR A O 1
ATOM 2798 N N . LEU A 1 352 ? -16.735 2.402 -23.575 1.00 78.44 352 LEU A N 1
ATOM 2799 C CA . LEU A 1 352 ? -17.376 3.629 -23.100 1.00 78.44 352 LEU A CA 1
ATOM 2800 C C . LEU A 1 352 ? -17.770 4.546 -24.267 1.00 78.44 352 LEU A C 1
ATOM 2802 O O . LEU A 1 352 ? -18.895 5.035 -24.309 1.00 78.44 352 LEU A O 1
ATOM 2806 N N . LYS A 1 353 ? -16.880 4.718 -25.254 1.00 68.81 353 LYS A N 1
ATOM 2807 C CA . LYS A 1 353 ? -17.166 5.483 -26.478 1.00 68.81 353 LYS A CA 1
ATOM 2808 C C . LYS A 1 353 ? -18.376 4.942 -27.228 1.00 68.81 353 LYS A C 1
ATOM 2810 O O . LYS A 1 353 ? -19.242 5.731 -27.575 1.00 68.81 353 LYS A O 1
ATOM 2815 N N . ARG A 1 354 ? -18.460 3.622 -27.435 1.00 77.06 354 ARG A N 1
ATOM 2816 C CA . ARG A 1 354 ? -19.614 2.985 -28.098 1.00 77.06 354 ARG A CA 1
ATOM 2817 C C . ARG A 1 354 ? -20.923 3.266 -27.362 1.00 77.06 354 ARG A C 1
ATOM 2819 O O . ARG A 1 354 ? -21.920 3.608 -27.986 1.00 77.06 354 ARG A O 1
ATOM 2826 N N . LEU A 1 355 ? -20.909 3.185 -26.031 1.00 74.12 355 LEU A N 1
ATOM 2827 C CA . LEU A 1 355 ? -22.072 3.502 -25.190 1.00 74.12 355 LEU A CA 1
ATOM 2828 C C . LEU A 1 355 ? -22.460 4.989 -25.227 1.00 74.12 355 LEU A C 1
ATOM 2830 O O . LEU A 1 355 ? -23.587 5.345 -24.883 1.00 74.12 355 LEU A O 1
ATOM 2834 N N . MET A 1 356 ? -21.531 5.853 -25.635 1.00 69.94 356 MET A N 1
ATOM 2835 C CA . MET A 1 356 ? -21.676 7.305 -25.709 1.00 69.94 356 MET A CA 1
ATOM 2836 C C . MET A 1 356 ? -21.701 7.828 -27.156 1.00 69.94 356 MET A C 1
ATOM 2838 O O . MET A 1 356 ? -21.594 9.029 -27.356 1.00 69.94 356 MET A O 1
ATOM 2842 N N . GLU A 1 357 ? -21.894 6.978 -28.174 1.00 65.75 357 GLU A N 1
ATOM 2843 C CA . GLU A 1 357 ? -21.879 7.352 -29.608 1.00 65.75 357 GLU A CA 1
ATOM 2844 C C . GLU A 1 357 ? -22.920 8.422 -30.016 1.00 65.75 357 GLU A C 1
ATOM 2846 O O . GLU A 1 357 ? -22.914 8.886 -31.154 1.00 65.75 357 GLU A O 1
ATOM 2851 N N . LYS A 1 358 ? -23.806 8.834 -29.100 1.00 57.06 358 LYS A N 1
ATOM 2852 C CA . LYS A 1 358 ? -24.796 9.910 -29.277 1.00 57.06 358 LYS A CA 1
ATOM 2853 C C . LYS A 1 358 ? -24.560 11.140 -28.380 1.00 57.06 358 LYS A C 1
ATOM 2855 O O . LYS A 1 358 ? -25.363 12.063 -28.435 1.00 57.06 358 LYS A O 1
ATOM 2860 N N . ASP A 1 359 ? -23.503 11.144 -27.566 1.00 55.84 359 ASP A N 1
ATOM 2861 C CA . ASP A 1 359 ? -23.133 12.231 -26.652 1.00 55.84 359 ASP A CA 1
ATOM 2862 C C . ASP A 1 359 ? -21.903 12.982 -27.205 1.00 55.84 359 ASP A C 1
ATOM 2864 O O . ASP A 1 359 ? -20.793 12.446 -27.215 1.00 55.84 359 ASP A O 1
ATOM 2868 N N . ASP A 1 360 ? -22.059 14.256 -27.590 1.00 52.62 360 ASP A N 1
ATOM 2869 C CA . ASP A 1 360 ? -20.982 15.156 -28.074 1.00 52.62 360 ASP A CA 1
ATOM 2870 C C . ASP A 1 360 ? -19.931 15.525 -26.988 1.00 52.62 360 ASP A C 1
ATOM 2872 O O . ASP A 1 360 ? -19.092 16.412 -27.155 1.00 52.62 360 ASP A O 1
ATOM 2876 N N . LEU A 1 361 ? -19.951 14.827 -25.851 1.00 51.91 361 LEU A N 1
ATOM 2877 C CA . LEU A 1 361 ? -19.328 15.204 -24.577 1.00 51.91 361 LEU A CA 1
ATOM 2878 C C . LEU A 1 361 ? -17.986 14.480 -24.320 1.00 51.91 361 LEU A C 1
ATOM 2880 O O . LEU A 1 361 ? -17.372 14.647 -23.269 1.00 51.91 361 LEU A O 1
ATOM 2884 N N . LEU A 1 362 ? -17.493 13.686 -25.283 1.00 51.50 362 LEU A N 1
ATOM 2885 C CA . LEU A 1 362 ? -16.300 12.822 -25.164 1.00 51.50 362 LEU A CA 1
ATOM 2886 C C . LEU A 1 362 ? -14.945 13.524 -25.386 1.00 51.50 362 LEU A C 1
ATOM 2888 O O . LEU A 1 362 ? -13.898 12.950 -25.080 1.00 51.50 362 LEU A O 1
ATOM 2892 N N . ALA A 1 363 ? -14.919 14.745 -25.919 1.00 50.62 363 ALA A N 1
ATOM 2893 C CA . ALA A 1 363 ? -13.668 15.427 -26.273 1.00 50.62 363 ALA A CA 1
ATOM 2894 C C . ALA A 1 363 ? -12.753 15.779 -25.063 1.00 50.62 363 ALA A C 1
ATOM 2896 O O . ALA A 1 363 ? -11.535 15.622 -25.179 1.00 50.62 363 ALA A O 1
ATOM 2897 N N . PRO A 1 364 ? -13.272 16.176 -23.880 1.00 51.09 364 PRO A N 1
ATOM 2898 C CA . PRO A 1 364 ? -12.455 16.378 -22.676 1.00 51.09 364 PRO A CA 1
ATOM 2899 C C . PRO A 1 364 ? -11.779 15.090 -22.169 1.00 51.09 364 PRO A C 1
ATOM 2901 O O . PRO A 1 364 ? -10.664 15.138 -21.650 1.00 51.09 364 PRO A O 1
ATOM 2904 N N . PHE A 1 365 ? -12.425 13.934 -22.373 1.00 50.72 365 PHE A N 1
ATOM 2905 C CA . PHE A 1 365 ? -11.975 12.617 -21.904 1.00 50.72 365 PHE A CA 1
ATOM 2906 C C . PHE A 1 365 ? -10.678 12.148 -22.577 1.00 50.72 365 PHE A C 1
ATOM 2908 O O . PHE A 1 365 ? -9.816 11.532 -21.947 1.00 50.72 365 PHE A O 1
ATOM 2915 N N . GLU A 1 366 ? -10.500 12.464 -23.863 1.00 53.03 366 GLU A N 1
ATOM 2916 C CA . GLU A 1 366 ? -9.298 12.078 -24.602 1.00 53.03 366 GLU A CA 1
ATOM 2917 C C . GLU A 1 366 ? -8.046 12.757 -24.034 1.00 53.03 366 GLU A C 1
ATOM 2919 O O . GLU A 1 366 ? -7.017 12.104 -23.855 1.00 53.03 366 GLU A O 1
ATOM 2924 N N . ALA A 1 367 ? -8.132 14.045 -23.688 1.00 48.56 367 ALA A N 1
ATOM 2925 C CA . ALA A 1 367 ? -6.987 14.806 -23.196 1.00 48.56 367 ALA A CA 1
ATOM 2926 C C . ALA A 1 367 ? -6.440 14.260 -21.865 1.00 48.56 367 ALA A C 1
ATOM 2928 O O . ALA A 1 367 ? -5.225 14.103 -21.720 1.00 48.56 367 ALA A O 1
ATOM 2929 N N . GLU A 1 368 ? -7.323 13.931 -20.920 1.00 49.00 368 GLU A N 1
ATOM 2930 C CA . GLU A 1 368 ? -6.962 13.406 -19.598 1.00 49.00 368 GLU A CA 1
ATOM 2931 C C . GLU A 1 368 ? -6.328 12.009 -19.690 1.00 49.00 368 GLU A C 1
ATOM 2933 O O . GLU A 1 368 ? -5.318 11.727 -19.041 1.00 49.00 368 GLU A O 1
ATOM 2938 N N . ILE A 1 369 ? -6.834 11.155 -20.584 1.00 49.66 369 ILE A N 1
ATOM 2939 C CA . ILE A 1 369 ? -6.295 9.806 -20.780 1.00 49.66 369 ILE A CA 1
ATOM 2940 C C . ILE A 1 369 ? -4.951 9.830 -21.496 1.00 49.66 369 ILE A C 1
ATOM 2942 O O . ILE A 1 369 ? -4.016 9.161 -21.049 1.00 49.66 369 ILE A O 1
ATOM 2946 N N . TYR A 1 370 ? -4.801 10.632 -22.554 1.00 49.72 370 TYR A N 1
ATOM 2947 C CA . TYR A 1 370 ? -3.494 10.826 -23.185 1.00 49.72 370 TYR A CA 1
ATOM 2948 C C . TYR A 1 370 ? -2.475 11.380 -22.185 1.00 49.72 370 TYR A C 1
ATOM 2950 O O . TYR A 1 370 ? -1.306 10.996 -22.230 1.00 49.72 370 TYR A O 1
ATOM 2958 N N . TYR A 1 371 ? -2.909 12.237 -21.259 1.00 43.41 371 TYR A N 1
ATOM 2959 C CA . TYR A 1 371 ? -2.051 12.754 -20.201 1.00 43.41 371 TYR A CA 1
ATOM 2960 C C . TYR A 1 371 ? -1.653 11.658 -19.199 1.00 43.41 371 TYR A C 1
ATOM 2962 O O . TYR A 1 371 ? -0.459 11.483 -18.955 1.00 43.41 371 TYR A O 1
ATOM 2970 N N . SER A 1 372 ? -2.613 10.866 -18.700 1.00 40.59 372 SER A N 1
ATOM 2971 C CA . SER A 1 372 ? -2.370 9.742 -17.772 1.00 40.59 372 SER A CA 1
ATOM 2972 C C . SER A 1 372 ? -1.465 8.648 -18.355 1.00 40.59 372 SER A C 1
ATOM 2974 O O . SER A 1 372 ? -0.706 8.020 -17.632 1.00 40.59 372 SER A O 1
ATOM 2976 N N . ARG A 1 373 ? -1.458 8.486 -19.684 1.00 41.62 373 ARG A N 1
ATOM 2977 C CA . ARG A 1 373 ? -0.604 7.536 -20.418 1.00 41.62 373 ARG A CA 1
ATOM 2978 C C . ARG A 1 373 ? 0.738 8.113 -20.880 1.00 41.62 373 ARG A C 1
ATOM 2980 O O . ARG A 1 373 ? 1.438 7.500 -21.683 1.00 41.62 373 ARG A O 1
ATOM 2987 N N . GLY A 1 374 ? 1.086 9.332 -20.463 1.00 34.59 374 GLY A N 1
ATOM 2988 C CA . GLY A 1 374 ? 2.348 9.980 -20.837 1.00 34.59 374 GLY A CA 1
ATOM 2989 C C . GLY A 1 374 ? 2.425 10.500 -22.285 1.00 34.59 374 GLY A C 1
ATOM 2990 O O . GLY A 1 374 ? 3.477 10.987 -22.715 1.00 34.59 374 GLY A O 1
ATOM 2991 N N . PHE A 1 375 ? 1.325 10.489 -23.046 1.00 38.72 375 PHE A N 1
ATOM 2992 C CA . PHE A 1 375 ? 1.211 11.063 -24.394 1.00 38.72 375 PHE A CA 1
ATOM 2993 C C . PHE A 1 375 ? 0.925 12.575 -24.351 1.00 38.72 375 PHE A C 1
ATOM 2995 O O . PHE A 1 375 ? -0.057 13.078 -24.898 1.00 38.72 375 PHE A O 1
ATOM 3002 N N . ILE A 1 376 ? 1.850 13.325 -23.746 1.00 39.91 376 ILE A N 1
ATOM 3003 C CA . ILE A 1 376 ? 1.741 14.772 -23.475 1.00 39.91 376 ILE A CA 1
ATOM 3004 C C . ILE A 1 376 ? 1.395 15.593 -24.735 1.00 39.91 376 ILE A C 1
ATOM 3006 O O . ILE A 1 376 ? 0.665 16.574 -24.654 1.00 39.91 376 ILE A O 1
ATOM 3010 N N . ALA A 1 377 ? 1.890 15.203 -25.915 1.00 36.47 377 ALA A N 1
ATOM 3011 C CA . ALA A 1 377 ? 1.619 15.922 -27.164 1.00 36.47 377 ALA A CA 1
ATOM 3012 C C . ALA A 1 377 ? 0.183 15.726 -27.690 1.00 36.47 377 ALA A C 1
ATOM 3014 O O . ALA A 1 377 ? -0.394 16.672 -28.218 1.00 36.47 377 ALA A O 1
ATOM 3015 N N . GLY A 1 378 ? -0.389 14.528 -27.527 1.00 39.00 378 GLY A N 1
ATOM 3016 C CA . GLY A 1 378 ? -1.778 14.239 -27.902 1.00 39.00 378 GLY A CA 1
ATOM 3017 C C . GLY A 1 378 ? -2.761 14.902 -26.942 1.00 39.00 378 GLY A C 1
ATOM 3018 O O . GLY A 1 378 ? -3.697 15.562 -27.383 1.00 39.00 378 GLY A O 1
ATOM 3019 N N . ALA A 1 379 ? -2.460 14.846 -25.640 1.00 42.44 379 ALA A N 1
ATOM 3020 C CA . ALA A 1 379 ? -3.221 15.539 -24.604 1.00 42.44 379 ALA A CA 1
ATOM 3021 C C . ALA A 1 379 ? -3.302 17.051 -24.862 1.00 42.44 379 ALA A C 1
ATOM 3023 O O . ALA A 1 379 ? -4.387 17.621 -24.868 1.00 42.44 379 ALA A O 1
ATOM 3024 N N . LEU A 1 380 ? -2.162 17.690 -25.158 1.00 40.66 380 LEU A N 1
ATOM 3025 C CA . LEU A 1 380 ? -2.097 19.125 -25.457 1.00 40.66 380 LEU A CA 1
ATOM 3026 C C . LEU A 1 380 ? -2.833 19.505 -26.748 1.00 40.66 380 LEU A C 1
ATOM 3028 O O . LEU A 1 380 ? -3.378 20.600 -26.832 1.00 40.66 380 LEU A O 1
ATOM 3032 N N . TRP A 1 381 ? -2.839 18.642 -27.765 1.00 44.50 381 TRP A N 1
ATOM 3033 C CA . TRP A 1 381 ? -3.540 18.912 -29.023 1.00 44.50 381 TRP A CA 1
ATOM 3034 C C . TRP A 1 381 ? -5.064 18.922 -28.834 1.00 44.50 381 TRP A C 1
ATOM 3036 O O . TRP A 1 381 ? -5.715 19.874 -29.259 1.00 44.50 381 TRP A O 1
ATOM 3046 N N . VAL A 1 382 ? -5.605 17.937 -28.110 1.00 42.22 382 VAL A N 1
ATOM 3047 C CA . VAL A 1 382 ? -7.036 17.856 -27.768 1.00 42.22 382 VAL A CA 1
ATOM 3048 C C . VAL A 1 382 ? -7.443 18.973 -26.798 1.00 42.22 382 VAL A C 1
ATOM 3050 O O . VAL A 1 382 ? -8.447 19.649 -27.005 1.00 42.22 382 VAL A O 1
ATOM 3053 N N . GLN A 1 383 ? -6.627 19.240 -25.773 1.00 41.97 383 GLN A N 1
ATOM 3054 C CA . GLN A 1 383 ? -6.888 20.287 -24.779 1.00 41.97 383 GLN A CA 1
ATOM 3055 C C . GLN A 1 383 ? -6.867 21.701 -25.389 1.00 41.97 383 GLN A C 1
ATOM 3057 O O . GLN A 1 383 ? -7.632 22.567 -24.978 1.00 41.97 383 GLN A O 1
ATOM 3062 N N . ASN A 1 384 ? -6.041 21.948 -26.413 1.00 42.09 384 ASN A N 1
ATOM 3063 C CA . ASN A 1 384 ? -6.021 23.230 -27.128 1.00 42.09 384 ASN A CA 1
ATOM 3064 C C . ASN A 1 384 ? -7.296 23.497 -27.953 1.00 42.09 384 ASN A C 1
ATOM 3066 O O . ASN A 1 384 ? -7.557 24.655 -28.286 1.00 42.09 384 ASN A O 1
ATOM 3070 N N . ALA A 1 385 ? -8.089 22.468 -28.266 1.00 43.69 385 ALA A N 1
ATOM 3071 C CA . ALA A 1 385 ? -9.383 22.619 -28.932 1.00 43.69 385 ALA A CA 1
ATOM 3072 C C . ALA A 1 385 ? -10.524 22.996 -27.959 1.00 43.69 385 ALA A C 1
ATOM 3074 O O . ALA A 1 385 ? -11.529 23.552 -28.393 1.00 43.69 385 ALA A O 1
ATOM 3075 N N . LEU A 1 386 ? -10.359 22.765 -26.648 1.00 42.69 386 LEU A N 1
ATOM 3076 C CA . LEU A 1 386 ? -11.380 22.951 -25.607 1.00 42.69 386 LEU A CA 1
ATOM 3077 C C . LEU A 1 386 ? -10.872 23.944 -24.547 1.00 42.69 386 LEU A C 1
ATOM 3079 O O . LEU A 1 386 ? -10.203 23.583 -23.581 1.00 42.69 386 LEU A O 1
ATOM 3083 N N . LYS A 1 387 ? -11.121 25.241 -24.737 1.00 38.66 387 LYS A N 1
ATOM 3084 C CA . LYS A 1 387 ? -10.591 26.287 -23.843 1.00 38.66 387 LYS A CA 1
ATOM 3085 C C . LYS A 1 387 ? -11.420 26.446 -22.564 1.00 38.66 387 LYS A C 1
ATOM 3087 O O . LYS A 1 387 ? -12.468 27.064 -22.662 1.00 38.66 387 LYS A O 1
ATOM 3092 N N . ILE A 1 388 ? -10.863 26.105 -21.392 1.00 35.00 388 ILE A N 1
ATOM 3093 C CA . ILE A 1 388 ? -10.761 26.981 -20.192 1.00 35.00 388 ILE A CA 1
ATOM 3094 C C . ILE A 1 388 ? -9.488 26.585 -19.403 1.00 35.00 388 ILE A C 1
ATOM 3096 O O . ILE A 1 388 ? -9.233 25.394 -19.236 1.00 35.00 388 ILE A O 1
ATOM 3100 N N . PRO A 1 389 ? -8.664 27.537 -18.912 1.00 50.06 389 PRO A N 1
ATOM 3101 C CA . PRO A 1 389 ? -7.409 27.229 -18.234 1.00 50.06 389 PRO A CA 1
ATOM 3102 C C . PRO A 1 389 ? -7.518 27.320 -16.706 1.00 50.06 389 PRO A C 1
ATOM 3104 O O . PRO A 1 389 ? -7.918 28.361 -16.186 1.00 50.06 389 PRO A O 1
ATOM 3107 N N . ARG A 1 390 ? -7.022 26.302 -15.992 1.00 36.38 390 ARG A N 1
ATOM 3108 C CA . ARG A 1 390 ? -6.301 26.441 -14.709 1.00 36.38 390 ARG A CA 1
ATOM 3109 C C . ARG A 1 390 ? -5.756 25.085 -14.258 1.00 36.38 390 ARG A C 1
ATOM 3111 O O . ARG A 1 390 ? -6.532 24.197 -13.967 1.00 36.38 390 ARG A O 1
ATOM 3118 N N . GLU A 1 391 ? -4.430 24.957 -14.189 1.00 33.03 391 GLU A N 1
ATOM 3119 C CA . GLU A 1 391 ? -3.697 24.625 -12.955 1.00 33.03 391 GLU A CA 1
ATOM 3120 C C . GLU A 1 391 ? -2.186 24.499 -13.206 1.00 33.03 391 GLU A C 1
ATOM 3122 O O . GLU A 1 391 ? -1.712 24.225 -14.309 1.00 33.03 391 GLU A O 1
ATOM 3127 N N . LYS A 1 392 ? -1.402 24.821 -12.173 1.00 35.41 392 LYS A N 1
ATOM 3128 C CA . LYS A 1 392 ? 0.060 24.941 -12.219 1.00 35.41 392 LYS A CA 1
ATOM 3129 C C . LYS A 1 392 ? 0.699 23.566 -12.453 1.00 35.41 392 LYS A C 1
ATOM 3131 O O . LYS A 1 392 ? 0.779 22.752 -11.543 1.00 35.41 392 LYS A O 1
ATOM 3136 N N . ALA A 1 393 ? 1.206 23.344 -13.663 1.00 34.91 393 ALA A N 1
ATOM 3137 C CA . ALA A 1 393 ? 1.874 22.109 -14.066 1.00 34.91 393 ALA A CA 1
ATOM 3138 C C . ALA A 1 393 ? 3.028 21.697 -13.122 1.00 34.91 393 ALA A C 1
ATOM 3140 O O . ALA A 1 393 ? 3.994 22.450 -12.941 1.00 34.91 393 ALA A O 1
ATOM 3141 N N . LYS A 1 394 ? 2.963 20.460 -12.596 1.00 36.47 394 LYS A N 1
ATOM 3142 C CA . LYS A 1 394 ? 4.117 19.725 -12.041 1.00 36.47 394 LYS A CA 1
ATOM 3143 C C . LYS A 1 394 ? 5.268 19.793 -13.063 1.00 36.47 394 LYS A C 1
ATOM 3145 O O . LYS A 1 394 ? 5.083 19.528 -14.252 1.00 36.47 394 LYS A O 1
ATOM 3150 N N . LYS A 1 395 ? 6.468 20.198 -12.630 1.00 49.88 395 LYS A N 1
ATOM 3151 C CA . LYS A 1 395 ? 7.649 20.301 -13.508 1.00 49.88 395 LYS A CA 1
ATOM 3152 C C . LYS A 1 395 ? 8.096 18.900 -13.940 1.00 49.88 395 LYS A C 1
ATOM 3154 O O . LYS A 1 395 ? 8.755 18.199 -13.188 1.00 49.88 395 LYS A O 1
ATOM 3159 N N . VAL A 1 396 ? 7.748 18.514 -15.163 1.00 54.31 396 VAL A N 1
ATOM 3160 C CA . VAL A 1 396 ? 8.169 17.252 -15.791 1.00 54.31 396 VAL A CA 1
ATOM 3161 C C . VAL A 1 396 ? 9.699 17.199 -15.940 1.00 54.31 396 VAL A C 1
ATOM 3163 O O . VAL A 1 396 ? 10.277 18.122 -16.517 1.00 54.31 396 VAL A O 1
ATOM 3166 N N . ASN A 1 397 ? 10.335 16.105 -15.496 1.00 63.56 397 ASN A N 1
ATOM 3167 C CA . ASN A 1 397 ? 11.766 15.821 -15.690 1.00 63.56 397 ASN A CA 1
ATOM 3168 C C . ASN A 1 397 ? 12.067 15.563 -17.178 1.00 63.56 397 ASN A C 1
ATOM 3170 O O . ASN A 1 397 ? 11.975 14.447 -17.699 1.00 63.56 397 ASN A O 1
ATOM 3174 N N . ARG A 1 398 ? 12.416 16.628 -17.902 1.00 68.88 398 ARG A N 1
ATOM 3175 C CA . ARG A 1 398 ? 12.625 16.571 -19.360 1.00 68.88 398 ARG A CA 1
ATOM 3176 C C . ARG A 1 398 ? 13.937 15.886 -19.733 1.00 68.88 398 ARG A C 1
ATOM 3178 O O . ARG A 1 398 ? 14.021 15.280 -20.802 1.00 68.88 398 ARG A O 1
ATOM 3185 N N . THR A 1 399 ? 14.940 15.954 -18.861 1.00 74.75 399 THR A N 1
ATOM 3186 C CA . THR A 1 399 ? 16.232 15.280 -19.047 1.00 74.75 399 THR A CA 1
ATOM 3187 C C . THR A 1 399 ? 16.047 13.761 -19.073 1.00 74.75 399 THR A C 1
ATOM 3189 O O . THR A 1 399 ? 16.485 13.112 -20.027 1.00 74.75 399 THR A O 1
ATOM 3192 N N . GLY A 1 400 ? 15.308 13.210 -18.104 1.00 64.75 400 GLY A N 1
ATOM 3193 C CA . GLY A 1 400 ? 14.961 11.788 -18.032 1.00 64.75 400 GLY A CA 1
ATOM 3194 C C . GLY A 1 400 ? 14.192 11.299 -19.263 1.00 64.75 400 GLY A C 1
ATOM 3195 O O . GLY A 1 400 ? 14.552 10.282 -19.855 1.00 64.75 400 GLY A O 1
ATOM 3196 N N . LEU A 1 401 ? 13.217 12.075 -19.752 1.00 63.47 401 LEU A N 1
ATOM 3197 C CA . LEU A 1 401 ? 12.455 11.728 -20.963 1.00 63.47 401 LEU A CA 1
ATOM 3198 C C . LEU A 1 401 ? 13.327 11.653 -22.228 1.00 63.47 401 LEU A C 1
ATOM 3200 O O . LEU A 1 401 ? 13.155 10.765 -23.068 1.00 63.47 401 LEU A O 1
ATOM 3204 N N . ILE A 1 402 ? 14.275 12.580 -22.399 1.00 69.69 402 ILE A N 1
ATOM 3205 C CA . ILE A 1 402 ? 15.188 12.563 -23.554 1.00 69.69 402 ILE A CA 1
ATOM 3206 C C . ILE A 1 402 ? 16.167 11.384 -23.444 1.00 69.69 402 ILE A C 1
ATOM 3208 O O . ILE A 1 402 ? 16.463 10.737 -24.456 1.00 69.69 402 ILE A O 1
ATOM 3212 N N . ARG A 1 403 ? 16.636 11.080 -22.228 1.00 77.75 403 ARG A N 1
ATOM 3213 C CA . ARG A 1 403 ? 17.484 9.919 -21.936 1.00 77.75 403 ARG A CA 1
ATOM 3214 C C . ARG A 1 403 ? 16.769 8.607 -22.275 1.00 77.75 403 ARG A C 1
ATOM 3216 O O . ARG A 1 403 ? 17.338 7.804 -23.012 1.00 77.75 403 ARG A O 1
ATOM 3223 N N . ALA A 1 404 ? 15.511 8.442 -21.856 1.00 62.84 404 ALA A N 1
ATOM 3224 C CA . ALA A 1 404 ? 14.684 7.257 -22.121 1.00 62.84 404 ALA A CA 1
ATOM 3225 C C . ALA A 1 404 ? 14.484 6.974 -23.624 1.00 62.84 404 ALA A C 1
ATOM 3227 O O . ALA A 1 404 ? 14.414 5.823 -24.050 1.00 62.84 404 ALA A O 1
ATOM 3228 N N . ARG A 1 405 ? 14.514 8.012 -24.474 1.00 66.12 405 ARG A N 1
ATOM 3229 C CA . ARG A 1 405 ? 14.519 7.877 -25.948 1.00 66.12 405 ARG A CA 1
ATOM 3230 C C . ARG A 1 405 ? 15.860 7.398 -26.530 1.00 66.12 405 ARG A C 1
ATOM 3232 O O . ARG A 1 405 ? 16.049 7.434 -27.746 1.00 66.12 405 ARG A O 1
ATOM 3239 N N . GLY A 1 406 ? 16.821 7.013 -25.691 1.00 72.25 406 GLY A N 1
ATOM 3240 C CA . GLY A 1 406 ? 18.145 6.541 -26.094 1.00 72.25 406 GLY A CA 1
ATOM 3241 C C . GLY A 1 406 ? 19.115 7.650 -26.513 1.00 72.25 406 GLY A C 1
ATOM 3242 O O . GLY A 1 406 ? 20.123 7.360 -27.170 1.00 72.25 406 GLY A O 1
ATOM 3243 N N . LYS A 1 407 ? 18.848 8.915 -26.143 1.00 82.06 407 LYS A N 1
ATOM 3244 C CA . LYS A 1 407 ? 19.621 10.103 -26.565 1.00 82.06 407 LYS A CA 1
ATOM 3245 C C . LYS A 1 407 ? 20.339 10.805 -25.389 1.00 82.06 407 LYS A C 1
ATOM 3247 O O . LYS A 1 407 ? 20.094 11.991 -25.162 1.00 82.06 407 LYS A O 1
ATOM 3252 N N . PRO A 1 408 ? 21.269 10.136 -24.675 1.00 88.50 408 PRO A N 1
ATOM 3253 C CA . PRO A 1 408 ? 21.900 10.674 -23.464 1.00 88.50 408 PRO A CA 1
ATOM 3254 C C . PRO A 1 408 ? 22.731 11.942 -23.715 1.00 88.50 408 PRO A C 1
ATOM 3256 O O . PRO A 1 408 ? 22.674 12.871 -22.922 1.00 88.50 408 PRO A O 1
ATOM 3259 N N . ALA A 1 409 ? 23.427 12.056 -24.854 1.00 89.75 409 ALA A N 1
ATOM 3260 C CA . ALA A 1 409 ? 24.177 13.273 -25.193 1.00 89.75 409 ALA A CA 1
ATOM 3261 C C . ALA A 1 409 ? 23.263 14.499 -25.376 1.00 89.75 409 ALA A C 1
ATOM 3263 O O . ALA A 1 409 ? 23.582 15.597 -24.926 1.00 89.75 409 ALA A O 1
ATOM 3264 N N . LYS A 1 410 ? 22.087 14.301 -25.989 1.00 87.44 410 LYS A N 1
ATOM 3265 C CA . LYS A 1 410 ? 21.087 15.362 -26.161 1.00 87.44 410 LYS A CA 1
ATOM 3266 C C . LYS A 1 410 ? 20.449 15.748 -24.823 1.00 87.44 410 LYS A C 1
ATOM 3268 O O . LYS A 1 410 ? 20.206 16.928 -24.597 1.00 87.44 410 LYS A O 1
ATOM 3273 N N . ALA A 1 411 ? 20.194 14.769 -23.953 1.00 84.94 411 ALA A N 1
ATOM 3274 C CA . ALA A 1 411 ? 19.676 14.995 -22.605 1.00 84.94 411 ALA A CA 1
ATOM 3275 C C . ALA A 1 411 ? 20.676 15.778 -21.739 1.00 84.94 411 ALA A C 1
ATOM 3277 O O . ALA A 1 411 ? 20.301 16.765 -21.114 1.00 84.94 411 ALA A O 1
ATOM 3278 N N . LEU A 1 412 ? 21.956 15.401 -21.777 1.00 90.62 412 LEU A N 1
ATOM 3279 C CA . LEU A 1 412 ? 23.021 16.088 -21.050 1.00 90.62 412 LEU A CA 1
ATOM 3280 C C . LEU A 1 412 ? 23.205 17.531 -21.533 1.00 90.62 412 LEU A C 1
ATOM 3282 O O . LEU A 1 412 ? 23.291 18.445 -20.719 1.00 90.62 412 LEU A O 1
ATOM 3286 N N . PHE A 1 413 ? 23.206 17.756 -22.851 1.00 91.00 413 PHE A N 1
ATOM 3287 C CA . PHE A 1 413 ? 23.259 19.109 -23.407 1.00 91.00 413 PHE A CA 1
ATOM 3288 C C . PHE A 1 413 ? 22.065 19.951 -22.941 1.00 91.00 413 PHE A C 1
ATOM 3290 O O . PHE A 1 413 ? 22.241 21.074 -22.479 1.00 91.00 413 PHE A O 1
ATOM 3297 N N . PHE A 1 414 ? 20.855 19.386 -22.989 1.00 86.50 414 PHE A N 1
ATOM 3298 C CA . PHE A 1 414 ? 19.654 20.049 -22.491 1.00 86.50 414 PHE A CA 1
ATOM 3299 C C . PHE A 1 414 ? 19.780 20.427 -21.005 1.00 86.50 414 PHE A C 1
ATOM 3301 O O . PHE A 1 414 ? 19.564 21.587 -20.655 1.00 86.50 414 PHE A O 1
ATOM 3308 N N . TYR A 1 415 ? 20.217 19.501 -20.152 1.00 88.75 415 TYR A N 1
ATOM 3309 C CA . TYR A 1 415 ? 20.461 19.766 -18.734 1.00 88.75 415 TYR A CA 1
ATOM 3310 C C . TYR A 1 415 ? 21.465 20.908 -18.517 1.00 88.75 415 TYR A C 1
ATOM 3312 O O . TYR A 1 415 ? 21.186 21.855 -17.781 1.00 88.75 415 TYR A O 1
ATOM 3320 N N . LEU A 1 416 ? 22.608 20.874 -19.210 1.00 89.38 416 LEU A N 1
ATOM 3321 C CA . LEU A 1 416 ? 23.633 21.914 -19.104 1.00 89.38 416 LEU A CA 1
ATOM 3322 C C . LEU A 1 416 ? 23.090 23.281 -19.534 1.00 89.38 416 LEU A C 1
ATOM 3324 O O . LEU A 1 416 ? 23.298 24.266 -18.829 1.00 89.38 416 LEU A O 1
ATOM 3328 N N . THR A 1 417 ? 22.324 23.354 -20.629 1.00 86.25 417 THR A N 1
ATOM 3329 C CA . THR A 1 417 ? 21.697 24.621 -21.046 1.00 86.25 417 THR A CA 1
ATOM 3330 C C . THR A 1 417 ? 20.749 25.174 -19.983 1.00 86.25 417 THR A C 1
ATOM 3332 O O . THR A 1 417 ? 20.741 26.381 -19.750 1.00 86.25 417 THR A O 1
ATOM 3335 N N . GLN A 1 418 ? 19.994 24.320 -19.282 1.00 82.50 418 GLN A N 1
ATOM 3336 C CA . GLN A 1 418 ? 19.127 24.749 -18.182 1.00 82.50 418 GLN A CA 1
ATOM 3337 C C . GLN A 1 418 ? 19.922 25.237 -16.969 1.00 82.50 418 GLN A C 1
ATOM 3339 O O . GLN A 1 418 ? 19.598 26.291 -16.416 1.00 82.50 418 GLN A O 1
ATOM 3344 N N . PHE A 1 419 ? 20.968 24.499 -16.599 1.00 82.19 419 PHE A N 1
ATOM 3345 C CA . PHE A 1 419 ? 21.854 24.825 -15.486 1.00 82.19 419 PHE A CA 1
ATOM 3346 C C . PHE A 1 419 ? 22.535 26.187 -15.697 1.00 82.19 419 PHE A C 1
ATOM 3348 O O . PHE A 1 419 ? 22.487 27.053 -14.822 1.00 82.19 419 PHE A O 1
ATOM 3355 N N . PHE A 1 420 ? 23.080 26.433 -16.895 1.00 84.25 420 PHE A N 1
ATOM 3356 C CA . PHE A 1 420 ? 23.682 27.722 -17.256 1.00 84.25 420 PHE A CA 1
ATOM 3357 C C . PHE A 1 420 ? 22.652 28.850 -17.406 1.00 84.25 420 PHE A C 1
ATOM 3359 O O . PHE A 1 420 ? 22.967 30.007 -17.141 1.00 84.25 420 PHE A O 1
ATOM 3366 N N . SER A 1 421 ? 21.396 28.526 -17.725 1.00 78.69 421 SER A N 1
ATOM 3367 C CA . SER A 1 421 ? 20.285 29.492 -17.776 1.00 78.69 421 SER A CA 1
ATOM 3368 C C . SER A 1 421 ? 19.718 29.861 -16.392 1.00 78.69 421 SER A C 1
ATOM 3370 O O . SER A 1 421 ? 18.614 30.398 -16.306 1.00 78.69 421 SER A O 1
ATOM 3372 N N . ARG A 1 422 ? 20.434 29.557 -15.295 1.00 69.25 422 ARG A N 1
ATOM 3373 C CA . ARG A 1 422 ? 20.049 29.820 -13.890 1.00 69.25 422 ARG A CA 1
ATOM 3374 C C . ARG A 1 422 ? 18.708 29.212 -13.455 1.00 69.25 422 ARG A C 1
ATOM 3376 O O . ARG A 1 422 ? 18.166 29.591 -12.416 1.00 69.25 422 ARG A O 1
ATOM 3383 N N . ARG A 1 423 ? 18.170 28.240 -14.197 1.00 69.94 423 ARG A N 1
ATOM 3384 C CA . ARG A 1 423 ? 17.035 27.440 -13.723 1.00 69.94 423 ARG A CA 1
ATOM 3385 C C . ARG A 1 423 ? 17.569 26.408 -12.740 1.00 69.94 423 ARG A C 1
ATOM 3387 O O . ARG A 1 423 ? 18.535 25.729 -13.057 1.00 69.94 423 ARG A O 1
ATOM 3394 N N . ARG A 1 424 ? 16.950 26.291 -11.560 1.00 70.19 424 ARG A N 1
ATOM 3395 C CA . ARG A 1 424 ? 17.293 25.248 -10.581 1.00 70.19 424 ARG A CA 1
ATOM 3396 C C . ARG A 1 424 ? 16.718 23.906 -11.059 1.00 70.19 424 ARG A C 1
ATOM 3398 O O . ARG A 1 424 ? 15.488 23.790 -11.056 1.00 70.19 424 ARG A O 1
ATOM 3405 N N . PRO A 1 425 ? 17.551 22.941 -11.495 1.00 74.25 425 PRO A N 1
ATOM 3406 C CA . PRO A 1 425 ? 17.080 21.615 -11.878 1.00 74.25 425 PRO A CA 1
ATOM 3407 C C . PRO A 1 425 ? 16.675 20.835 -10.628 1.00 74.25 425 PRO A C 1
ATOM 3409 O O . PRO A 1 425 ? 17.293 20.988 -9.569 1.00 74.25 425 PRO A O 1
ATOM 3412 N N . SER A 1 426 ? 15.651 19.998 -10.757 1.00 75.69 426 SER A N 1
ATOM 3413 C CA . SER A 1 426 ? 15.228 19.109 -9.664 1.00 75.69 426 SER A CA 1
ATOM 3414 C C . SER A 1 426 ? 16.322 18.087 -9.311 1.00 75.69 426 SER A C 1
ATOM 3416 O O . SER A 1 426 ? 17.132 17.759 -10.182 1.00 75.69 426 SER A O 1
ATOM 3418 N N . PRO A 1 427 ? 16.368 17.556 -8.075 1.00 75.94 427 PRO A N 1
ATOM 3419 C CA . PRO A 1 427 ? 17.285 16.471 -7.715 1.00 75.94 427 PRO A CA 1
ATOM 3420 C C . PRO A 1 427 ? 17.219 15.278 -8.686 1.00 75.94 427 PRO A C 1
ATOM 3422 O O . PRO A 1 427 ? 18.261 14.791 -9.123 1.00 75.94 427 PRO A O 1
ATOM 3425 N N . ASP A 1 428 ? 16.022 14.882 -9.130 1.00 69.12 428 ASP A N 1
ATOM 3426 C CA . ASP A 1 428 ? 15.830 13.847 -10.155 1.00 69.12 428 ASP A CA 1
ATOM 3427 C C . ASP A 1 428 ? 16.510 14.174 -11.487 1.00 69.12 428 ASP A C 1
ATOM 3429 O O . ASP A 1 428 ? 17.186 13.322 -12.065 1.00 69.12 428 ASP A O 1
ATOM 3433 N N . GLU A 1 429 ? 16.375 15.415 -11.969 1.00 78.81 429 GLU A N 1
ATOM 3434 C CA . GLU A 1 429 ? 17.038 15.870 -13.197 1.00 78.81 429 GLU A CA 1
ATOM 3435 C C . GLU A 1 429 ? 18.565 15.856 -13.061 1.00 78.81 429 GLU A C 1
ATOM 3437 O O . GLU A 1 429 ? 19.256 15.531 -14.028 1.00 78.81 429 GLU A O 1
ATOM 3442 N N . GLN A 1 430 ? 19.097 16.177 -11.877 1.00 87.56 430 GLN A N 1
ATOM 3443 C CA . GLN A 1 430 ? 20.536 16.122 -11.599 1.00 87.56 430 GLN A CA 1
ATOM 3444 C C . GLN A 1 430 ? 21.050 14.675 -11.648 1.00 87.56 430 GLN A C 1
ATOM 3446 O O . GLN A 1 430 ? 22.075 14.399 -12.277 1.00 87.56 430 GLN A O 1
ATOM 3451 N N . ILE A 1 431 ? 20.316 13.739 -11.034 1.00 82.31 431 ILE A N 1
ATOM 3452 C CA . ILE A 1 431 ? 20.633 12.304 -11.056 1.00 82.31 431 ILE A CA 1
ATOM 3453 C C . ILE A 1 431 ? 20.567 11.751 -12.482 1.00 82.31 431 ILE A C 1
ATOM 3455 O O . ILE A 1 431 ? 21.467 11.019 -12.896 1.00 82.31 431 ILE A O 1
ATOM 3459 N N . ASP A 1 432 ? 19.547 12.111 -13.266 1.00 81.44 432 ASP A N 1
ATOM 3460 C CA . ASP A 1 432 ? 19.438 11.667 -14.659 1.00 81.44 432 ASP A CA 1
ATOM 3461 C C . ASP A 1 432 ? 20.524 12.257 -15.559 1.00 81.44 432 ASP A C 1
ATOM 3463 O O . ASP A 1 432 ? 20.979 11.587 -16.490 1.00 81.44 432 ASP A O 1
ATOM 3467 N N . ALA A 1 433 ? 20.990 13.473 -15.277 1.00 88.50 433 ALA A N 1
ATOM 3468 C CA . ALA A 1 433 ? 22.123 14.058 -15.981 1.00 88.50 433 ALA A CA 1
ATOM 3469 C C . ALA A 1 433 ? 23.433 13.317 -15.669 1.00 88.50 433 ALA A C 1
ATOM 3471 O O . ALA A 1 433 ? 24.176 12.991 -16.598 1.00 88.50 433 ALA A O 1
ATOM 3472 N N . LEU A 1 434 ? 23.681 12.960 -14.401 1.00 89.81 434 LEU A N 1
ATOM 3473 C CA . LEU A 1 434 ? 24.799 12.081 -14.032 1.00 89.81 434 LEU A CA 1
ATOM 3474 C C . LEU A 1 434 ? 24.684 10.732 -14.748 1.00 89.81 434 LEU A C 1
ATOM 3476 O O . LEU A 1 434 ? 25.651 10.246 -15.333 1.00 89.81 434 LEU A O 1
ATOM 3480 N N . ALA A 1 435 ? 23.489 10.150 -14.768 1.00 85.94 435 ALA A N 1
ATOM 3481 C CA . ALA A 1 435 ? 23.256 8.888 -15.444 1.00 85.94 435 ALA A CA 1
ATOM 3482 C C . ALA A 1 435 ? 23.502 8.984 -16.964 1.00 85.94 435 ALA A C 1
ATOM 3484 O O . ALA A 1 435 ? 24.027 8.039 -17.547 1.00 85.94 435 ALA A O 1
ATOM 3485 N N . CYS A 1 436 ? 23.232 10.133 -17.602 1.00 89.50 436 CYS A N 1
ATOM 3486 C CA . CYS A 1 436 ? 23.607 10.386 -19.000 1.00 89.50 436 CYS A CA 1
ATOM 3487 C C . CYS A 1 436 ? 25.129 10.396 -19.211 1.00 89.50 436 CYS A C 1
ATOM 3489 O O . CYS A 1 436 ? 25.596 9.882 -20.228 1.00 89.50 436 CYS A O 1
ATOM 3491 N N . VAL A 1 437 ? 25.908 10.959 -18.277 1.00 90.88 437 VAL A N 1
ATOM 3492 C CA . VAL A 1 437 ? 27.385 10.912 -18.326 1.00 90.88 437 VAL A CA 1
ATOM 3493 C C . VAL A 1 437 ? 27.864 9.460 -18.297 1.00 90.88 437 VAL A C 1
ATOM 3495 O O . VAL A 1 437 ? 28.698 9.063 -19.113 1.00 90.88 437 VAL A O 1
ATOM 3498 N N . LEU A 1 438 ? 27.283 8.645 -17.414 1.00 89.44 438 LEU A N 1
ATOM 3499 C CA . LEU A 1 438 ? 27.617 7.225 -17.300 1.00 89.44 438 LEU A CA 1
ATOM 3500 C C . LEU A 1 438 ? 27.162 6.417 -18.531 1.00 89.44 438 LEU A C 1
ATOM 3502 O O . LEU A 1 438 ? 27.927 5.585 -19.012 1.00 89.44 438 LEU A O 1
ATOM 3506 N N . ASP A 1 439 ? 25.990 6.711 -19.114 1.00 87.50 439 ASP A N 1
ATOM 3507 C CA . ASP A 1 439 ? 25.517 6.092 -20.367 1.00 87.50 439 ASP A CA 1
ATOM 3508 C C . ASP A 1 439 ? 26.492 6.352 -21.535 1.00 87.50 439 ASP A C 1
ATOM 3510 O O . ASP A 1 439 ? 26.698 5.494 -22.397 1.00 87.50 439 ASP A O 1
ATOM 3514 N N . ILE A 1 440 ? 27.088 7.549 -21.595 1.00 88.81 440 ILE A N 1
ATOM 3515 C CA . ILE A 1 440 ? 28.086 7.909 -22.613 1.00 88.81 440 ILE A CA 1
ATOM 3516 C C . ILE A 1 440 ? 29.393 7.145 -22.373 1.00 88.81 440 ILE A C 1
ATOM 3518 O O . ILE A 1 440 ? 29.922 6.544 -23.311 1.00 88.81 440 ILE A O 1
ATOM 3522 N N . ALA A 1 441 ? 29.878 7.113 -21.129 1.00 86.69 441 ALA A N 1
ATOM 3523 C CA . ALA A 1 441 ? 31.091 6.384 -20.766 1.00 86.69 441 ALA A CA 1
ATOM 3524 C C . ALA A 1 441 ? 30.976 4.882 -21.084 1.00 86.69 441 ALA A C 1
ATOM 3526 O O . ALA A 1 441 ? 31.878 4.289 -21.673 1.00 86.69 441 ALA A O 1
ATOM 3527 N N . GLU A 1 442 ? 29.829 4.277 -20.785 1.00 85.56 442 GLU A N 1
ATOM 3528 C CA . GLU A 1 442 ? 29.533 2.875 -21.081 1.00 85.56 442 GLU A CA 1
ATOM 3529 C C . GLU A 1 442 ? 29.517 2.577 -22.593 1.00 85.56 442 GLU A C 1
ATOM 3531 O O . GLU A 1 442 ? 30.002 1.536 -23.044 1.00 85.56 442 GLU A O 1
ATOM 3536 N N . ARG A 1 443 ? 29.031 3.516 -23.420 1.00 85.81 443 ARG A N 1
ATOM 3537 C CA . ARG A 1 443 ? 29.122 3.403 -24.888 1.00 85.81 443 ARG A CA 1
ATOM 3538 C C . ARG A 1 443 ? 30.571 3.447 -25.372 1.00 85.81 443 ARG A C 1
ATOM 3540 O O . ARG A 1 443 ? 30.913 2.703 -26.294 1.00 85.81 443 ARG A O 1
ATOM 3547 N N . TRP A 1 444 ? 31.417 4.277 -24.765 1.00 84.00 444 TRP A N 1
ATOM 3548 C CA . TRP A 1 444 ? 32.841 4.354 -25.104 1.00 84.00 444 TRP A CA 1
ATOM 3549 C C . TRP A 1 444 ? 33.604 3.088 -24.720 1.00 84.00 444 TRP A C 1
ATOM 3551 O O . TRP A 1 444 ? 34.445 2.636 -25.496 1.00 84.00 444 TRP A O 1
ATOM 3561 N N . GLN A 1 445 ? 33.239 2.428 -23.618 1.00 76.88 445 GLN A N 1
ATOM 3562 C CA . GLN A 1 445 ? 33.846 1.157 -23.201 1.00 76.88 445 GLN A CA 1
ATOM 3563 C C . GLN A 1 445 ? 33.669 -0.001 -24.196 1.00 76.88 445 GLN A C 1
ATOM 3565 O O . GLN A 1 445 ? 34.335 -1.028 -24.062 1.00 76.88 445 GLN A O 1
ATOM 3570 N N . ARG A 1 446 ? 32.832 0.140 -25.233 1.00 76.38 446 ARG A N 1
ATOM 3571 C CA . ARG A 1 446 ? 32.798 -0.815 -26.358 1.00 76.38 446 ARG A CA 1
ATOM 3572 C C . ARG A 1 446 ? 34.136 -0.901 -27.101 1.00 76.38 446 ARG A C 1
ATOM 3574 O O . ARG A 1 446 ? 34.408 -1.911 -27.741 1.00 76.38 446 ARG A O 1
ATOM 3581 N N . TRP A 1 447 ? 34.958 0.138 -27.009 1.00 80.19 447 TRP A N 1
ATOM 3582 C CA . TRP A 1 447 ? 36.235 0.261 -27.693 1.00 80.19 447 TRP A CA 1
ATOM 3583 C C . TRP A 1 447 ? 37.371 -0.034 -26.706 1.00 80.19 447 TRP A C 1
ATOM 3585 O O . TRP A 1 447 ? 37.470 0.614 -25.665 1.00 80.19 447 TRP A O 1
ATOM 3595 N N . ARG A 1 448 ? 38.262 -0.979 -27.042 1.00 74.44 448 ARG A N 1
ATOM 3596 C CA . ARG A 1 448 ? 39.342 -1.457 -26.145 1.00 74.44 448 ARG A CA 1
ATOM 3597 C C . ARG A 1 448 ? 40.223 -0.337 -25.583 1.00 74.44 448 ARG A C 1
ATOM 3599 O O . ARG A 1 448 ? 40.638 -0.414 -24.433 1.00 74.44 448 ARG A O 1
ATOM 3606 N N . LEU A 1 449 ? 40.466 0.718 -26.363 1.00 81.00 449 LEU A N 1
ATOM 3607 C CA . LEU A 1 449 ? 41.240 1.884 -25.929 1.00 81.00 449 LEU A CA 1
ATOM 3608 C C . LEU A 1 449 ? 40.680 2.470 -24.618 1.00 81.00 449 LEU A C 1
ATOM 3610 O O . LEU A 1 449 ? 41.424 2.679 -23.661 1.00 81.00 449 LEU A O 1
ATOM 3614 N N . TRP A 1 450 ? 39.359 2.650 -24.544 1.00 77.81 450 TRP A N 1
ATOM 3615 C CA . TRP A 1 450 ? 38.649 3.262 -23.415 1.00 77.81 450 TRP A CA 1
ATOM 3616 C C . TRP A 1 450 ? 38.540 2.360 -22.177 1.00 77.81 450 TRP A C 1
ATOM 3618 O O . TRP A 1 450 ? 38.113 2.821 -21.122 1.00 77.81 450 TRP A O 1
ATOM 3628 N N . GLN A 1 451 ? 38.958 1.095 -22.275 1.00 75.56 451 GLN A N 1
ATOM 3629 C CA . GLN A 1 451 ? 39.072 0.182 -21.131 1.00 75.56 451 GLN A CA 1
ATOM 3630 C C . GLN A 1 451 ? 40.432 0.315 -20.418 1.00 75.56 451 GLN A C 1
ATOM 3632 O O . GLN A 1 451 ? 40.611 -0.176 -19.300 1.00 75.56 451 GLN A O 1
ATOM 3637 N N . SER A 1 452 ? 41.398 1.003 -21.034 1.00 81.56 452 SER A N 1
ATOM 3638 C CA . SER A 1 452 ? 42.720 1.220 -20.449 1.00 81.56 452 SER A CA 1
ATOM 3639 C C . SER A 1 452 ? 42.653 2.078 -19.177 1.00 81.56 452 SER A C 1
ATOM 3641 O O . SER A 1 452 ? 41.867 3.020 -19.068 1.00 81.56 452 SER A O 1
ATOM 3643 N N . LYS A 1 453 ? 43.523 1.774 -18.207 1.00 81.31 453 LYS A N 1
ATOM 3644 C CA . LYS A 1 453 ? 43.654 2.512 -16.938 1.00 81.31 453 LYS A CA 1
ATOM 3645 C C . LYS A 1 453 ? 43.758 4.047 -17.095 1.00 81.31 453 LYS A C 1
ATOM 3647 O O . LYS A 1 453 ? 43.057 4.736 -16.355 1.00 81.31 453 LYS A O 1
ATOM 3652 N N . PRO A 1 454 ? 44.547 4.622 -18.030 1.00 84.06 454 PRO A N 1
ATOM 3653 C CA . PRO A 1 454 ? 44.623 6.079 -18.176 1.00 84.06 454 PRO A CA 1
ATOM 3654 C C . PRO A 1 454 ? 43.300 6.716 -18.625 1.00 84.06 454 PRO A C 1
ATOM 3656 O O . PRO A 1 454 ? 42.891 7.725 -18.055 1.00 84.06 454 PRO A O 1
ATOM 3659 N N . LEU A 1 455 ? 42.592 6.121 -19.591 1.00 83.31 455 LEU A N 1
ATOM 3660 C CA . LEU A 1 455 ? 41.308 6.662 -20.050 1.00 83.31 455 LEU A CA 1
ATOM 3661 C C . LEU A 1 455 ? 40.179 6.436 -19.037 1.00 83.31 455 LEU A C 1
ATOM 3663 O O . LEU A 1 455 ? 39.279 7.269 -18.942 1.00 83.31 455 LEU A O 1
ATOM 3667 N N . ARG A 1 456 ? 40.253 5.377 -18.220 1.00 82.88 456 ARG A N 1
ATOM 3668 C CA . ARG A 1 456 ? 39.335 5.184 -17.086 1.00 82.88 456 ARG A CA 1
ATOM 3669 C C . ARG A 1 456 ? 39.512 6.254 -16.011 1.00 82.88 456 ARG A C 1
ATOM 3671 O O . ARG A 1 456 ? 38.515 6.834 -15.601 1.00 82.88 456 ARG A O 1
ATOM 3678 N N . ARG A 1 457 ? 40.753 6.593 -15.635 1.00 83.69 457 ARG A N 1
ATOM 3679 C CA . ARG A 1 457 ? 41.038 7.706 -14.705 1.00 83.69 457 ARG A CA 1
ATOM 3680 C C . ARG A 1 457 ? 40.542 9.050 -15.236 1.00 83.69 457 ARG A C 1
ATOM 3682 O O . ARG A 1 457 ? 40.023 9.862 -14.478 1.00 83.69 457 ARG A O 1
ATOM 3689 N N . LEU A 1 458 ? 40.665 9.275 -16.544 1.00 85.62 458 LEU A N 1
ATOM 3690 C CA . LEU A 1 458 ? 40.111 10.464 -17.191 1.00 85.62 458 LEU A CA 1
ATOM 3691 C C . LEU A 1 458 ? 38.574 10.483 -17.113 1.00 85.62 458 LEU A C 1
ATOM 3693 O O . LEU A 1 458 ? 37.996 11.504 -16.750 1.00 85.62 458 LEU A O 1
ATOM 3697 N N . GLY A 1 459 ? 37.915 9.355 -17.389 1.00 84.25 459 GLY A N 1
ATOM 3698 C CA . GLY A 1 459 ? 36.464 9.211 -17.232 1.00 84.25 459 GLY A CA 1
ATOM 3699 C C . GLY A 1 459 ? 35.988 9.416 -15.789 1.00 84.25 459 GLY A C 1
ATOM 3700 O O . GLY A 1 459 ? 35.003 10.120 -15.562 1.00 84.25 459 GLY A O 1
ATOM 3701 N N . GLU A 1 460 ? 36.726 8.881 -14.815 1.00 85.38 460 GLU A N 1
ATOM 3702 C CA . GLU A 1 460 ? 36.484 9.092 -13.387 1.00 85.38 460 GLU A CA 1
ATOM 3703 C C . GLU A 1 460 ? 36.573 10.574 -13.018 1.00 85.38 460 GLU A C 1
ATOM 3705 O O . GLU A 1 460 ? 35.666 11.102 -12.378 1.00 85.38 460 GLU A O 1
ATOM 3710 N N . GLY A 1 461 ? 37.620 11.261 -13.488 1.00 84.75 461 GLY A N 1
ATOM 3711 C CA . GLY A 1 461 ? 37.802 12.696 -13.292 1.00 84.75 461 GLY A CA 1
ATOM 3712 C C . GLY A 1 461 ? 36.660 13.518 -13.890 1.00 84.75 461 GLY A C 1
ATOM 3713 O O . GLY A 1 461 ? 36.127 14.399 -13.220 1.00 84.75 461 GLY A O 1
ATOM 3714 N N . ILE A 1 462 ? 36.214 13.196 -15.110 1.00 86.19 462 ILE A N 1
ATOM 3715 C CA . ILE A 1 462 ? 35.063 13.856 -15.750 1.00 86.19 462 ILE A CA 1
ATOM 3716 C C . ILE A 1 462 ? 33.789 13.644 -14.926 1.00 86.19 462 ILE A C 1
ATOM 3718 O O . ILE A 1 462 ? 33.065 14.603 -14.656 1.00 86.19 462 ILE A O 1
ATOM 3722 N N . SER A 1 463 ? 33.518 12.410 -14.491 1.00 86.81 463 SER A N 1
ATOM 3723 C CA . SER A 1 463 ? 32.335 12.105 -13.682 1.00 86.81 463 SER A CA 1
ATOM 3724 C C . SER A 1 463 ? 32.394 12.755 -12.296 1.00 86.81 463 SER A C 1
ATOM 3726 O O . SER A 1 463 ? 31.364 13.216 -11.808 1.00 86.81 463 SER A O 1
ATOM 3728 N N . GLY A 1 464 ? 33.572 12.812 -11.672 1.00 84.50 464 GLY A N 1
ATOM 3729 C CA . GLY A 1 464 ? 33.798 13.474 -10.387 1.00 84.50 464 GLY A CA 1
ATOM 3730 C C . GLY A 1 464 ? 33.625 14.990 -10.480 1.00 84.50 464 GLY A C 1
ATOM 3731 O O . GLY A 1 464 ? 32.941 15.580 -9.646 1.00 84.50 464 GLY A O 1
ATOM 3732 N N . CYS A 1 465 ? 34.152 15.615 -11.536 1.00 87.94 465 CYS A N 1
ATOM 3733 C CA . CYS A 1 465 ? 33.906 17.025 -11.841 1.00 87.94 465 CYS A CA 1
ATOM 3734 C C . CYS A 1 465 ? 32.418 17.292 -12.090 1.00 87.94 465 CYS A C 1
ATOM 3736 O O . CYS A 1 465 ? 31.880 18.268 -11.571 1.00 87.94 465 CYS A O 1
ATOM 3738 N N . PHE A 1 466 ? 31.734 16.419 -12.838 1.00 88.12 466 PHE A N 1
ATOM 3739 C CA . PHE A 1 466 ? 30.296 16.558 -13.051 1.00 88.12 466 PHE A CA 1
ATOM 3740 C C . PHE A 1 466 ? 29.532 16.544 -11.722 1.00 88.12 466 PHE A C 1
ATOM 3742 O O . PHE A 1 466 ? 28.765 17.460 -11.438 1.00 88.12 466 PHE A O 1
ATOM 3749 N N . TYR A 1 467 ? 29.811 15.547 -10.880 1.00 84.44 467 TYR A N 1
ATOM 3750 C CA . TYR A 1 467 ? 29.195 15.406 -9.564 1.00 84.44 467 TYR A CA 1
ATOM 3751 C C . TYR A 1 467 ? 29.438 16.637 -8.677 1.00 84.44 467 TYR A C 1
ATOM 3753 O O . TYR A 1 467 ? 28.497 17.184 -8.118 1.00 84.44 467 TYR A O 1
ATOM 3761 N N . LYS A 1 468 ? 30.682 17.125 -8.602 1.00 84.31 468 LYS A N 1
ATOM 3762 C CA . LYS A 1 468 ? 31.063 18.245 -7.727 1.00 84.31 468 LYS A CA 1
ATOM 3763 C C . LYS A 1 468 ? 30.495 19.599 -8.165 1.00 84.31 468 LYS A C 1
ATOM 3765 O O . LYS A 1 468 ? 30.161 20.422 -7.321 1.00 84.31 468 LYS A O 1
ATOM 3770 N N . TYR A 1 469 ? 30.450 19.869 -9.470 1.00 85.44 469 TYR A N 1
ATOM 3771 C CA . TYR A 1 469 ? 30.143 21.212 -9.982 1.00 85.44 469 TYR A CA 1
ATOM 3772 C C . TYR A 1 469 ? 28.730 21.354 -10.547 1.00 85.44 469 TYR A C 1
ATOM 3774 O O . TYR A 1 469 ? 28.195 22.463 -10.580 1.00 85.44 469 TYR A O 1
ATOM 3782 N N . PHE A 1 470 ? 28.125 20.252 -10.990 1.00 83.06 470 PHE A N 1
ATOM 3783 C CA . PHE A 1 470 ? 26.835 20.262 -11.675 1.00 83.06 470 PHE A CA 1
ATOM 3784 C C . PHE A 1 470 ? 25.732 19.549 -10.896 1.00 83.06 470 PHE A C 1
ATOM 3786 O O . PHE A 1 470 ? 24.588 19.586 -11.344 1.00 83.06 470 PHE A O 1
ATOM 3793 N N . MET A 1 471 ? 26.032 18.962 -9.735 1.00 83.56 471 MET A N 1
ATOM 3794 C CA . MET A 1 471 ? 25.035 18.469 -8.784 1.00 83.56 471 MET A CA 1
ATOM 3795 C C . MET A 1 471 ? 25.164 19.247 -7.471 1.00 83.56 471 MET A C 1
ATOM 3797 O O . MET A 1 471 ? 26.264 19.571 -7.035 1.00 83.56 471 MET A O 1
ATOM 3801 N N . ARG A 1 472 ? 24.037 19.591 -6.847 1.00 71.75 472 ARG A N 1
ATOM 3802 C CA . ARG A 1 472 ? 23.972 20.321 -5.570 1.00 71.75 472 ARG A CA 1
ATOM 3803 C C . ARG A 1 472 ? 23.183 19.501 -4.557 1.00 71.75 472 ARG A C 1
ATOM 3805 O O . ARG A 1 472 ? 22.088 19.886 -4.171 1.00 71.75 472 ARG A O 1
ATOM 3812 N N . LEU A 1 473 ? 23.717 18.337 -4.204 1.00 67.50 473 LEU A N 1
ATOM 3813 C CA . LEU A 1 473 ? 23.051 17.367 -3.327 1.00 67.50 473 LEU A CA 1
ATOM 3814 C C . LEU A 1 473 ? 23.597 17.379 -1.886 1.00 67.50 473 LEU A C 1
ATOM 3816 O O . LEU A 1 473 ? 23.155 16.584 -1.064 1.00 67.50 473 LEU A O 1
ATOM 3820 N N . GLU A 1 474 ? 24.556 18.254 -1.572 1.00 53.16 474 GLU A N 1
ATOM 3821 C CA . GLU A 1 474 ? 25.165 18.353 -0.240 1.00 53.16 474 GLU A CA 1
ATOM 3822 C C . GLU A 1 474 ? 24.248 19.098 0.749 1.00 53.16 474 GLU A C 1
ATOM 3824 O O . GLU A 1 474 ? 23.858 20.237 0.500 1.00 53.16 474 GLU A O 1
ATOM 3829 N N . GLY A 1 475 ? 23.943 18.467 1.890 1.00 53.78 475 GLY A N 1
ATOM 3830 C CA . GLY A 1 475 ? 23.341 19.115 3.067 1.00 53.78 475 GLY A CA 1
ATOM 3831 C C . GLY A 1 475 ? 21.828 18.948 3.264 1.00 53.78 475 GLY A C 1
ATOM 3832 O O . GLY A 1 475 ? 21.333 19.277 4.338 1.00 53.78 475 GLY A O 1
ATOM 3833 N N . GLU A 1 476 ? 21.089 18.403 2.296 1.00 52.16 476 GLU A N 1
ATOM 3834 C CA . GLU A 1 476 ? 19.643 18.159 2.427 1.00 52.16 476 GLU A CA 1
ATOM 3835 C C . GLU A 1 476 ? 19.365 16.676 2.731 1.00 52.16 476 GLU A C 1
ATOM 3837 O O . GLU A 1 476 ? 19.890 15.790 2.054 1.00 52.16 476 GLU A O 1
ATOM 3842 N N . LYS A 1 477 ? 18.522 16.381 3.738 1.00 54.53 477 LYS A N 1
ATOM 3843 C CA . LYS A 1 477 ? 17.964 15.029 3.933 1.00 54.53 477 LYS A CA 1
ATOM 3844 C C . LYS A 1 477 ? 17.115 14.691 2.706 1.00 54.53 477 LYS A C 1
ATOM 3846 O O . LYS A 1 477 ? 15.987 15.162 2.589 1.00 54.53 477 LYS A O 1
ATOM 3851 N N . GLN A 1 478 ? 17.664 13.906 1.784 1.00 60.00 478 GLN A N 1
ATOM 3852 C CA . GLN A 1 478 ? 16.918 13.459 0.610 1.00 60.00 478 GLN A CA 1
ATOM 3853 C C . GLN A 1 478 ? 16.011 12.278 0.961 1.00 60.00 478 GLN A C 1
ATOM 3855 O O . GLN A 1 478 ? 16.432 11.437 1.761 1.00 60.00 478 GLN A O 1
ATOM 3860 N N . PRO A 1 479 ? 14.826 12.177 0.334 1.00 54.12 479 PRO A N 1
ATOM 3861 C CA . PRO A 1 479 ? 14.028 10.956 0.317 1.00 54.12 479 PRO A CA 1
ATOM 3862 C C . PRO A 1 479 ? 14.875 9.714 -0.003 1.00 54.12 479 PRO A C 1
ATOM 3864 O O . PRO A 1 479 ? 15.789 9.772 -0.835 1.00 54.12 479 PRO A O 1
ATOM 3867 N N . LEU A 1 480 ? 14.554 8.586 0.627 1.00 52.47 480 LEU A N 1
ATOM 3868 C CA . LEU A 1 480 ? 15.232 7.294 0.495 1.00 52.47 480 LEU A CA 1
ATOM 3869 C C . LEU A 1 480 ? 15.340 6.850 -0.970 1.00 52.47 480 LEU A C 1
ATOM 3871 O O . LEU A 1 480 ? 16.341 6.253 -1.358 1.00 52.47 480 LEU A O 1
ATOM 3875 N N . TYR A 1 481 ? 14.368 7.184 -1.825 1.00 55.94 481 TYR A N 1
ATOM 3876 C CA . TYR A 1 481 ? 14.452 6.820 -3.244 1.00 55.94 481 TYR A CA 1
ATOM 3877 C C . TYR A 1 481 ? 15.525 7.568 -4.021 1.00 55.94 481 TYR A C 1
ATOM 3879 O O . TYR A 1 481 ? 16.188 6.974 -4.873 1.00 55.94 481 TYR A O 1
ATOM 3887 N N . LEU A 1 482 ? 15.713 8.862 -3.749 1.00 62.34 482 LEU A N 1
ATOM 3888 C CA . LEU A 1 482 ? 16.783 9.636 -4.374 1.00 62.34 482 LEU A CA 1
ATOM 3889 C C . LEU A 1 482 ? 18.132 9.123 -3.883 1.00 62.34 482 LEU A C 1
ATOM 3891 O O . LEU A 1 482 ? 19.049 8.983 -4.692 1.00 62.34 482 LEU A O 1
ATOM 3895 N N . GLN A 1 483 ? 18.218 8.748 -2.601 1.00 63.41 483 GLN A N 1
ATOM 3896 C CA . GLN A 1 483 ? 19.394 8.078 -2.048 1.00 63.41 483 GLN A CA 1
ATOM 3897 C C . GLN A 1 483 ? 19.672 6.762 -2.782 1.00 63.41 483 GLN A C 1
ATOM 3899 O O . GLN A 1 483 ? 20.772 6.592 -3.296 1.00 63.41 483 GLN A O 1
ATOM 3904 N N . GLY A 1 484 ? 18.677 5.888 -2.958 1.00 61.00 484 GLY A N 1
ATOM 3905 C CA . GLY A 1 484 ? 18.826 4.648 -3.729 1.00 61.00 484 GLY A CA 1
ATOM 3906 C C . GLY A 1 484 ? 19.269 4.901 -5.175 1.00 61.00 484 GLY A C 1
ATOM 3907 O O . GLY A 1 484 ? 20.220 4.286 -5.666 1.00 61.00 484 GLY A O 1
ATOM 3908 N N . ARG A 1 485 ? 18.649 5.866 -5.874 1.00 69.06 485 ARG A N 1
ATOM 3909 C CA . ARG A 1 485 ? 19.042 6.262 -7.242 1.00 69.06 485 ARG A CA 1
ATOM 3910 C C . ARG A 1 485 ? 20.489 6.747 -7.315 1.00 69.06 485 ARG A C 1
ATOM 3912 O O . ARG A 1 485 ? 21.188 6.388 -8.267 1.00 69.06 485 ARG A O 1
ATOM 3919 N N . LEU A 1 486 ? 20.930 7.533 -6.337 1.00 73.75 486 LEU A N 1
ATOM 3920 C CA . LEU A 1 486 ? 22.306 8.007 -6.220 1.00 73.75 486 LEU A CA 1
ATOM 3921 C C . LEU A 1 486 ? 23.277 6.869 -5.929 1.00 73.75 486 LEU A C 1
ATOM 3923 O O . LEU A 1 486 ? 24.282 6.761 -6.631 1.00 73.75 486 LEU A O 1
ATOM 3927 N N . THR A 1 487 ? 22.954 5.993 -4.978 1.00 70.56 487 THR A N 1
ATOM 3928 C CA . THR A 1 487 ? 23.730 4.790 -4.656 1.00 70.56 487 THR A CA 1
ATOM 3929 C C . THR A 1 487 ? 23.917 3.928 -5.897 1.00 70.56 487 THR A C 1
ATOM 3931 O O . THR A 1 487 ? 25.041 3.557 -6.228 1.00 70.56 487 THR A O 1
ATOM 3934 N N . MET A 1 488 ? 22.862 3.715 -6.686 1.00 72.44 488 MET A N 1
ATOM 3935 C CA . MET A 1 488 ? 22.965 2.984 -7.948 1.00 72.44 488 MET A CA 1
ATOM 3936 C C . MET A 1 488 ? 23.893 3.678 -8.958 1.00 72.44 488 MET A C 1
ATOM 3938 O O . MET A 1 488 ? 24.693 3.004 -9.609 1.00 72.44 488 MET A O 1
ATOM 3942 N N . GLN A 1 489 ? 23.845 5.013 -9.094 1.00 81.56 489 GLN A N 1
ATOM 3943 C CA . GLN A 1 489 ? 24.810 5.723 -9.948 1.00 81.56 489 GLN A CA 1
ATOM 3944 C C . GLN A 1 489 ? 26.238 5.660 -9.387 1.00 81.56 489 GLN A C 1
ATOM 3946 O O . GLN A 1 489 ? 27.185 5.617 -10.170 1.00 81.56 489 GLN A O 1
ATOM 3951 N N . ALA A 1 490 ? 26.415 5.613 -8.065 1.00 76.56 490 ALA A N 1
ATOM 3952 C CA . ALA A 1 490 ? 27.717 5.460 -7.424 1.00 76.56 490 ALA A CA 1
ATOM 3953 C C . ALA A 1 490 ? 28.308 4.064 -7.676 1.00 76.56 490 ALA A C 1
ATOM 3955 O O . ALA A 1 490 ? 29.445 3.970 -8.142 1.00 76.56 490 ALA A O 1
ATOM 3956 N N . ILE A 1 491 ? 27.520 2.997 -7.486 1.00 74.19 491 ILE A N 1
ATOM 3957 C CA . ILE A 1 491 ? 27.903 1.616 -7.825 1.00 74.19 491 ILE A CA 1
ATOM 3958 C C . ILE A 1 491 ? 28.240 1.527 -9.316 1.00 74.19 491 ILE A C 1
ATOM 3960 O O . ILE A 1 491 ? 29.277 0.976 -9.692 1.00 74.19 491 ILE A O 1
ATOM 3964 N N . ARG A 1 492 ? 27.414 2.128 -10.184 1.00 81.25 492 ARG A N 1
ATOM 3965 C CA . ARG A 1 492 ? 27.654 2.168 -11.632 1.00 81.25 492 ARG A CA 1
ATOM 3966 C C . ARG A 1 492 ? 28.941 2.914 -11.986 1.00 81.25 492 ARG A C 1
ATOM 3968 O O . ARG A 1 492 ? 29.728 2.417 -12.786 1.00 81.25 492 ARG A O 1
ATOM 3975 N N . ARG A 1 493 ? 29.194 4.078 -11.383 1.00 82.94 493 ARG A N 1
ATOM 3976 C CA . ARG A 1 493 ? 30.433 4.853 -11.567 1.00 82.94 493 ARG A CA 1
ATOM 3977 C C . ARG A 1 493 ? 31.654 4.037 -11.145 1.00 82.94 493 ARG A C 1
ATOM 3979 O O . ARG A 1 493 ? 32.619 3.963 -11.901 1.00 82.94 493 ARG A O 1
ATOM 3986 N N . ALA A 1 494 ? 31.597 3.400 -9.978 1.00 77.88 494 ALA A N 1
ATOM 3987 C CA . ALA A 1 494 ? 32.682 2.567 -9.476 1.00 77.88 494 ALA A CA 1
ATOM 3988 C C . ALA A 1 494 ? 32.926 1.350 -10.385 1.00 77.88 494 ALA A C 1
ATOM 3990 O O . ALA A 1 494 ? 34.062 1.054 -10.752 1.00 77.88 494 ALA A O 1
ATOM 3991 N N . THR A 1 495 ? 31.854 0.718 -10.866 1.00 79.38 495 THR A N 1
ATOM 3992 C CA . THR A 1 495 ? 31.916 -0.378 -11.844 1.00 79.38 495 THR A CA 1
ATOM 3993 C C . THR A 1 495 ? 32.582 0.052 -13.155 1.00 79.38 495 THR A C 1
ATOM 3995 O O . THR A 1 495 ? 33.382 -0.688 -13.728 1.00 79.38 495 THR A O 1
ATOM 3998 N N . LEU A 1 496 ? 32.300 1.263 -13.640 1.00 80.88 496 LEU A N 1
ATOM 3999 C CA . LEU A 1 496 ? 32.881 1.755 -14.888 1.00 80.88 496 LEU A CA 1
ATOM 4000 C C . LEU A 1 496 ? 34.355 2.162 -14.736 1.00 80.88 496 LEU A C 1
ATOM 4002 O O . LEU A 1 496 ? 35.131 1.950 -15.672 1.00 80.88 496 LEU A O 1
ATOM 4006 N N . PHE A 1 497 ? 34.757 2.730 -13.596 1.00 81.12 497 PHE A N 1
ATOM 4007 C CA . PHE A 1 497 ? 36.054 3.409 -13.493 1.00 81.12 497 PHE A CA 1
ATOM 4008 C C . PHE A 1 497 ? 37.058 2.800 -12.505 1.00 81.12 497 PHE A C 1
ATOM 4010 O O . PHE A 1 497 ? 38.250 2.828 -12.816 1.00 81.12 497 PHE A O 1
ATOM 4017 N N . CYS A 1 498 ? 36.629 2.211 -11.382 1.00 74.56 498 CYS A N 1
ATOM 4018 C CA . CYS A 1 498 ? 37.549 1.662 -10.378 1.00 74.56 498 CYS A CA 1
ATOM 4019 C C . CYS A 1 498 ? 38.344 0.464 -10.919 1.00 74.56 498 CYS A C 1
ATOM 4021 O O . CYS A 1 498 ? 37.902 -0.245 -11.823 1.00 74.56 498 CYS A O 1
ATOM 4023 N N . ASP A 1 499 ? 39.538 0.241 -10.374 1.00 68.19 499 ASP A N 1
ATOM 4024 C CA . ASP A 1 499 ? 40.332 -0.956 -10.660 1.00 68.19 499 ASP A CA 1
ATOM 4025 C C . ASP A 1 499 ? 39.782 -2.174 -9.896 1.00 68.19 499 ASP A C 1
ATOM 4027 O O . ASP A 1 499 ? 39.228 -2.020 -8.809 1.00 68.19 499 ASP A O 1
ATOM 4031 N N . ASP A 1 500 ? 39.960 -3.385 -10.443 1.00 62.75 500 ASP A N 1
ATOM 4032 C CA . ASP A 1 500 ? 39.507 -4.640 -9.807 1.00 62.75 500 ASP A CA 1
ATOM 4033 C C . ASP A 1 500 ? 40.158 -4.882 -8.427 1.00 62.75 500 ASP A C 1
ATOM 4035 O O . ASP A 1 500 ? 39.594 -5.596 -7.605 1.00 62.75 500 ASP A O 1
ATOM 4039 N N . GLU A 1 501 ? 41.324 -4.279 -8.162 1.00 60.38 501 GLU A N 1
ATOM 4040 C CA . GLU A 1 501 ? 42.012 -4.300 -6.858 1.00 60.38 501 GLU A CA 1
ATOM 4041 C C . GLU A 1 501 ? 41.333 -3.410 -5.802 1.00 60.38 501 GLU A C 1
ATOM 4043 O O . GLU A 1 501 ? 41.517 -3.632 -4.610 1.00 60.38 501 GLU A O 1
ATOM 4048 N N . ALA A 1 502 ? 40.573 -2.397 -6.232 1.00 58.34 502 ALA A N 1
ATOM 4049 C CA . ALA A 1 502 ? 39.892 -1.443 -5.356 1.00 58.34 502 ALA A CA 1
ATOM 4050 C C . ALA A 1 502 ? 38.393 -1.744 -5.196 1.00 58.34 502 ALA A C 1
ATOM 4052 O O . ALA A 1 502 ? 37.799 -1.356 -4.195 1.00 58.34 502 ALA A O 1
ATOM 4053 N N . LEU A 1 503 ? 37.780 -2.392 -6.191 1.00 64.69 503 LEU A N 1
ATOM 4054 C CA . LEU A 1 503 ? 36.407 -2.884 -6.124 1.00 64.69 503 LEU A CA 1
ATOM 4055 C C . LEU A 1 503 ? 36.261 -4.123 -7.012 1.00 64.69 503 LEU A C 1
ATOM 4057 O O . LEU A 1 503 ? 36.191 -4.033 -8.246 1.00 64.69 503 LEU A O 1
ATOM 4061 N N . SER A 1 504 ? 36.216 -5.280 -6.365 1.00 67.00 504 SER A N 1
ATOM 4062 C CA . SER A 1 504 ? 36.124 -6.582 -7.009 1.00 67.00 504 SER A CA 1
ATOM 4063 C C . SER A 1 504 ? 34.727 -6.841 -7.580 1.00 67.00 504 SER A C 1
ATOM 4065 O O . SER A 1 504 ? 33.713 -6.303 -7.133 1.00 67.00 504 SER A O 1
ATOM 4067 N N . LEU A 1 505 ? 34.654 -7.741 -8.565 1.00 67.19 505 LEU A N 1
ATOM 4068 C CA . LEU A 1 505 ? 33.380 -8.158 -9.157 1.00 67.19 505 LEU A CA 1
ATOM 4069 C C . LEU A 1 505 ? 32.412 -8.757 -8.112 1.00 67.19 505 LEU A C 1
ATOM 4071 O O . LEU A 1 505 ? 31.205 -8.557 -8.219 1.00 67.19 505 LEU A O 1
ATOM 4075 N N . GLY A 1 506 ? 32.937 -9.462 -7.103 1.00 65.75 506 GLY A N 1
ATOM 4076 C CA . GLY A 1 506 ? 32.142 -10.034 -6.010 1.00 65.75 506 GLY A CA 1
ATOM 4077 C C . GLY A 1 506 ? 31.544 -8.975 -5.079 1.00 65.75 506 GLY A C 1
ATOM 4078 O O . GLY A 1 506 ? 30.425 -9.138 -4.605 1.00 65.75 506 GLY A O 1
ATOM 4079 N N . GLU A 1 507 ? 32.239 -7.856 -4.866 1.00 67.19 507 GLU A N 1
ATOM 4080 C CA . GLU A 1 507 ? 31.712 -6.729 -4.088 1.00 67.19 507 GLU A CA 1
ATOM 4081 C C . GLU A 1 507 ? 30.617 -5.979 -4.852 1.00 67.19 507 GLU A C 1
ATOM 4083 O O . GLU A 1 507 ? 29.589 -5.656 -4.266 1.00 67.19 507 GLU A O 1
ATOM 4088 N N . ILE A 1 508 ? 30.777 -5.770 -6.166 1.00 67.81 508 ILE A N 1
ATOM 4089 C CA . ILE A 1 508 ? 29.724 -5.184 -7.021 1.00 67.81 508 ILE A CA 1
ATOM 4090 C C . ILE A 1 508 ? 28.469 -6.060 -6.990 1.00 67.81 508 ILE A C 1
ATOM 4092 O O . ILE A 1 508 ? 27.358 -5.554 -6.838 1.00 67.81 508 ILE A O 1
ATOM 4096 N N . TRP A 1 509 ? 28.660 -7.375 -7.113 1.00 70.69 509 TRP A N 1
ATOM 4097 C CA . TRP A 1 509 ? 27.605 -8.370 -6.973 1.00 70.69 509 TRP A CA 1
ATOM 4098 C C . TRP A 1 509 ? 26.874 -8.242 -5.635 1.00 70.69 509 TRP A C 1
ATOM 4100 O O . TRP A 1 509 ? 25.662 -8.051 -5.632 1.00 70.69 509 TRP A O 1
ATOM 4110 N N . ASN A 1 510 ? 27.605 -8.307 -4.519 1.00 67.69 510 ASN A N 1
ATOM 4111 C CA . ASN A 1 510 ? 27.013 -8.244 -3.187 1.00 67.69 510 ASN A CA 1
ATOM 4112 C C . ASN A 1 510 ? 26.245 -6.934 -2.993 1.00 67.69 510 ASN A C 1
ATOM 4114 O O . ASN A 1 510 ? 25.099 -6.969 -2.562 1.00 67.69 510 ASN A O 1
ATOM 4118 N N . LEU A 1 511 ? 26.822 -5.792 -3.384 1.00 67.06 511 LEU A N 1
ATOM 4119 C CA . LEU A 1 511 ? 26.148 -4.494 -3.305 1.00 67.06 511 LEU A CA 1
ATOM 4120 C C . LEU A 1 511 ? 24.822 -4.497 -4.077 1.00 67.06 511 LEU A C 1
ATOM 4122 O O . LEU A 1 511 ? 23.800 -4.113 -3.525 1.00 67.06 511 LEU A O 1
ATOM 4126 N N . LEU A 1 512 ? 24.800 -4.986 -5.321 1.00 66.88 512 LEU A N 1
ATOM 4127 C CA . LEU A 1 512 ? 23.570 -5.030 -6.122 1.00 66.88 512 LEU A CA 1
ATOM 4128 C C . LEU A 1 512 ? 22.560 -6.072 -5.627 1.00 66.88 512 LEU A C 1
ATOM 4130 O O . LEU A 1 512 ? 21.357 -5.821 -5.660 1.00 66.88 512 LEU A O 1
ATOM 4134 N N . TYR A 1 513 ? 23.029 -7.231 -5.161 1.00 65.31 513 TYR A N 1
ATOM 4135 C CA . TYR A 1 513 ? 22.184 -8.261 -4.564 1.00 65.31 513 TYR A CA 1
ATOM 4136 C C . TYR A 1 513 ? 21.489 -7.730 -3.307 1.00 65.31 513 TYR A C 1
ATOM 4138 O O . TYR A 1 513 ? 20.279 -7.906 -3.160 1.00 65.31 513 TYR A O 1
ATOM 4146 N N . HIS A 1 514 ? 22.223 -7.024 -2.445 1.00 57.81 514 HIS A N 1
ATOM 4147 C CA . HIS A 1 514 ? 21.687 -6.388 -1.243 1.00 57.81 514 HIS A CA 1
ATOM 4148 C C . HIS A 1 514 ? 20.765 -5.205 -1.552 1.00 57.81 514 HIS A C 1
ATOM 4150 O O . HIS A 1 514 ? 19.779 -5.028 -0.853 1.00 57.81 514 HIS A O 1
ATOM 4156 N N . GLU A 1 515 ? 21.019 -4.436 -2.612 1.00 56.00 515 GLU A N 1
ATOM 4157 C CA . GLU A 1 515 ? 20.088 -3.389 -3.063 1.00 56.00 515 GLU A CA 1
ATOM 4158 C C . GLU A 1 515 ? 18.760 -3.970 -3.590 1.00 56.00 515 GLU A C 1
ATOM 4160 O O . GLU A 1 515 ? 17.714 -3.338 -3.453 1.00 56.00 515 GLU A O 1
ATOM 4165 N N . SER A 1 516 ? 18.790 -5.179 -4.165 1.00 52.31 516 SER A N 1
ATOM 4166 C CA . SER A 1 516 ? 17.602 -5.876 -4.688 1.00 52.31 516 SER A CA 1
ATOM 4167 C C . SER A 1 516 ? 16.838 -6.723 -3.661 1.00 52.31 516 SER A C 1
ATOM 4169 O O . SER A 1 516 ? 15.708 -7.128 -3.929 1.00 52.31 516 SER A O 1
ATOM 4171 N N . SER A 1 517 ? 17.460 -7.045 -2.522 1.00 45.78 517 SER A N 1
ATOM 4172 C CA . SER A 1 517 ? 16.930 -7.974 -1.517 1.00 45.78 517 SER A CA 1
ATOM 4173 C C . SER A 1 517 ? 16.582 -7.215 -0.229 1.00 45.78 517 SER A C 1
ATOM 4175 O O . SER A 1 517 ? 17.361 -6.357 0.182 1.00 45.78 517 SER A O 1
ATOM 4177 N N . PRO A 1 518 ? 15.462 -7.516 0.455 1.00 44.66 518 PRO A N 1
ATOM 4178 C CA . PRO A 1 518 ? 15.093 -6.825 1.695 1.00 44.66 518 PRO A CA 1
ATOM 4179 C C . PRO A 1 518 ? 16.180 -7.022 2.775 1.00 44.66 518 PRO A C 1
ATOM 4181 O O . PRO A 1 518 ? 16.696 -8.137 2.901 1.00 44.66 518 PRO A O 1
ATOM 4184 N N . PRO A 1 519 ? 16.568 -5.997 3.561 1.00 46.16 519 PRO A N 1
ATOM 4185 C CA . PRO A 1 519 ? 17.761 -6.086 4.390 1.00 46.16 519 PRO A CA 1
ATOM 4186 C C . PRO A 1 519 ? 17.464 -6.385 5.865 1.00 46.16 519 PRO A C 1
ATOM 4188 O O . PRO A 1 519 ? 16.499 -5.921 6.470 1.00 46.16 519 PRO A O 1
ATOM 4191 N N . SER A 1 520 ? 18.441 -7.033 6.487 1.00 31.61 520 SER A N 1
ATOM 4192 C CA . SER A 1 520 ? 18.929 -6.675 7.819 1.00 31.61 520 SER A CA 1
ATOM 4193 C C . SER A 1 520 ? 20.458 -6.761 7.776 1.00 31.61 520 SER A C 1
ATOM 4195 O O . SER A 1 520 ? 20.960 -7.866 7.601 1.00 31.61 520 SER A O 1
ATOM 4197 N N . PHE A 1 521 ? 21.207 -5.648 7.904 1.00 36.19 521 PHE A N 1
ATOM 4198 C CA . PHE A 1 521 ? 22.599 -5.685 8.404 1.00 36.19 521 PHE A CA 1
ATOM 4199 C C . PHE A 1 521 ? 23.154 -4.332 8.905 1.00 36.19 521 PHE A C 1
ATOM 4201 O O . PHE A 1 521 ? 22.783 -3.263 8.420 1.00 36.19 521 PHE A O 1
ATOM 4208 N N . PHE A 1 522 ? 24.082 -4.422 9.869 1.00 35.50 522 PHE A N 1
ATOM 4209 C CA . PHE A 1 522 ? 24.814 -3.344 10.552 1.00 35.50 522 PHE A CA 1
ATOM 4210 C C . PHE A 1 522 ? 26.286 -3.299 10.099 1.00 35.50 522 PHE A C 1
ATOM 4212 O O . PHE A 1 522 ? 26.894 -4.349 9.905 1.00 35.50 522 PHE A O 1
ATOM 4219 N N . THR A 1 523 ? 26.903 -2.114 10.016 1.00 34.72 523 THR A N 1
ATOM 4220 C CA . THR A 1 523 ? 28.365 -1.976 9.835 1.00 34.72 523 THR A CA 1
ATOM 4221 C C . THR A 1 523 ? 29.037 -1.361 11.077 1.00 34.72 523 THR A C 1
ATOM 4223 O O . THR A 1 523 ? 28.392 -0.595 11.798 1.00 34.72 523 THR A O 1
ATOM 4226 N N . PRO A 1 524 ? 30.338 -1.631 11.327 1.00 30.59 524 PRO A N 1
ATOM 4227 C CA . PRO A 1 524 ? 31.080 -1.105 12.485 1.00 30.59 524 PRO A CA 1
ATOM 4228 C C . PRO A 1 524 ? 31.288 0.420 12.520 1.00 30.59 524 PRO A C 1
ATOM 4230 O O . PRO A 1 524 ? 31.781 0.929 13.521 1.00 30.59 524 PRO A O 1
ATOM 4233 N N . VAL A 1 525 ? 30.959 1.154 11.448 1.00 29.31 525 VAL A N 1
ATOM 4234 C CA . VAL A 1 525 ? 31.221 2.607 11.328 1.00 29.31 525 VAL A CA 1
ATOM 4235 C C . VAL A 1 525 ? 29.942 3.432 11.072 1.00 29.31 525 VAL A C 1
ATOM 4237 O O . VAL A 1 525 ? 30.019 4.632 10.823 1.00 29.31 525 VAL A O 1
ATOM 4240 N N . GLY A 1 526 ? 28.759 2.811 11.194 1.00 31.25 526 GLY A N 1
ATOM 4241 C CA . GLY A 1 526 ? 27.436 3.448 11.071 1.00 31.25 526 GLY A CA 1
ATOM 4242 C C . GLY A 1 526 ? 27.031 3.887 9.649 1.00 31.25 526 GLY A C 1
ATOM 4243 O O . GLY A 1 526 ? 27.807 3.723 8.709 1.00 31.25 526 GLY A O 1
ATOM 4244 N N . PRO A 1 527 ? 25.830 4.493 9.499 1.00 30.33 527 PRO A N 1
ATOM 4245 C CA . PRO A 1 527 ? 24.536 3.908 9.850 1.00 30.33 527 PRO A CA 1
ATOM 4246 C C . PRO A 1 527 ? 24.074 2.872 8.797 1.00 30.33 527 PRO A C 1
ATOM 4248 O O . PRO A 1 527 ? 24.639 2.757 7.713 1.00 30.33 527 PRO A O 1
ATOM 4251 N N . ALA A 1 528 ? 23.036 2.107 9.142 1.00 38.44 528 ALA A N 1
ATOM 4252 C CA . ALA A 1 528 ? 22.429 1.067 8.309 1.00 38.44 528 ALA A CA 1
ATOM 4253 C C . ALA A 1 528 ? 22.073 1.564 6.895 1.00 38.44 528 ALA A C 1
ATOM 4255 O O . ALA A 1 528 ? 21.469 2.626 6.757 1.00 38.44 528 ALA A O 1
ATOM 4256 N N . ILE A 1 529 ? 22.391 0.776 5.863 1.00 35.69 529 ILE A N 1
ATOM 4257 C CA . ILE A 1 529 ? 21.884 0.975 4.497 1.00 35.69 529 ILE A CA 1
ATOM 4258 C C . ILE A 1 529 ? 20.705 0.014 4.310 1.00 35.69 529 ILE A C 1
ATOM 4260 O O . ILE A 1 529 ? 20.920 -1.201 4.290 1.00 35.69 529 ILE A O 1
ATOM 4264 N N . PRO A 1 530 ? 19.461 0.507 4.195 1.00 37.94 530 PRO A N 1
ATOM 4265 C CA . PRO A 1 530 ? 18.340 -0.339 3.833 1.00 37.94 530 PRO A CA 1
ATOM 4266 C C . PRO A 1 530 ? 18.327 -0.600 2.312 1.00 37.94 530 PRO A C 1
ATOM 4268 O O . PRO A 1 530 ? 18.224 0.344 1.533 1.00 37.94 530 PRO A O 1
ATOM 4271 N N . GLY A 1 531 ? 18.379 -1.865 1.880 1.00 40.72 531 GLY A N 1
ATOM 4272 C CA . GLY A 1 531 ? 18.022 -2.302 0.526 1.00 40.72 531 GLY A CA 1
ATOM 4273 C C . GLY A 1 531 ? 16.541 -2.053 0.240 1.00 40.72 531 GLY A C 1
ATOM 4274 O O . GLY A 1 531 ? 15.686 -2.853 0.597 1.00 40.72 531 GLY A O 1
ATOM 4275 N N . PHE A 1 532 ? 16.225 -0.895 -0.338 1.00 46.75 532 PHE A N 1
ATOM 4276 C CA . PHE A 1 532 ? 14.849 -0.469 -0.618 1.00 46.75 532 PHE A CA 1
ATOM 4277 C C . PHE A 1 532 ? 14.779 0.518 -1.794 1.00 46.75 532 PHE A C 1
ATOM 4279 O O . PHE A 1 532 ? 14.018 1.486 -1.768 1.00 46.75 532 PHE A O 1
ATOM 4286 N N . TYR A 1 533 ? 15.539 0.264 -2.867 1.00 40.88 533 TYR A N 1
ATOM 4287 C CA . TYR A 1 533 ? 15.566 1.100 -4.081 1.00 40.88 533 TYR A CA 1
ATOM 4288 C C . TYR A 1 533 ? 14.167 1.421 -4.668 1.00 40.88 533 TYR A C 1
ATOM 4290 O O . TYR A 1 533 ? 14.003 2.397 -5.400 1.00 40.88 533 TYR A O 1
ATOM 4298 N N . LEU A 1 534 ? 13.148 0.624 -4.330 1.00 43.25 534 LEU A N 1
ATOM 4299 C CA . LEU A 1 534 ? 11.814 0.638 -4.938 1.00 43.25 534 LEU A CA 1
ATOM 4300 C C . LEU A 1 534 ? 10.693 1.205 -4.064 1.00 43.25 534 LEU A C 1
ATOM 4302 O O . LEU A 1 534 ? 9.571 1.347 -4.539 1.00 43.25 534 LEU A O 1
ATOM 4306 N N . ILE A 1 535 ? 10.961 1.530 -2.799 1.00 43.19 535 ILE A N 1
ATOM 4307 C CA . ILE A 1 535 ? 9.869 1.763 -1.835 1.00 43.19 535 ILE A CA 1
ATOM 4308 C C . ILE A 1 535 ? 9.396 3.211 -1.815 1.00 43.19 535 ILE A C 1
ATOM 4310 O O . ILE A 1 535 ? 8.217 3.471 -1.587 1.00 43.19 535 ILE A O 1
ATOM 4314 N N . GLU A 1 536 ? 10.282 4.147 -2.143 1.00 38.53 536 GLU A N 1
ATOM 4315 C CA . GLU A 1 536 ? 9.956 5.575 -2.170 1.00 38.53 536 GLU A CA 1
ATOM 4316 C C . GLU A 1 536 ? 10.025 6.196 -3.571 1.00 38.53 536 GLU A C 1
ATOM 4318 O O . GLU A 1 536 ? 9.776 7.389 -3.719 1.00 38.53 536 GLU A O 1
ATOM 4323 N N . ARG A 1 537 ? 10.409 5.429 -4.607 1.00 35.88 537 ARG A N 1
ATOM 4324 C CA . ARG A 1 537 ? 10.623 5.976 -5.964 1.00 35.88 537 ARG A CA 1
ATOM 4325 C C . ARG A 1 537 ? 9.366 6.615 -6.540 1.00 35.88 537 ARG A C 1
ATOM 4327 O O . ARG A 1 537 ? 9.463 7.508 -7.376 1.00 35.88 537 ARG A O 1
ATOM 4334 N N . SER A 1 538 ? 8.219 6.227 -5.996 1.00 33.28 538 SER A N 1
ATOM 4335 C CA . SER A 1 538 ? 6.966 6.897 -6.231 1.00 33.28 538 SER A CA 1
ATOM 4336 C C . SER A 1 538 ? 6.363 7.386 -4.913 1.00 33.28 538 SER A C 1
ATOM 4338 O O . SER A 1 538 ? 5.863 6.606 -4.099 1.00 33.28 538 SER A O 1
ATOM 4340 N N . THR A 1 539 ? 6.380 8.710 -4.737 1.00 34.81 539 THR A N 1
ATOM 4341 C CA . THR A 1 539 ? 5.355 9.435 -3.967 1.00 34.81 539 THR A CA 1
ATOM 4342 C C . THR A 1 539 ? 4.012 9.449 -4.710 1.00 34.81 539 THR A C 1
ATOM 4344 O O . THR A 1 539 ? 3.100 10.153 -4.307 1.00 34.81 539 THR A O 1
ATOM 4347 N N . ALA A 1 540 ? 3.902 8.739 -5.831 1.00 37.88 540 ALA A N 1
ATOM 4348 C CA . ALA A 1 540 ? 2.711 8.596 -6.635 1.00 37.88 540 ALA A CA 1
ATOM 4349 C C . ALA A 1 540 ? 2.268 7.118 -6.675 1.00 37.88 540 ALA A C 1
ATOM 4351 O O . ALA A 1 540 ? 2.763 6.236 -5.967 1.00 37.88 540 ALA A O 1
ATOM 4352 N N . ARG A 1 541 ? 1.220 6.919 -7.455 1.00 45.75 541 ARG A N 1
ATOM 4353 C CA . ARG A 1 541 ? 0.337 5.766 -7.552 1.00 45.75 541 ARG A CA 1
ATOM 4354 C C . ARG A 1 541 ? 1.069 4.436 -7.816 1.00 45.75 541 ARG A C 1
ATOM 4356 O O . ARG A 1 541 ? 2.210 4.390 -8.268 1.00 45.75 541 ARG A O 1
ATOM 4363 N N . GLU A 1 542 ? 0.389 3.327 -7.523 1.00 47.88 542 GLU A N 1
ATOM 4364 C CA . GLU A 1 542 ? 0.935 1.951 -7.528 1.00 47.88 542 GLU A CA 1
ATOM 4365 C C . GLU A 1 542 ? 1.595 1.532 -8.857 1.00 47.88 542 GLU A C 1
ATOM 4367 O O . GLU A 1 542 ? 2.545 0.746 -8.868 1.00 47.88 542 GLU A O 1
ATOM 4372 N N . GLU A 1 543 ? 1.105 2.128 -9.943 1.00 44.94 543 GLU A N 1
ATOM 4373 C CA . GLU A 1 543 ? 1.573 2.110 -11.335 1.00 44.94 543 GLU A CA 1
ATOM 4374 C C . GLU A 1 543 ? 3.089 2.324 -11.501 1.00 44.94 543 GLU A C 1
ATOM 4376 O O . GLU A 1 543 ? 3.732 1.584 -12.249 1.00 44.94 543 GLU A O 1
ATOM 4381 N N . ASP A 1 544 ? 3.699 3.257 -10.769 1.00 48.53 544 ASP A N 1
ATOM 4382 C CA . ASP A 1 544 ? 5.128 3.547 -10.937 1.00 48.53 544 ASP A CA 1
ATOM 4383 C C . ASP A 1 544 ? 6.015 2.468 -10.309 1.00 48.53 544 ASP A C 1
ATOM 4385 O O . ASP A 1 544 ? 7.111 2.210 -10.794 1.00 48.53 544 ASP A O 1
ATOM 4389 N N . ARG A 1 545 ? 5.551 1.788 -9.250 1.00 52.88 545 ARG A N 1
ATOM 4390 C CA . ARG A 1 545 ? 6.395 0.873 -8.458 1.00 52.88 545 ARG A CA 1
ATOM 4391 C C . ARG A 1 545 ? 6.734 -0.412 -9.207 1.00 52.88 545 ARG A C 1
ATOM 4393 O O . ARG A 1 545 ? 7.869 -0.882 -9.137 1.00 52.88 545 ARG A O 1
ATOM 4400 N N . ILE A 1 546 ? 5.769 -0.975 -9.938 1.00 55.38 546 ILE A N 1
ATOM 4401 C CA . ILE A 1 546 ? 5.974 -2.206 -10.718 1.00 55.38 546 ILE A CA 1
ATOM 4402 C C . ILE A 1 546 ? 6.855 -1.911 -11.943 1.00 55.38 546 ILE A C 1
ATOM 4404 O O . ILE A 1 546 ? 7.787 -2.661 -12.243 1.00 55.38 546 ILE A O 1
ATOM 4408 N N . ALA A 1 547 ? 6.618 -0.782 -12.616 1.00 58.28 547 ALA A N 1
ATOM 4409 C CA . ALA A 1 547 ? 7.456 -0.328 -13.722 1.00 58.28 547 ALA A CA 1
ATOM 4410 C C . ALA A 1 547 ? 8.876 0.041 -13.251 1.00 58.28 547 ALA A C 1
ATOM 4412 O O . ALA A 1 547 ? 9.861 -0.326 -13.894 1.00 58.28 547 ALA A O 1
ATOM 4413 N N . ASP A 1 548 ? 9.013 0.695 -12.097 1.00 60.06 548 ASP A N 1
ATOM 4414 C CA . ASP A 1 548 ? 10.300 1.040 -11.497 1.00 60.06 548 ASP A CA 1
ATOM 4415 C C . ASP A 1 548 ? 11.103 -0.186 -11.077 1.00 60.06 548 ASP A C 1
ATOM 4417 O O . ASP A 1 548 ? 12.323 -0.173 -11.241 1.00 60.06 548 ASP A O 1
ATOM 4421 N N . LEU A 1 549 ? 10.451 -1.254 -10.603 1.00 65.12 549 LEU A N 1
ATOM 4422 C CA . LEU A 1 549 ? 11.096 -2.543 -10.332 1.00 65.12 549 LEU A CA 1
ATOM 4423 C C . LEU A 1 549 ? 11.726 -3.114 -11.602 1.00 65.12 549 LEU A C 1
ATOM 4425 O O . LEU A 1 549 ? 12.903 -3.478 -11.605 1.00 65.12 549 LEU A O 1
ATOM 4429 N N . VAL A 1 550 ? 10.988 -3.113 -12.713 1.00 68.25 550 VAL A N 1
ATOM 4430 C CA . VAL A 1 550 ? 11.522 -3.535 -14.015 1.00 68.25 550 VAL A CA 1
ATOM 4431 C C . VAL A 1 550 ? 12.702 -2.654 -14.434 1.00 68.25 550 VAL A C 1
ATOM 4433 O O . VAL A 1 550 ? 13.748 -3.164 -14.837 1.00 68.25 550 VAL A O 1
ATOM 4436 N N . LEU A 1 551 ? 12.578 -1.331 -14.310 1.00 71.81 551 LEU A N 1
ATOM 4437 C CA . LEU A 1 551 ? 13.647 -0.397 -14.666 1.00 71.81 551 LEU A CA 1
ATOM 4438 C C . LEU A 1 551 ? 14.883 -0.552 -13.766 1.00 71.81 551 LEU A C 1
ATOM 4440 O O . LEU A 1 551 ? 16.010 -0.429 -14.249 1.00 71.81 551 LEU A O 1
ATOM 4444 N N . ALA A 1 552 ? 14.705 -0.817 -12.473 1.00 69.44 552 ALA A N 1
ATOM 4445 C CA . ALA A 1 552 ? 15.786 -1.077 -11.528 1.00 69.44 552 ALA A CA 1
ATOM 4446 C C . ALA A 1 552 ? 16.525 -2.368 -11.882 1.00 69.44 552 ALA A C 1
ATOM 4448 O O . ALA A 1 552 ? 17.743 -2.336 -12.053 1.00 69.44 552 ALA A O 1
ATOM 4449 N N . ASN A 1 553 ? 15.791 -3.461 -12.108 1.00 75.44 553 ASN A N 1
ATOM 4450 C CA . ASN A 1 553 ? 16.351 -4.744 -12.525 1.00 75.44 553 ASN A CA 1
ATOM 4451 C C . ASN A 1 553 ? 17.156 -4.611 -13.820 1.00 75.44 553 ASN A C 1
ATOM 4453 O O . ASN A 1 553 ? 18.284 -5.097 -13.897 1.00 75.44 553 ASN A O 1
ATOM 4457 N N . VAL A 1 554 ? 16.632 -3.888 -14.816 1.00 79.88 554 VAL A N 1
ATOM 4458 C CA . VAL A 1 554 ? 17.362 -3.607 -16.063 1.00 79.88 554 VAL A CA 1
ATOM 4459 C C . VAL A 1 554 ? 18.649 -2.820 -15.792 1.00 79.88 554 VAL A C 1
ATOM 4461 O O . VAL A 1 554 ? 19.692 -3.154 -16.351 1.00 79.88 554 VAL A O 1
ATOM 4464 N N . ASN A 1 555 ? 18.625 -1.822 -14.901 1.00 77.56 555 ASN A N 1
ATOM 4465 C CA . ASN A 1 555 ? 19.838 -1.089 -14.527 1.00 77.56 555 ASN A CA 1
ATOM 4466 C C . ASN A 1 555 ? 20.857 -1.981 -13.798 1.00 77.56 555 ASN A C 1
ATOM 4468 O O . ASN A 1 555 ? 22.051 -1.880 -14.072 1.00 77.56 555 ASN A O 1
ATOM 4472 N N . TYR A 1 556 ? 20.419 -2.860 -12.894 1.00 80.94 556 TYR A N 1
ATOM 4473 C CA . TYR A 1 556 ? 21.303 -3.812 -12.213 1.00 80.94 556 TYR A CA 1
ATOM 4474 C C . TYR A 1 556 ? 21.945 -4.780 -13.203 1.00 80.94 556 TYR A C 1
ATOM 4476 O O . TYR A 1 556 ? 23.159 -4.985 -13.163 1.00 80.94 556 TYR A O 1
ATOM 4484 N N . VAL A 1 557 ? 21.158 -5.305 -14.144 1.00 84.44 557 VAL A N 1
ATOM 4485 C CA . VAL A 1 557 ? 21.659 -6.127 -15.249 1.00 84.44 557 VAL A CA 1
ATOM 4486 C C . VAL A 1 557 ? 22.690 -5.353 -16.067 1.00 84.44 557 VAL A C 1
ATOM 4488 O O . VAL A 1 557 ? 23.772 -5.875 -16.322 1.00 84.44 557 VAL A O 1
ATOM 4491 N N . ASP A 1 558 ? 22.416 -4.101 -16.432 1.00 84.62 558 ASP A N 1
ATOM 4492 C CA . ASP A 1 558 ? 23.353 -3.269 -17.191 1.00 84.62 558 ASP A CA 1
ATOM 4493 C C . ASP A 1 558 ? 24.679 -3.047 -16.443 1.00 84.62 558 ASP A C 1
ATOM 4495 O O . ASP A 1 558 ? 25.749 -3.152 -17.052 1.00 84.62 558 ASP A O 1
ATOM 4499 N N . ILE A 1 559 ? 24.631 -2.801 -15.127 1.00 82.44 559 ILE A N 1
ATOM 4500 C CA . ILE A 1 559 ? 25.829 -2.653 -14.287 1.00 82.44 559 ILE A CA 1
ATOM 4501 C C . ILE A 1 559 ? 26.628 -3.962 -14.267 1.00 82.44 559 ILE A C 1
ATOM 4503 O O . ILE A 1 559 ? 27.830 -3.942 -14.543 1.00 82.44 559 ILE A O 1
ATOM 4507 N N . LEU A 1 560 ? 25.978 -5.099 -14.002 1.00 84.50 560 LEU A N 1
ATOM 4508 C CA . LEU A 1 560 ? 26.639 -6.408 -13.952 1.00 84.50 560 LEU A CA 1
ATOM 4509 C C . LEU A 1 560 ? 27.240 -6.799 -15.304 1.00 84.50 560 LEU A C 1
ATOM 4511 O O . LEU A 1 560 ? 28.380 -7.255 -15.371 1.00 84.50 560 LEU A O 1
ATOM 4515 N N . LEU A 1 561 ? 26.518 -6.565 -16.400 1.00 85.81 561 LEU A N 1
ATOM 4516 C CA . LEU A 1 561 ? 27.012 -6.811 -17.752 1.00 85.81 561 LEU A CA 1
ATOM 4517 C C . LEU A 1 561 ? 28.223 -5.935 -18.089 1.00 85.81 561 LEU A C 1
ATOM 4519 O O . LEU A 1 561 ? 29.155 -6.400 -18.747 1.00 85.81 561 LEU A O 1
ATOM 4523 N N . SER A 1 562 ? 28.241 -4.684 -17.634 1.00 84.75 562 SER A N 1
ATOM 4524 C CA . SER A 1 562 ? 29.399 -3.800 -17.791 1.00 84.75 562 SER A CA 1
ATOM 4525 C C . SER A 1 562 ? 30.590 -4.244 -16.943 1.00 84.75 562 SER A C 1
ATOM 4527 O O . SER A 1 562 ? 31.717 -4.251 -17.444 1.00 84.75 562 SER A O 1
ATOM 4529 N N . ALA A 1 563 ? 30.353 -4.717 -15.718 1.00 81.06 563 ALA A N 1
ATOM 4530 C CA . ALA A 1 563 ? 31.385 -5.306 -14.869 1.00 81.06 563 ALA A CA 1
ATOM 4531 C C . ALA A 1 563 ? 31.999 -6.568 -15.508 1.00 81.06 563 ALA A C 1
ATOM 4533 O O . ALA A 1 563 ? 33.222 -6.711 -15.577 1.00 81.06 563 ALA A O 1
ATOM 4534 N N . LEU A 1 564 ? 31.160 -7.452 -16.058 1.00 79.44 564 LEU A N 1
ATOM 4535 C CA . LEU A 1 564 ? 31.599 -8.655 -16.768 1.00 79.44 564 LEU A CA 1
ATOM 4536 C C . LEU A 1 564 ? 32.372 -8.317 -18.041 1.00 79.44 564 LEU A C 1
ATOM 4538 O O . LEU A 1 564 ? 33.422 -8.900 -18.290 1.00 79.44 564 LEU A O 1
ATOM 4542 N N . ARG A 1 565 ? 31.911 -7.338 -18.826 1.00 80.69 565 ARG A N 1
ATOM 4543 C CA . ARG A 1 565 ? 32.622 -6.885 -20.029 1.00 80.69 565 ARG A CA 1
ATOM 4544 C C . ARG A 1 565 ? 34.003 -6.312 -19.709 1.00 80.69 565 ARG A C 1
ATOM 4546 O O . ARG A 1 565 ? 34.921 -6.480 -20.509 1.00 80.69 565 ARG A O 1
ATOM 4553 N N . ARG A 1 566 ? 34.146 -5.642 -18.560 1.00 77.44 566 ARG A N 1
ATOM 4554 C CA . ARG A 1 566 ? 35.425 -5.121 -18.059 1.00 77.44 566 ARG A CA 1
ATOM 4555 C C . ARG A 1 566 ? 36.377 -6.254 -17.689 1.00 77.44 566 ARG A C 1
ATOM 4557 O O . ARG A 1 566 ? 37.510 -6.261 -18.161 1.00 77.44 566 ARG A O 1
ATOM 4564 N N . ARG A 1 567 ? 35.917 -7.203 -16.869 1.00 76.12 567 ARG A N 1
ATOM 4565 C CA . ARG A 1 567 ? 36.737 -8.333 -16.406 1.00 76.12 567 ARG A CA 1
ATOM 4566 C C . ARG A 1 567 ? 37.093 -9.282 -17.553 1.00 76.12 567 ARG A C 1
ATOM 4568 O O . ARG A 1 567 ? 38.218 -9.771 -17.634 1.00 76.12 567 ARG A O 1
ATOM 4575 N N . TRP A 1 568 ? 36.148 -9.514 -18.465 1.00 76.38 568 TRP A N 1
ATOM 4576 C CA . TRP A 1 568 ? 36.241 -10.494 -19.549 1.00 76.38 568 TRP A CA 1
ATOM 4577 C C . TRP A 1 568 ? 36.017 -9.866 -20.933 1.00 76.38 568 TRP A C 1
ATOM 4579 O O . TRP A 1 568 ? 35.026 -10.155 -21.608 1.00 76.38 568 TRP A O 1
ATOM 4589 N N . PRO A 1 569 ? 36.962 -9.043 -21.421 1.00 71.88 569 PRO A N 1
ATOM 4590 C CA . PRO A 1 569 ? 36.821 -8.347 -22.701 1.00 71.88 569 PRO A CA 1
ATOM 4591 C C . PRO A 1 569 ? 36.820 -9.286 -23.920 1.00 71.88 569 PRO A C 1
ATOM 4593 O O . PRO A 1 569 ? 36.405 -8.873 -25.003 1.00 71.88 569 PRO A O 1
ATOM 4596 N N . GLU A 1 570 ? 37.282 -10.536 -23.773 1.00 69.31 570 GLU A N 1
ATOM 4597 C CA . GLU A 1 570 ? 37.220 -11.587 -24.805 1.00 69.31 570 GLU A CA 1
ATOM 4598 C C . GLU A 1 570 ? 36.156 -12.658 -24.492 1.00 69.31 570 GLU A C 1
ATOM 4600 O O . GLU A 1 570 ? 36.188 -13.750 -25.069 1.00 69.31 570 GLU A O 1
ATOM 4605 N N . GLY A 1 571 ? 35.234 -12.376 -23.562 1.00 69.38 571 GLY A N 1
ATOM 4606 C CA . GLY A 1 571 ? 34.178 -13.297 -23.146 1.00 69.38 571 GLY A CA 1
ATOM 4607 C C . GLY A 1 571 ? 34.744 -14.615 -22.613 1.00 69.38 571 GLY A C 1
ATOM 4608 O O . GLY A 1 571 ? 35.623 -14.628 -21.751 1.00 69.38 571 GLY A O 1
ATOM 4609 N N . SER A 1 572 ? 34.291 -15.745 -23.159 1.00 63.31 572 SER A N 1
ATOM 4610 C CA . SER A 1 572 ? 34.701 -17.080 -22.698 1.00 63.31 572 SER A CA 1
ATOM 4611 C C . SER A 1 572 ? 36.185 -17.387 -22.829 1.00 63.31 572 SER A C 1
ATOM 4613 O O . SER A 1 572 ? 36.707 -18.168 -22.039 1.00 63.31 572 SER A O 1
ATOM 4615 N N . ARG A 1 573 ? 36.901 -16.748 -23.762 1.00 67.88 573 ARG A N 1
ATOM 4616 C CA . ARG A 1 573 ? 38.363 -16.892 -23.848 1.00 67.88 573 ARG A CA 1
ATOM 4617 C C . ARG A 1 573 ? 39.060 -16.281 -22.633 1.00 67.88 573 ARG A C 1
ATOM 4619 O O . ARG A 1 573 ? 40.054 -16.836 -22.169 1.00 67.88 573 ARG A O 1
ATOM 4626 N N . SER A 1 574 ? 38.543 -15.169 -22.106 1.00 71.44 574 SER A N 1
ATOM 4627 C CA . SER A 1 574 ? 39.042 -14.555 -20.871 1.00 71.44 574 SER A CA 1
ATOM 4628 C C . SER A 1 574 ? 38.737 -15.434 -19.657 1.00 71.44 574 SER A C 1
ATOM 4630 O O . SER A 1 574 ? 39.646 -15.694 -18.875 1.00 71.44 574 SER A O 1
ATOM 4632 N N . VAL A 1 575 ? 37.511 -15.966 -19.564 1.00 68.12 575 VAL A N 1
ATOM 4633 C CA . VAL A 1 575 ? 37.094 -16.897 -18.497 1.00 68.12 575 VAL A CA 1
ATOM 4634 C C . VAL A 1 575 ? 37.987 -18.139 -18.472 1.00 68.12 575 VAL A C 1
ATOM 4636 O O . VAL A 1 575 ? 38.511 -18.514 -17.428 1.00 68.12 575 VAL A O 1
ATOM 4639 N N . PHE A 1 576 ? 38.219 -18.757 -19.633 1.00 66.94 576 PHE A N 1
ATOM 4640 C CA . PHE A 1 576 ? 39.032 -19.968 -19.749 1.00 66.94 576 PHE A CA 1
ATOM 4641 C C . PHE A 1 576 ? 40.500 -19.729 -19.360 1.00 66.94 576 PHE A C 1
ATOM 4643 O O . PHE A 1 576 ? 41.066 -20.500 -18.586 1.00 66.94 576 PHE A O 1
ATOM 4650 N N . LYS A 1 577 ? 41.104 -18.624 -19.826 1.00 70.88 577 LYS A N 1
ATOM 4651 C CA . LYS A 1 577 ? 42.465 -18.217 -19.426 1.00 70.88 577 LYS A CA 1
ATOM 4652 C C . LYS A 1 577 ? 42.574 -17.969 -17.916 1.00 70.88 577 LYS A C 1
ATOM 4654 O O . LYS A 1 577 ? 43.610 -18.261 -17.327 1.00 70.88 577 LYS A O 1
ATOM 4659 N N . GLU A 1 578 ? 41.535 -17.415 -17.292 1.00 70.69 578 GLU A N 1
ATOM 4660 C CA . GLU A 1 578 ? 41.495 -17.168 -15.847 1.00 70.69 578 GLU A CA 1
ATOM 4661 C C . GLU A 1 578 ? 41.343 -18.477 -15.049 1.00 70.69 578 GLU A C 1
ATOM 4663 O O . GLU A 1 578 ? 42.099 -18.692 -14.100 1.00 70.69 578 GLU A O 1
ATOM 4668 N N . ARG A 1 579 ? 40.466 -19.395 -15.492 1.00 68.19 579 ARG A N 1
ATOM 4669 C CA . ARG A 1 579 ? 40.294 -20.745 -14.915 1.00 68.19 579 ARG A CA 1
ATOM 4670 C C . ARG A 1 579 ? 41.586 -21.568 -14.962 1.00 68.19 579 ARG A C 1
ATOM 4672 O O . ARG A 1 579 ? 41.921 -22.231 -13.990 1.00 68.19 579 ARG A O 1
ATOM 4679 N N . GLN A 1 580 ? 42.357 -21.479 -16.048 1.00 68.94 580 GLN A N 1
ATOM 4680 C CA . GLN A 1 580 ? 43.658 -22.159 -16.149 1.00 68.94 580 GLN A CA 1
ATOM 4681 C C . GLN A 1 580 ? 44.712 -21.617 -15.171 1.00 68.94 580 GLN A C 1
ATOM 4683 O O . GLN A 1 580 ? 45.624 -22.345 -14.787 1.00 68.94 580 GLN A O 1
ATOM 4688 N N . ARG A 1 581 ? 44.611 -20.343 -14.770 1.00 68.12 581 ARG A N 1
ATOM 4689 C CA . ARG A 1 581 ? 45.579 -19.692 -13.870 1.00 68.12 581 ARG A CA 1
ATOM 4690 C C . ARG A 1 581 ? 45.296 -19.930 -12.390 1.00 68.12 581 ARG A C 1
ATOM 4692 O O . ARG A 1 581 ? 46.209 -19.789 -11.584 1.00 68.12 581 ARG A O 1
ATOM 4699 N N . ARG A 1 582 ? 44.055 -20.245 -12.015 1.00 62.56 582 ARG A N 1
ATOM 4700 C CA . ARG A 1 582 ? 43.641 -20.448 -10.621 1.00 62.56 582 ARG A CA 1
ATOM 4701 C C . ARG A 1 582 ? 43.121 -21.875 -10.453 1.00 62.56 582 ARG A C 1
ATOM 4703 O O . ARG A 1 582 ? 41.967 -22.148 -10.764 1.00 62.56 582 ARG A O 1
ATOM 4710 N N . GLN A 1 583 ? 43.967 -22.785 -9.963 1.00 47.53 583 GLN A N 1
ATOM 4711 C CA . GLN A 1 583 ? 43.536 -24.136 -9.583 1.00 47.53 583 GLN A CA 1
ATOM 4712 C C . GLN A 1 583 ? 42.504 -24.039 -8.443 1.00 47.53 583 GLN A C 1
ATOM 4714 O O . GLN A 1 583 ? 42.862 -23.712 -7.316 1.00 47.53 583 GLN A O 1
ATOM 4719 N N . GLY A 1 584 ? 41.225 -24.298 -8.739 1.00 52.09 584 GLY A N 1
ATOM 4720 C CA . GLY A 1 584 ? 40.191 -24.548 -7.722 1.00 52.09 584 GLY A CA 1
ATOM 4721 C C . GLY A 1 584 ? 39.379 -23.352 -7.198 1.00 52.09 584 GLY A C 1
ATOM 4722 O O . GLY A 1 584 ? 38.898 -23.415 -6.072 1.00 52.09 584 GLY A O 1
ATOM 4723 N N . TYR A 1 585 ? 39.191 -22.267 -7.956 1.00 44.47 585 TYR A N 1
ATOM 4724 C CA . TYR A 1 585 ? 38.388 -21.125 -7.480 1.00 44.47 585 TYR A CA 1
ATOM 4725 C C . TYR A 1 585 ? 36.869 -21.300 -7.717 1.00 44.47 585 TYR A C 1
ATOM 4727 O O . TYR A 1 585 ? 36.458 -21.654 -8.820 1.00 44.47 585 TYR A O 1
ATOM 4735 N N . PHE A 1 586 ? 36.046 -20.993 -6.700 1.00 47.78 586 PHE A N 1
ATOM 4736 C CA . PHE A 1 586 ? 34.574 -20.907 -6.771 1.00 47.78 586 PHE A CA 1
ATOM 4737 C C . PHE A 1 586 ? 34.138 -19.736 -7.679 1.00 47.78 586 PHE A C 1
ATOM 4739 O O . PHE A 1 586 ? 34.570 -18.595 -7.496 1.00 47.78 586 PHE A O 1
ATOM 4746 N N . ASP A 1 587 ? 33.300 -20.007 -8.681 1.00 57.09 587 ASP A N 1
ATOM 4747 C CA . ASP A 1 587 ? 33.080 -19.113 -9.822 1.00 57.09 587 ASP A CA 1
ATOM 4748 C C . ASP A 1 587 ? 32.095 -17.964 -9.524 1.00 57.09 587 ASP A C 1
ATOM 4750 O O . ASP A 1 587 ? 30.893 -18.055 -9.761 1.00 57.09 587 ASP A O 1
ATOM 4754 N N . SER A 1 588 ? 32.613 -16.829 -9.038 1.00 56.84 588 SER A N 1
ATOM 4755 C CA . SER A 1 588 ? 31.841 -15.579 -8.877 1.00 56.84 588 SER A CA 1
ATOM 4756 C C . SER A 1 588 ? 31.061 -15.158 -10.137 1.00 56.84 588 SER A C 1
ATOM 4758 O O . SER A 1 588 ? 30.076 -14.435 -10.027 1.00 56.84 588 SER A O 1
ATOM 4760 N N . GLY A 1 589 ? 31.479 -15.589 -11.333 1.00 63.06 589 GLY A N 1
ATOM 4761 C CA . GLY A 1 589 ? 30.791 -15.252 -12.572 1.00 63.06 589 GLY A CA 1
ATOM 4762 C C . GLY A 1 589 ? 29.565 -16.111 -12.866 1.00 63.06 589 GLY A C 1
ATOM 4763 O O . GLY A 1 589 ? 28.623 -15.597 -13.460 1.00 63.06 589 GLY A O 1
ATOM 4764 N N . GLU A 1 590 ? 29.528 -17.370 -12.418 1.00 67.69 590 GLU A N 1
ATOM 4765 C CA . GLU A 1 590 ? 28.340 -18.225 -12.558 1.00 67.69 590 GLU A CA 1
ATOM 4766 C C . GLU A 1 590 ? 27.175 -17.659 -11.741 1.00 67.69 590 GLU A C 1
ATOM 4768 O O . GLU A 1 590 ? 26.096 -17.458 -12.291 1.00 67.69 590 GLU A O 1
ATOM 4773 N N . TYR A 1 591 ? 27.413 -17.255 -10.487 1.00 70.38 591 TYR A N 1
ATOM 4774 C CA . TYR A 1 591 ? 26.403 -16.590 -9.650 1.00 70.38 591 TYR A CA 1
ATOM 4775 C C . TYR A 1 591 ? 25.856 -15.302 -10.279 1.00 70.38 591 TYR A C 1
ATOM 4777 O O . TYR A 1 591 ? 24.646 -15.067 -10.272 1.00 70.38 591 TYR A O 1
ATOM 4785 N N . ILE A 1 592 ? 26.733 -14.485 -10.869 1.00 74.81 592 ILE A N 1
ATOM 4786 C CA . ILE A 1 592 ? 26.332 -13.241 -11.535 1.00 74.81 592 ILE A CA 1
ATOM 4787 C C . ILE A 1 592 ? 25.497 -13.535 -12.781 1.00 74.81 592 ILE A C 1
ATOM 4789 O O . ILE A 1 592 ? 24.494 -12.862 -13.006 1.00 74.81 592 ILE A O 1
ATOM 4793 N N . VAL A 1 593 ? 25.874 -14.537 -13.582 1.00 77.19 593 VAL A N 1
ATOM 4794 C CA . VAL A 1 593 ? 25.081 -14.950 -14.747 1.00 77.19 593 VAL A CA 1
ATOM 4795 C C . VAL A 1 593 ? 23.715 -15.472 -14.307 1.00 77.19 593 VAL A C 1
ATOM 4797 O O . VAL A 1 593 ? 22.709 -15.024 -14.852 1.00 77.19 593 VAL A O 1
ATOM 4800 N N . THR A 1 594 ? 23.656 -16.339 -13.294 1.00 78.81 594 THR A N 1
ATOM 4801 C CA . THR A 1 594 ? 22.398 -16.848 -12.722 1.00 78.81 594 THR A CA 1
ATOM 4802 C C . THR A 1 594 ? 21.482 -15.717 -12.290 1.00 78.81 594 THR A C 1
ATOM 4804 O O . THR A 1 594 ? 20.285 -15.744 -12.557 1.00 78.81 594 THR A O 1
ATOM 4807 N N . TYR A 1 595 ? 22.026 -14.684 -11.660 1.00 79.19 595 TYR A N 1
ATOM 4808 C CA . TYR A 1 595 ? 21.218 -13.557 -11.228 1.00 79.19 595 TYR A CA 1
ATOM 4809 C C . TYR A 1 595 ? 20.829 -12.600 -12.343 1.00 79.19 595 TYR A C 1
ATOM 4811 O O . TYR A 1 595 ? 19.714 -12.098 -12.319 1.00 79.19 595 TYR A O 1
ATOM 4819 N N . ILE A 1 596 ? 21.690 -12.359 -13.337 1.00 84.06 596 ILE A N 1
ATOM 4820 C CA . ILE A 1 596 ? 21.286 -11.626 -14.545 1.00 84.06 596 ILE A CA 1
ATOM 4821 C C . ILE A 1 596 ? 20.095 -12.341 -15.192 1.00 84.06 596 ILE A C 1
ATOM 4823 O O . ILE A 1 596 ? 19.101 -11.692 -15.509 1.00 84.06 596 ILE A O 1
ATOM 4827 N N . VAL A 1 597 ? 20.170 -13.670 -15.341 1.00 83.25 597 VAL A N 1
ATOM 4828 C CA . VAL A 1 597 ? 19.062 -14.491 -15.855 1.00 83.25 597 VAL A CA 1
ATOM 4829 C C . VAL A 1 597 ? 17.832 -14.345 -14.966 1.00 83.25 597 VAL A C 1
ATOM 4831 O O . VAL A 1 597 ? 16.747 -14.095 -15.486 1.00 83.25 597 VAL A O 1
ATOM 4834 N N . ARG A 1 598 ? 17.991 -14.440 -13.641 1.00 82.44 598 ARG A N 1
ATOM 4835 C CA . ARG A 1 598 ? 16.897 -14.279 -12.676 1.00 82.44 598 ARG A CA 1
ATOM 4836 C C . ARG A 1 598 ? 16.204 -12.925 -12.826 1.00 82.44 598 ARG A C 1
ATOM 4838 O O . ARG A 1 598 ? 15.007 -12.902 -13.083 1.00 82.44 598 ARG A O 1
ATOM 4845 N N . LEU A 1 599 ? 16.952 -11.822 -12.752 1.00 79.69 599 LEU A N 1
ATOM 4846 C CA . LEU A 1 599 ? 16.419 -10.463 -12.875 1.00 79.69 599 LEU A CA 1
ATOM 4847 C C . LEU A 1 599 ? 15.703 -10.252 -14.211 1.00 79.69 599 LEU A C 1
ATOM 4849 O O . LEU A 1 599 ? 14.609 -9.696 -14.237 1.00 79.69 599 LEU A O 1
ATOM 4853 N N . LEU A 1 600 ? 16.296 -10.700 -15.322 1.00 83.31 600 LEU A N 1
ATOM 4854 C CA . LEU A 1 600 ? 15.680 -10.567 -16.642 1.00 83.31 600 LEU A CA 1
ATOM 4855 C C . LEU A 1 600 ? 14.421 -11.425 -16.782 1.00 83.31 600 LEU A C 1
ATOM 4857 O O . LEU A 1 600 ? 13.460 -10.983 -17.411 1.00 83.31 600 LEU A O 1
ATOM 4861 N N . THR A 1 601 ? 14.403 -12.623 -16.200 1.00 77.62 601 THR A N 1
ATOM 4862 C CA . THR A 1 601 ? 13.242 -13.525 -16.224 1.00 77.62 601 THR A CA 1
ATOM 4863 C C . THR A 1 601 ? 12.103 -12.962 -15.383 1.00 77.62 601 THR A C 1
ATOM 4865 O O . THR A 1 601 ? 10.995 -12.823 -15.894 1.00 77.62 601 THR A O 1
ATOM 4868 N N . GLU A 1 602 ? 12.383 -12.546 -14.145 1.00 71.50 602 GLU A N 1
ATOM 4869 C CA . GLU A 1 602 ? 11.420 -11.874 -13.262 1.00 71.50 602 GLU A CA 1
ATOM 4870 C C . GLU A 1 602 ? 10.849 -10.624 -13.937 1.00 71.50 602 GLU A C 1
ATOM 4872 O O . GLU A 1 602 ? 9.636 -10.463 -14.037 1.00 71.50 602 GLU A O 1
ATOM 4877 N N . SER A 1 603 ? 11.705 -9.767 -14.502 1.00 75.38 603 SER A N 1
ATOM 4878 C CA . SER A 1 603 ? 11.244 -8.594 -15.242 1.00 75.38 603 SER A CA 1
ATOM 4879 C C . SER A 1 603 ? 10.410 -8.970 -16.469 1.00 75.38 603 SER A C 1
ATOM 4881 O O . SER A 1 603 ? 9.424 -8.294 -16.747 1.00 75.38 603 SER A O 1
ATOM 4883 N N . SER A 1 604 ? 10.758 -10.038 -17.196 1.00 75.19 604 SER A N 1
ATOM 4884 C CA . SER A 1 604 ? 9.984 -10.494 -18.363 1.00 75.19 604 SER A CA 1
ATOM 4885 C C . SER A 1 604 ? 8.593 -10.977 -17.952 1.00 75.19 604 SER A C 1
ATOM 4887 O O . SER A 1 604 ? 7.622 -10.680 -18.644 1.00 75.19 604 SER A O 1
ATOM 4889 N N . GLN A 1 605 ? 8.484 -11.669 -16.815 1.00 69.31 605 GLN A N 1
ATOM 4890 C CA . GLN A 1 605 ? 7.209 -12.095 -16.236 1.00 69.31 605 GLN A CA 1
ATOM 4891 C C . GLN A 1 605 ? 6.363 -10.891 -15.816 1.00 69.31 605 GLN A C 1
ATOM 4893 O O . GLN A 1 605 ? 5.209 -10.794 -16.231 1.00 69.31 605 GLN A O 1
ATOM 4898 N N . ILE A 1 606 ? 6.955 -9.938 -15.087 1.00 63.97 606 ILE A N 1
ATOM 4899 C CA . ILE A 1 606 ? 6.284 -8.700 -14.666 1.00 63.97 606 ILE A CA 1
ATOM 4900 C C . ILE A 1 606 ? 5.764 -7.929 -15.883 1.00 63.97 606 ILE A C 1
ATOM 4902 O O . ILE A 1 606 ? 4.606 -7.536 -15.930 1.00 63.97 606 ILE A O 1
ATOM 4906 N N . VAL A 1 607 ? 6.592 -7.742 -16.909 1.00 66.62 607 VAL A N 1
ATOM 4907 C CA . VAL A 1 607 ? 6.211 -6.986 -18.109 1.00 66.62 607 VAL A CA 1
ATOM 4908 C C . VAL A 1 607 ? 5.195 -7.718 -18.978 1.00 66.62 607 VAL A C 1
ATOM 4910 O O . VAL A 1 607 ? 4.356 -7.071 -19.604 1.00 66.62 607 VAL A O 1
ATOM 4913 N N . SER A 1 608 ? 5.244 -9.050 -19.017 1.00 67.50 608 SER A N 1
ATOM 4914 C CA . SER A 1 608 ? 4.206 -9.849 -19.674 1.00 67.50 608 SER A CA 1
ATOM 4915 C C . SER A 1 608 ? 2.873 -9.721 -18.939 1.00 67.50 608 SER A C 1
ATOM 4917 O O . SER A 1 608 ? 1.837 -9.647 -19.588 1.00 67.50 608 SER A O 1
ATOM 4919 N N . ALA A 1 609 ? 2.898 -9.643 -17.603 1.00 60.72 609 ALA A N 1
ATOM 4920 C CA . ALA A 1 609 ? 1.709 -9.407 -16.791 1.00 60.72 609 ALA A CA 1
ATOM 4921 C C . ALA A 1 609 ? 1.161 -7.979 -16.956 1.00 60.72 609 ALA A C 1
ATOM 4923 O O . ALA A 1 609 ? -0.044 -7.814 -17.084 1.00 60.72 609 ALA A O 1
ATOM 4924 N N . LEU A 1 610 ? 2.026 -6.959 -17.014 1.00 60.66 610 LEU A N 1
ATOM 4925 C CA . LEU A 1 610 ? 1.617 -5.569 -17.270 1.00 60.66 610 LEU A CA 1
ATOM 4926 C C . LEU A 1 610 ? 1.121 -5.344 -18.705 1.00 60.66 610 LEU A C 1
ATOM 4928 O O . LEU A 1 610 ? 0.359 -4.418 -18.959 1.00 60.66 610 LEU A O 1
ATOM 4932 N N . ASN A 1 611 ? 1.583 -6.168 -19.648 1.00 65.06 611 ASN A N 1
ATOM 4933 C CA . ASN A 1 611 ? 1.315 -6.026 -21.076 1.00 65.06 611 ASN A CA 1
ATOM 4934 C C . ASN A 1 611 ? 1.673 -4.624 -21.624 1.00 65.06 611 ASN A C 1
ATOM 4936 O O . ASN A 1 611 ? 0.960 -4.038 -22.436 1.00 65.06 611 ASN A O 1
ATOM 4940 N N . GLU A 1 612 ? 2.807 -4.081 -21.166 1.00 60.66 612 GLU A N 1
ATOM 4941 C CA . GLU A 1 612 ? 3.293 -2.744 -21.521 1.00 60.66 612 GLU A CA 1
ATOM 4942 C C . GLU A 1 612 ? 4.363 -2.807 -22.632 1.00 60.66 612 GLU A C 1
ATOM 4944 O O . GLU A 1 612 ? 5.515 -3.184 -22.367 1.00 60.66 612 GLU A O 1
ATOM 4949 N N . PRO A 1 613 ? 4.052 -2.398 -23.883 1.00 65.56 613 PRO A N 1
ATOM 4950 C CA . PRO A 1 613 ? 4.946 -2.596 -25.031 1.00 65.56 613 PRO A CA 1
ATOM 4951 C C . PRO A 1 613 ? 6.303 -1.901 -24.877 1.00 65.56 613 PRO A C 1
ATOM 4953 O O . PRO A 1 613 ? 7.336 -2.372 -25.359 1.00 65.56 613 PRO A O 1
ATOM 4956 N N . HIS A 1 614 ? 6.326 -0.759 -24.193 1.00 64.81 614 HIS A N 1
ATOM 4957 C CA . HIS A 1 614 ? 7.547 0.013 -24.001 1.00 64.81 614 HIS A CA 1
ATOM 4958 C C . HIS A 1 614 ? 8.540 -0.701 -23.065 1.00 64.81 614 HIS A C 1
ATOM 4960 O O . HIS A 1 614 ? 9.743 -0.718 -23.352 1.00 64.81 614 HIS A O 1
ATOM 4966 N N . LEU A 1 615 ? 8.050 -1.344 -21.998 1.00 64.25 615 LEU A N 1
ATOM 4967 C CA . LEU A 1 615 ? 8.868 -2.162 -21.103 1.00 64.25 615 LEU A CA 1
ATOM 4968 C C . LEU A 1 615 ? 9.301 -3.465 -21.786 1.00 64.25 615 LEU A C 1
ATOM 4970 O O . LEU A 1 615 ? 10.451 -3.873 -21.624 1.00 64.25 615 LEU A O 1
ATOM 4974 N N . GLN A 1 616 ? 8.444 -4.063 -22.624 1.00 71.12 616 GLN A N 1
ATOM 4975 C CA . GLN A 1 616 ? 8.798 -5.245 -23.427 1.00 71.12 616 GLN A CA 1
ATOM 4976 C C . GLN A 1 616 ? 10.009 -4.962 -24.320 1.00 71.12 616 GLN A C 1
ATOM 4978 O O . GLN A 1 616 ? 10.963 -5.740 -24.352 1.00 71.12 616 GLN A O 1
ATOM 4983 N N . ILE A 1 617 ? 10.030 -3.802 -24.986 1.00 73.19 617 ILE A N 1
ATOM 4984 C CA . ILE A 1 617 ? 11.170 -3.374 -25.808 1.00 73.19 617 ILE A CA 1
ATOM 4985 C C . ILE A 1 617 ? 12.435 -3.182 -24.958 1.00 73.19 617 ILE A C 1
ATOM 4987 O O . ILE A 1 617 ? 13.531 -3.534 -25.403 1.00 73.19 617 ILE A O 1
ATOM 4991 N N . LEU A 1 618 ? 12.321 -2.607 -23.756 1.00 72.31 618 LEU A N 1
ATOM 4992 C CA . LEU A 1 618 ? 13.469 -2.407 -22.862 1.00 72.31 618 LEU A CA 1
ATOM 4993 C C . LEU A 1 618 ? 14.068 -3.737 -22.400 1.00 72.31 618 LEU A C 1
ATOM 4995 O O . LEU A 1 618 ? 15.283 -3.917 -22.488 1.00 72.31 618 LEU A O 1
ATOM 4999 N N . ILE A 1 619 ? 13.227 -4.682 -21.989 1.00 81.06 619 ILE A N 1
ATOM 5000 C CA . ILE A 1 619 ? 13.653 -6.022 -21.582 1.00 81.06 619 ILE A CA 1
ATOM 5001 C C . ILE A 1 619 ? 14.259 -6.788 -22.753 1.00 81.06 619 ILE A C 1
ATOM 5003 O O . ILE A 1 619 ? 15.338 -7.358 -22.612 1.00 81.06 619 ILE A O 1
ATOM 5007 N N . ALA A 1 620 ? 13.639 -6.743 -23.934 1.00 77.56 620 ALA A N 1
ATOM 5008 C CA . ALA A 1 620 ? 14.194 -7.366 -25.132 1.00 77.56 620 ALA A CA 1
ATOM 5009 C C . ALA A 1 620 ? 15.590 -6.810 -25.463 1.00 77.56 620 ALA A C 1
ATOM 5011 O O . ALA A 1 620 ? 16.507 -7.561 -25.796 1.00 77.56 620 ALA A O 1
ATOM 5012 N N . ARG A 1 621 ? 15.803 -5.495 -25.310 1.00 79.44 621 ARG A N 1
ATOM 5013 C CA . ARG A 1 621 ? 17.133 -4.880 -25.465 1.00 79.44 621 ARG A CA 1
ATOM 5014 C C . ARG A 1 621 ? 18.125 -5.363 -24.411 1.00 79.44 621 ARG A C 1
ATOM 5016 O O . ARG A 1 621 ? 19.287 -5.579 -24.756 1.00 79.44 621 ARG A O 1
ATOM 5023 N N . ALA A 1 622 ? 17.692 -5.528 -23.163 1.00 83.50 622 ALA A N 1
ATOM 5024 C CA . ALA A 1 622 ? 18.534 -6.047 -22.090 1.00 83.50 622 ALA A CA 1
ATOM 5025 C C . ALA A 1 622 ? 18.936 -7.511 -22.350 1.00 83.50 622 ALA A C 1
ATOM 5027 O O . ALA A 1 622 ? 20.118 -7.836 -22.244 1.00 83.50 622 ALA A O 1
ATOM 5028 N N . TRP A 1 623 ? 18.011 -8.354 -22.822 1.00 83.62 623 TRP A N 1
ATOM 5029 C CA . TRP A 1 623 ? 18.295 -9.721 -23.278 1.00 83.62 623 TRP A CA 1
ATOM 5030 C C . TRP A 1 623 ? 19.284 -9.763 -24.446 1.00 83.62 623 TRP A C 1
ATOM 5032 O O . TRP A 1 623 ? 20.269 -10.497 -24.387 1.00 83.62 623 TRP A O 1
ATOM 5042 N N . LEU A 1 624 ? 19.086 -8.940 -25.482 1.00 81.38 624 LEU A N 1
ATOM 5043 C CA . LEU A 1 624 ? 20.017 -8.845 -26.617 1.00 81.38 624 LEU A CA 1
ATOM 5044 C C . LEU A 1 624 ? 21.419 -8.404 -26.173 1.00 81.38 624 LEU A C 1
ATOM 5046 O O . LEU A 1 624 ? 22.434 -8.877 -26.690 1.00 81.38 624 LEU A O 1
ATOM 5050 N N . ARG A 1 625 ? 21.494 -7.489 -25.203 1.00 82.94 625 ARG A N 1
ATOM 5051 C CA . ARG A 1 625 ? 22.760 -7.027 -24.634 1.00 82.94 625 ARG A CA 1
ATOM 5052 C C . ARG A 1 625 ? 23.437 -8.119 -23.806 1.00 82.94 625 ARG A C 1
ATOM 5054 O O . ARG A 1 625 ? 24.646 -8.305 -23.960 1.00 82.94 625 ARG A O 1
ATOM 5061 N N . ALA A 1 626 ? 22.681 -8.819 -22.961 1.00 83.81 626 ALA A N 1
ATOM 5062 C CA . ALA A 1 626 ? 23.171 -9.958 -22.195 1.00 83.81 626 ALA A CA 1
ATOM 5063 C C . ALA A 1 626 ? 23.723 -11.025 -23.139 1.00 83.81 626 ALA A C 1
ATOM 5065 O O . ALA A 1 626 ? 24.855 -11.463 -22.965 1.00 83.81 626 ALA A O 1
ATOM 5066 N N . ASP A 1 627 ? 23.006 -11.330 -24.219 1.00 80.25 627 ASP A N 1
ATOM 5067 C CA . ASP A 1 627 ? 23.481 -12.281 -25.212 1.00 80.25 627 ASP A CA 1
ATOM 5068 C C . ASP A 1 627 ? 24.775 -11.835 -25.904 1.00 80.25 627 ASP A C 1
ATOM 5070 O O . ASP A 1 627 ? 25.726 -12.603 -26.028 1.00 80.25 627 ASP A O 1
ATOM 5074 N N . SER A 1 628 ? 24.869 -10.563 -26.289 1.00 80.19 628 SER A N 1
ATOM 5075 C CA . SER A 1 628 ? 26.087 -10.036 -26.908 1.00 80.19 628 SER A CA 1
ATOM 5076 C C . SER A 1 628 ? 27.320 -10.125 -25.999 1.00 80.19 628 SER A C 1
ATOM 5078 O O . SER A 1 628 ? 28.434 -10.204 -26.517 1.00 80.19 628 SER A O 1
ATOM 5080 N N . ILE A 1 629 ? 27.153 -10.038 -24.677 1.00 77.06 629 ILE A N 1
ATOM 5081 C CA . ILE A 1 629 ? 28.261 -10.013 -23.709 1.00 77.06 629 ILE A CA 1
ATOM 5082 C C . ILE A 1 629 ? 28.566 -11.423 -23.185 1.00 77.06 629 ILE A C 1
ATOM 5084 O O . ILE A 1 629 ? 29.733 -11.774 -23.009 1.00 77.06 629 ILE A O 1
ATOM 5088 N N . LEU A 1 630 ? 27.534 -12.241 -22.973 1.00 78.25 630 LEU A N 1
ATOM 5089 C CA . LEU A 1 630 ? 27.619 -13.563 -22.352 1.00 78.25 630 LEU A CA 1
ATOM 5090 C C . LEU A 1 630 ? 27.603 -14.714 -23.361 1.00 78.25 630 LEU A C 1
ATOM 5092 O O . LEU A 1 630 ? 27.988 -15.818 -22.996 1.00 78.25 630 LEU A O 1
ATOM 5096 N N . GLY A 1 631 ? 27.224 -14.483 -24.624 1.00 65.06 631 GLY A N 1
ATOM 5097 C CA . GLY A 1 631 ? 26.988 -15.497 -25.669 1.00 65.06 631 GLY A CA 1
ATOM 5098 C C . GLY A 1 631 ? 28.124 -16.501 -25.912 1.00 65.06 631 GLY A C 1
ATOM 5099 O O . GLY A 1 631 ? 27.911 -17.569 -26.488 1.00 65.06 631 GLY A O 1
ATOM 5100 N N . GLY A 1 632 ? 29.336 -16.197 -25.445 1.00 65.19 632 GLY A N 1
ATOM 5101 C CA . GLY A 1 632 ? 30.480 -17.104 -25.480 1.00 65.19 632 GLY A CA 1
ATOM 5102 C C . GLY A 1 632 ? 30.625 -18.031 -24.266 1.00 65.19 632 GLY A C 1
ATOM 5103 O O . GLY A 1 632 ? 31.297 -19.052 -24.406 1.00 65.19 632 GLY A O 1
ATOM 5104 N N . ILE A 1 633 ? 30.049 -17.690 -23.108 1.00 69.75 633 ILE A N 1
ATOM 5105 C CA . ILE A 1 633 ? 30.228 -18.349 -21.802 1.00 69.75 633 ILE A CA 1
ATOM 5106 C C . ILE A 1 633 ? 29.428 -19.658 -21.760 1.00 69.75 633 ILE A C 1
ATOM 5108 O O . ILE A 1 633 ? 28.238 -19.673 -22.057 1.00 69.75 633 ILE A O 1
ATOM 5112 N N . GLU A 1 634 ? 30.078 -20.764 -21.389 1.00 64.50 634 GLU A N 1
ATOM 5113 C CA . GLU A 1 634 ? 29.482 -22.110 -21.402 1.00 64.50 634 GLU A CA 1
ATOM 5114 C C . GLU A 1 634 ? 28.236 -22.216 -20.513 1.00 64.50 634 GLU A C 1
ATOM 5116 O O . GLU A 1 634 ? 27.195 -22.682 -20.969 1.00 64.50 634 GLU A O 1
ATOM 5121 N N . TYR A 1 635 ? 28.301 -21.670 -19.297 1.00 67.56 635 TYR A N 1
ATOM 5122 C CA . TYR A 1 635 ? 27.157 -21.608 -18.387 1.00 67.56 635 TYR A CA 1
ATOM 5123 C C . TYR A 1 635 ? 25.968 -20.823 -18.976 1.00 67.56 635 TYR A C 1
ATOM 5125 O O . TYR A 1 635 ? 24.827 -21.267 -18.901 1.00 67.56 635 TYR A O 1
ATOM 5133 N N . TRP A 1 636 ? 26.218 -19.695 -19.656 1.00 75.50 636 TRP A N 1
ATOM 5134 C CA . TRP A 1 636 ? 25.165 -18.936 -20.349 1.00 75.50 636 TRP A CA 1
ATOM 5135 C C . TRP A 1 636 ? 24.524 -19.741 -21.485 1.00 75.50 636 TRP A C 1
ATOM 5137 O O . TRP A 1 636 ? 23.311 -19.689 -21.669 1.00 75.50 636 TRP A O 1
ATOM 5147 N N . LYS A 1 637 ? 25.311 -20.529 -22.229 1.00 68.38 637 LYS A N 1
ATOM 5148 C CA . LYS A 1 637 ? 24.771 -21.425 -23.264 1.00 68.38 637 LYS A CA 1
ATOM 5149 C C . LYS A 1 637 ? 23.856 -22.497 -22.674 1.00 68.38 637 LYS A C 1
ATOM 5151 O O . LYS A 1 637 ? 22.833 -22.786 -23.283 1.00 68.38 637 LYS A O 1
ATOM 5156 N N . GLN A 1 638 ? 24.192 -23.044 -21.504 1.00 65.75 638 GLN A N 1
ATOM 5157 C CA . GLN A 1 638 ? 23.316 -23.976 -20.789 1.00 65.75 638 GLN A CA 1
ATOM 5158 C C . GLN A 1 638 ? 22.013 -23.290 -20.371 1.00 65.75 638 GLN A C 1
ATOM 5160 O O . GLN A 1 638 ? 20.946 -23.804 -20.678 1.00 65.75 638 GLN A O 1
ATOM 5165 N N . GLN A 1 639 ? 22.083 -22.097 -19.770 1.00 66.38 639 GLN A N 1
ATOM 5166 C CA . GLN A 1 639 ? 20.891 -21.327 -19.393 1.00 66.38 639 GLN A CA 1
ATOM 5167 C C . GLN A 1 639 ? 19.988 -21.011 -20.600 1.00 66.38 639 GLN A C 1
ATOM 5169 O O . GLN A 1 639 ? 18.775 -21.146 -20.500 1.00 66.38 639 GLN A O 1
ATOM 5174 N N . ARG A 1 640 ? 20.551 -20.681 -21.774 1.00 65.00 640 ARG A N 1
ATOM 5175 C CA . ARG A 1 640 ? 19.768 -20.452 -23.009 1.00 65.00 640 ARG A CA 1
ATOM 5176 C C . ARG A 1 640 ? 18.933 -21.653 -23.445 1.00 65.00 640 ARG A C 1
ATOM 5178 O O . ARG A 1 640 ? 17.855 -21.444 -23.985 1.00 65.00 640 ARG A O 1
ATOM 5185 N N . LEU A 1 641 ? 19.422 -22.876 -23.237 1.00 60.03 641 LEU A N 1
ATOM 5186 C CA . LEU A 1 641 ? 18.692 -24.095 -23.607 1.00 60.03 641 LEU A CA 1
ATOM 5187 C C . LEU A 1 641 ? 17.437 -24.311 -22.751 1.00 60.03 641 LEU A C 1
ATOM 5189 O O . LEU A 1 641 ? 16.550 -25.037 -23.177 1.00 60.03 641 LEU A O 1
ATOM 5193 N N . TYR A 1 642 ? 17.360 -23.672 -21.580 1.00 56.09 642 TYR A N 1
ATOM 5194 C CA . TYR A 1 642 ? 16.194 -23.695 -20.694 1.00 56.09 642 TYR A CA 1
ATOM 5195 C C . TYR A 1 642 ? 15.278 -22.466 -20.855 1.00 56.09 642 TYR A C 1
ATOM 5197 O O . TYR A 1 642 ? 14.247 -22.393 -20.194 1.00 56.09 642 TYR A O 1
ATOM 5205 N N . LEU A 1 643 ? 15.665 -21.488 -21.686 1.00 52.19 643 LEU A N 1
ATOM 5206 C CA . LEU A 1 643 ? 14.932 -20.233 -21.927 1.00 52.19 643 LEU A CA 1
ATOM 5207 C C . LEU A 1 643 ? 14.250 -20.178 -23.310 1.00 52.19 643 LEU A C 1
ATOM 5209 O O . LEU A 1 643 ? 13.569 -19.194 -23.601 1.00 52.19 643 LEU A O 1
ATOM 5213 N N . ALA A 1 644 ? 14.474 -21.186 -24.159 1.00 36.12 644 ALA A N 1
ATOM 5214 C CA . ALA A 1 644 ? 13.752 -21.427 -25.411 1.00 36.12 644 ALA A CA 1
ATOM 5215 C C . ALA A 1 644 ? 12.622 -22.427 -25.158 1.00 36.12 644 ALA A C 1
ATOM 5217 O O . ALA A 1 644 ? 11.555 -22.256 -25.789 1.00 36.12 644 ALA A O 1
#

Radius of gyration: 27.85 Å; Cα contacts (8 Å, |Δi|>4): 910; chains: 1; bounding box: 75×54×66 Å

Nearest PDB structures (foldseek):
  8h6j-assembly1_4G  TM=2.051E-01  e=7.498E+00  Homo sapiens

Secondary structure (DSSP, 8-state):
-HHHHHHHH-SS--TTS---S-EEEEE-GGGGSSTTT-PPPHHHHHHHHHHHHS-HHHHHHHHHHHHHTHHHHS-SS--HHHHHHHHHS----TT---SS-GGGGGGGGTTPPP-HHHHHHHHHHHHHT-EEEE---S-HHHHHTTT-S-EEEE-TTT-SEEEES--S--SSEEEETT--GGGTGGG---SHHHHTT-S-HHHHHHHHHHHHT-SEEEEES--S--TTTHHHHHHHTTTS----EEEEEEE-SS-----S---TTTTSTTHHHHHHHSS-EEEEEE-HHHHHHHHHT-PPPP-PPPSS-TTHHHHHHHHH----HHHHHHHHHHHHHTTT-HHHHHHHHHHHHHHTTT-TT-HHHHHHHHHHTT-HHHHHHHHTTS-----------HHHHHHHTT-HHHHHHHHHHHHHTT----HHHHHHHHHHHHHHHHHHTTSGGGGSHHHHHHHHHHHHHHHHHH---SSS---HHHHHHHHHHHHHHHHHHS-TTTS-HHHHHHHHHHHHS------TTS------TTTSS-SS-HHHHHHHHHHHHHHHHHHHHHHHHHH-TTTHHHHHHHHHHSTT---HHHHHHHHHHHHHHHHHHHHHHHT-HHHHHHHHHHHHHHHHHHTT-HHHHHHHHTT-

Solvent-accessible surface area (backbone atoms only — not comparable to full-atom values): 35372 Å² total; per-residue (Å²): 102,74,57,54,52,51,62,74,68,58,85,70,73,37,66,92,62,38,66,86,57,46,58,30,41,36,39,22,43,51,55,38,40,50,64,42,34,40,40,69,39,68,67,61,46,33,55,52,46,38,62,63,49,24,40,72,68,52,31,50,50,52,40,50,36,26,47,74,38,19,89,82,68,76,43,47,60,77,58,49,28,56,56,43,36,46,59,54,53,82,71,88,45,76,89,60,78,68,77,63,63,66,49,42,40,58,52,73,39,52,91,50,54,50,21,38,44,25,37,39,51,23,52,47,32,69,76,64,59,28,44,34,38,29,63,43,42,46,60,26,43,39,59,48,36,71,49,68,48,28,33,40,29,53,38,70,85,80,70,41,87,39,64,46,49,75,56,96,73,86,86,40,28,37,37,28,77,27,16,37,47,88,66,34,60,83,29,40,49,56,27,43,86,63,28,68,81,34,64,56,67,71,54,50,52,48,53,50,53,57,50,72,69,18,47,30,38,38,38,36,36,53,87,56,79,58,60,55,30,67,48,47,55,42,49,69,39,50,83,57,92,48,78,27,28,35,40,35,49,45,76,31,95,55,72,56,94,74,80,89,67,78,51,92,71,59,68,39,88,36,56,54,48,53,41,56,39,32,55,39,65,50,78,48,46,14,43,57,58,59,49,50,22,13,35,69,60,45,78,74,58,89,67,76,72,59,93,68,63,80,63,51,56,68,59,46,34,53,72,54,34,65,71,51,73,64,50,11,24,49,30,31,19,52,43,27,44,55,54,44,26,56,61,60,17,49,54,28,44,54,51,39,46,64,79,36,75,86,53,94,60,58,62,69,57,53,20,55,49,28,43,71,70,68,36,55,70,61,12,49,56,47,43,71,75,57,88,80,92,86,79,87,75,80,85,74,60,61,36,45,58,36,33,74,74,74,34,30,72,61,15,38,51,52,47,50,56,41,51,74,66,72,46,86,72,53,72,67,37,41,53,39,40,52,48,21,55,50,56,51,52,58,60,47,50,76,38,74,73,47,65,35,71,71,50,19,52,51,50,43,49,53,53,52,51,43,51,69,75,70,40,88,74,84,92,62,93,66,58,66,17,60,50,34,56,48,50,51,52,49,53,43,49,44,55,72,39,55,50,65,93,80,54,37,73,64,55,56,46,50,55,53,53,43,43,75,33,74,65,87,67,82,61,100,82,62,79,68,74,76,26,47,51,57,73,48,67,42,88,61,61,73,29,50,42,63,54,46,46,40,53,48,39,52,49,52,38,52,42,51,52,48,40,48,44,66,78,24,77,62,29,33,61,39,52,51,57,50,53,74,72,43,91,84,71,83,61,68,62,57,58,50,49,53,46,42,50,46,42,53,49,55,36,48,52,53,34,62,56,38,58,38,69,73,56,47,54,51,52,52,51,50,50,53,50,48,44,74,61,39,66,63,28,68,69,52,54,56,53,49,71,76,73,111